Protein AF-0000000073386366 (afdb_homodimer)

Radius of gyration: 31.45 Å; Cα contacts (8 Å, |Δi|>4): 810; chains: 2; bounding box: 53×93×58 Å

Secondary structure (DSSP, 8-state):
--HHHHHHHHHHHTTSEEEHHHHHHHGGG-TT----SS-HHHHHHHHHHH-TTEEEEETTEEEEGGGHHHHHHTTSS-SSGGGTT-HHHHHHHHHHHHHHHHHHHHHTT-EEE--GGGTTSEETTEEHHHH-S-SS----S-HHHHHHHTTSSEEEEEEETTEEEEEEEEEEEEEESSS-HHHHHHHHHHTTTB--EEEEEE-GGGHHHHHHHHTSGGGGGGTTTEEEEEHHHHHHHHHHHHHHHHHHHH-/--HHHHHHHHHHHTTSEEEHHHHHHHGGG-TT----SS-HHHHHHHHHHH-TTEEEEETTEEEEGGGHHHHHHTTSS-SSGGGTT-HHHHHHHHHHHHHHHHHHHHHTT-EEE--GGGTTSEETTEEHHHH-S-SS----S-HHHHHHHTTSSEEEEEEETTEEEEEEEEEEEEEESSS-HHHHHHHHHHTTTB--EEEEEE-GGGHHHHHHHHTSGGGGGGTTTEEEEEHHHHHHHHHHHHHHHHHHHH-

Organism: NCBI:txid537011

Structure (mmCIF, N/CA/C/O backbone):
data_AF-0000000073386366-model_v1
#
loop_
_entity.id
_entity.type
_entity.pdbx_description
1 polymer 'Uncharacterized protein'
#
loop_
_atom_site.group_PDB
_atom_site.id
_atom_site.type_symbol
_atom_site.label_atom_id
_atom_site.label_alt_id
_atom_site.label_comp_id
_atom_site.label_asym_id
_atom_site.label_entity_id
_atom_site.label_seq_id
_atom_site.pdbx_PDB_ins_code
_atom_site.Cartn_x
_atom_site.Cartn_y
_atom_site.Cartn_z
_atom_site.occupancy
_atom_site.B_iso_or_equiv
_atom_site.auth_seq_id
_atom_site.auth_comp_id
_atom_site.auth_asym_id
_atom_site.auth_atom_id
_atom_site.pdbx_PDB_model_num
ATOM 1 N N . MET A 1 1 ? 19.141 -43.312 -28.188 1 88.94 1 MET A N 1
ATOM 2 C CA . MET A 1 1 ? 17.719 -43.031 -28.141 1 88.94 1 MET A CA 1
ATOM 3 C C . MET A 1 1 ? 17.391 -41.719 -28.875 1 88.94 1 MET A C 1
ATOM 5 O O . MET A 1 1 ? 18.156 -40.75 -28.797 1 88.94 1 MET A O 1
ATOM 9 N N . LYS A 1 2 ? 16.328 -41.75 -29.641 1 92.88 2 LYS A N 1
ATOM 10 C CA . LYS A 1 2 ? 15.914 -40.531 -30.328 1 92.88 2 LYS A CA 1
ATOM 11 C C . LYS A 1 2 ? 15.352 -39.5 -29.359 1 92.88 2 LYS A C 1
ATOM 13 O O . LYS A 1 2 ? 14.898 -39.875 -28.266 1 92.88 2 LYS A O 1
ATOM 18 N N . GLN A 1 3 ? 15.445 -38.344 -29.766 1 92.94 3 GLN A N 1
ATOM 19 C CA . GLN A 1 3 ? 15.031 -37.25 -28.891 1 92.94 3 GLN A CA 1
ATOM 20 C C . GLN A 1 3 ? 13.57 -37.406 -28.484 1 92.94 3 GLN A C 1
ATOM 22 O O . GLN A 1 3 ? 13.227 -37.219 -27.312 1 92.94 3 GLN A O 1
ATOM 27 N N . TYR A 1 4 ? 12.68 -37.719 -29.438 1 94.81 4 TYR A N 1
ATOM 28 C CA . TYR A 1 4 ? 11.273 -37.812 -29.094 1 94.81 4 TYR A CA 1
ATOM 29 C C . TYR A 1 4 ? 11.031 -38.969 -28.141 1 94.81 4 TYR A C 1
ATOM 31 O O . TYR A 1 4 ? 10.133 -38.906 -27.297 1 94.81 4 TYR A O 1
ATOM 39 N N . GLU A 1 5 ? 11.789 -40.062 -28.219 1 95.19 5 GLU A N 1
ATOM 40 C CA . GLU A 1 5 ? 11.688 -41.188 -27.297 1 95.19 5 GLU A CA 1
ATOM 41 C C . GLU A 1 5 ? 12.094 -40.781 -25.875 1 95.19 5 GLU A C 1
ATOM 43 O O . GLU A 1 5 ? 11.5 -41.25 -24.906 1 95.19 5 GLU A O 1
ATOM 48 N N . ALA A 1 6 ? 13.086 -39.938 -25.844 1 94.75 6 ALA A N 1
ATOM 49 C CA . ALA A 1 6 ? 13.531 -39.438 -24.547 1 94.75 6 ALA A CA 1
ATOM 50 C C . ALA A 1 6 ? 12.438 -38.625 -23.875 1 94.75 6 ALA A C 1
ATOM 52 O O . ALA A 1 6 ? 12.219 -38.719 -22.672 1 94.75 6 ALA A O 1
ATOM 53 N N . VAL A 1 7 ? 11.805 -37.812 -24.641 1 95.25 7 VAL A N 1
ATOM 54 C CA . VAL A 1 7 ? 10.719 -36.969 -24.125 1 95.25 7 VAL A CA 1
ATOM 55 C C . VAL A 1 7 ? 9.57 -37.844 -23.641 1 95.25 7 VAL A C 1
ATOM 57 O O . VAL A 1 7 ? 9.031 -37.656 -22.562 1 95.25 7 VAL A O 1
ATOM 60 N N . ILE A 1 8 ? 9.219 -38.906 -24.391 1 96 8 ILE A N 1
ATOM 61 C CA . ILE A 1 8 ? 8.156 -39.812 -24.047 1 96 8 ILE A CA 1
ATOM 62 C C . ILE A 1 8 ? 8.516 -40.562 -22.766 1 96 8 ILE A C 1
ATOM 64 O O . ILE A 1 8 ? 7.691 -40.688 -21.859 1 96 8 ILE A O 1
ATOM 68 N N . GLU A 1 9 ? 9.719 -41 -22.703 1 95.38 9 GLU A N 1
ATOM 69 C CA . GLU A 1 9 ? 10.18 -41.688 -21.5 1 95.38 9 GLU A CA 1
ATOM 70 C C . GLU A 1 9 ? 10.125 -40.781 -20.281 1 95.38 9 GLU A C 1
ATOM 72 O O . GLU A 1 9 ? 9.766 -41.25 -19.188 1 95.38 9 GLU A O 1
ATOM 77 N N . THR A 1 10 ? 10.508 -39.594 -20.453 1 94.69 10 THR A N 1
ATOM 78 C CA . THR A 1 10 ? 10.453 -38.625 -19.359 1 94.69 10 THR A CA 1
ATOM 79 C C . THR A 1 10 ? 9.023 -38.438 -18.875 1 94.69 10 THR A C 1
ATOM 81 O O . THR A 1 10 ? 8.766 -38.406 -17.672 1 94.69 10 THR A O 1
ATOM 84 N N . LEU A 1 11 ? 8.094 -38.281 -19.781 1 95.19 11 LEU A N 1
ATOM 85 C CA . LEU A 1 11 ? 6.688 -38.156 -19.422 1 95.19 11 LEU A CA 1
ATOM 86 C C . LEU A 1 11 ? 6.223 -39.375 -18.625 1 95.19 11 LEU A C 1
ATOM 88 O O . LEU A 1 11 ? 5.5 -39.219 -17.625 1 95.19 11 LEU A O 1
ATOM 92 N N . LYS A 1 12 ? 6.645 -40.531 -19.062 1 94.69 12 LYS A N 1
ATOM 93 C CA . LYS A 1 12 ? 6.297 -41.75 -18.328 1 94.69 12 LYS A CA 1
ATOM 94 C C . LYS A 1 12 ? 6.844 -41.719 -16.906 1 94.69 12 LYS A C 1
ATOM 96 O O . LYS A 1 12 ? 6.129 -42.031 -15.953 1 94.69 12 LYS A O 1
ATOM 101 N N . ARG A 1 13 ? 8.039 -41.281 -16.797 1 93.19 13 ARG A N 1
ATOM 102 C CA . ARG A 1 13 ? 8.695 -41.25 -15.5 1 93.19 13 ARG A CA 1
ATOM 103 C C . ARG A 1 13 ? 8.023 -40.25 -14.578 1 93.19 13 ARG A C 1
ATOM 105 O O . ARG A 1 13 ? 8.023 -40.406 -13.359 1 93.19 13 ARG A O 1
ATOM 112 N N . LEU A 1 14 ? 7.457 -39.281 -15.203 1 92 14 LEU A N 1
ATOM 113 C CA . LEU A 1 14 ? 6.824 -38.219 -14.43 1 92 14 LEU A CA 1
ATOM 114 C C . LEU A 1 14 ? 5.348 -38.5 -14.188 1 92 14 LEU A C 1
ATOM 116 O O . LEU A 1 14 ? 4.594 -37.625 -13.758 1 92 14 LEU A O 1
ATOM 120 N N . GLY A 1 15 ? 4.93 -39.719 -14.578 1 89.94 15 GLY A N 1
ATOM 121 C CA . GLY A 1 15 ? 3.57 -40.125 -14.273 1 89.94 15 GLY A CA 1
ATOM 122 C C . GLY A 1 15 ? 2.604 -39.906 -15.414 1 89.94 15 GLY A C 1
ATOM 123 O O . GLY A 1 15 ? 1.392 -39.844 -15.211 1 89.94 15 GLY A O 1
ATOM 124 N N . GLY A 1 16 ? 3.07 -39.656 -16.625 1 93.38 16 GLY A N 1
ATOM 125 C CA . GLY A 1 16 ? 2.238 -39.594 -17.812 1 93.38 16 GLY A CA 1
ATOM 126 C C . GLY A 1 16 ? 1.915 -38.188 -18.234 1 93.38 16 GLY A C 1
ATOM 127 O O . GLY A 1 16 ? 1.354 -37.969 -19.312 1 93.38 16 GLY A O 1
ATOM 128 N N . CYS A 1 17 ? 2.16 -37.281 -17.359 1 93.56 17 CYS A N 1
ATOM 129 C CA . CYS A 1 17 ? 1.9 -35.875 -17.703 1 93.56 17 CYS A CA 1
ATOM 130 C C . CYS A 1 17 ? 2.896 -34.938 -17.016 1 93.56 17 CYS A C 1
ATOM 132 O O . CYS A 1 17 ? 3.391 -35.25 -15.93 1 93.56 17 CYS A O 1
ATOM 134 N N . ALA A 1 18 ? 3.26 -33.875 -17.719 1 92.88 18 ALA A N 1
ATOM 135 C CA . ALA A 1 18 ? 4.238 -32.938 -17.188 1 92.88 18 ALA A CA 1
ATOM 136 C C . ALA A 1 18 ? 4.145 -31.594 -17.891 1 92.88 18 ALA A C 1
ATOM 138 O O . ALA A 1 18 ? 3.627 -31.5 -19 1 92.88 18 ALA A O 1
ATOM 139 N N . THR A 1 19 ? 4.605 -30.625 -17.156 1 90.38 19 THR A N 1
ATOM 140 C CA . THR A 1 19 ? 4.758 -29.312 -17.781 1 90.38 19 THR A CA 1
ATOM 141 C C . THR A 1 19 ? 6.023 -29.25 -18.641 1 90.38 19 THR A C 1
ATOM 143 O O . THR A 1 19 ? 6.906 -30.109 -18.5 1 90.38 19 THR A O 1
ATOM 146 N N . PHE A 1 20 ? 6.105 -28.25 -19.469 1 87.5 20 PHE A N 1
ATOM 147 C CA . PHE A 1 20 ? 7.328 -28.016 -20.219 1 87.5 20 PHE A CA 1
ATOM 148 C C . PHE A 1 20 ? 8.516 -27.812 -19.297 1 87.5 20 PHE A C 1
ATOM 150 O O . PHE A 1 20 ? 9.609 -28.312 -19.547 1 87.5 20 PHE A O 1
ATOM 157 N N . GLY A 1 21 ? 8.258 -27.109 -18.281 1 85.19 21 GLY A N 1
ATOM 158 C CA . GLY A 1 21 ? 9.328 -26.859 -17.312 1 85.19 21 GLY A CA 1
ATOM 159 C C . GLY A 1 21 ? 9.875 -28.141 -16.703 1 85.19 21 GLY A C 1
ATOM 160 O O . GLY A 1 21 ? 11.094 -28.312 -16.609 1 85.19 21 GLY A O 1
ATOM 161 N N . GLN A 1 22 ? 9.031 -28.984 -16.328 1 88.12 22 GLN A N 1
ATOM 162 C CA . GLN A 1 22 ? 9.438 -30.266 -15.75 1 88.12 22 GLN A CA 1
ATOM 163 C C . GLN A 1 22 ? 10.18 -31.109 -16.781 1 88.12 22 GLN A C 1
ATOM 165 O O . GLN A 1 22 ? 11.18 -31.75 -16.453 1 88.12 22 GLN A O 1
ATOM 170 N N . LEU A 1 23 ? 9.641 -31.109 -17.953 1 90.88 23 LEU A N 1
ATOM 171 C CA . LEU A 1 23 ? 10.289 -31.859 -19.031 1 90.88 23 LEU A CA 1
ATOM 172 C C . LEU A 1 23 ? 11.711 -31.344 -19.266 1 90.88 23 LEU A C 1
ATOM 174 O O . LEU A 1 23 ? 12.648 -32.125 -19.359 1 90.88 23 LEU A O 1
ATOM 178 N N . ASN A 1 24 ? 11.844 -30.047 -19.281 1 87.5 24 ASN A N 1
ATOM 179 C CA . ASN A 1 24 ? 13.141 -29.422 -19.516 1 87.5 24 ASN A CA 1
ATOM 180 C C . ASN A 1 24 ? 14.141 -29.75 -18.422 1 87.5 24 ASN A C 1
ATOM 182 O O . ASN A 1 24 ? 15.344 -29.797 -18.656 1 87.5 24 ASN A O 1
ATOM 186 N N . GLN A 1 25 ? 13.648 -30.062 -17.344 1 85.81 25 GLN A N 1
ATOM 187 C CA . GLN A 1 25 ? 14.523 -30.375 -16.219 1 85.81 25 GLN A CA 1
ATOM 188 C C . GLN A 1 25 ? 14.891 -31.844 -16.188 1 85.81 25 GLN A C 1
ATOM 190 O O . GLN A 1 25 ? 16 -32.219 -15.82 1 85.81 25 GLN A O 1
ATOM 195 N N . GLU A 1 26 ? 14.023 -32.688 -16.641 1 89.12 26 GLU A N 1
ATOM 196 C CA . GLU A 1 26 ? 14.164 -34.125 -16.406 1 89.12 26 GLU A CA 1
ATOM 197 C C . GLU A 1 26 ? 14.688 -34.844 -17.641 1 89.12 26 GLU A C 1
ATOM 199 O O . GLU A 1 26 ? 15.352 -35.875 -17.531 1 89.12 26 GLU A O 1
ATOM 204 N N . VAL A 1 27 ? 14.477 -34.344 -18.781 1 90.81 27 VAL A N 1
ATOM 205 C CA . VAL A 1 27 ? 14.75 -35.062 -20.016 1 90.81 27 VAL A CA 1
ATOM 206 C C . VAL A 1 27 ? 16.25 -35.25 -20.188 1 90.81 27 VAL A C 1
ATOM 208 O O . VAL A 1 27 ? 16.703 -36.281 -20.719 1 90.81 27 VAL A O 1
ATOM 211 N N . PHE A 1 28 ? 17.016 -34.375 -19.688 1 87.12 28 PHE A N 1
ATOM 212 C CA . PHE A 1 28 ? 18.469 -34.406 -19.906 1 87.12 28 PHE A CA 1
ATOM 213 C C . PHE A 1 28 ? 19.141 -35.375 -18.969 1 87.12 28 PHE A C 1
ATOM 215 O O . PHE A 1 28 ? 20.328 -35.688 -19.109 1 87.12 28 PHE A O 1
ATOM 222 N N . LYS A 1 29 ? 18.359 -35.812 -18.078 1 88.06 29 LYS A N 1
ATOM 223 C CA . LYS A 1 29 ? 18.891 -36.844 -17.172 1 88.06 29 LYS A CA 1
ATOM 224 C C . LYS A 1 29 ? 18.969 -38.188 -17.875 1 88.06 29 LYS A C 1
ATOM 226 O O . LYS A 1 29 ? 19.625 -39.125 -17.391 1 88.06 29 LYS A O 1
ATOM 231 N N . ILE A 1 30 ? 18.312 -38.312 -18.984 1 90.38 30 ILE A N 1
ATOM 232 C CA . ILE A 1 30 ? 18.422 -39.5 -19.797 1 90.38 30 ILE A CA 1
ATOM 233 C C . ILE A 1 30 ? 19.75 -39.5 -20.562 1 90.38 30 ILE A C 1
ATOM 235 O O . ILE A 1 30 ? 19.922 -38.75 -21.516 1 90.38 30 ILE A O 1
ATOM 239 N N . GLU A 1 31 ? 20.672 -40.344 -20.266 1 86.62 31 GLU A N 1
ATOM 240 C CA . GLU A 1 31 ? 22.047 -40.312 -20.734 1 86.62 31 GLU A CA 1
ATOM 241 C C . GLU A 1 31 ? 22.156 -40.844 -22.156 1 86.62 31 GLU A C 1
ATOM 243 O O . GLU A 1 31 ? 23.016 -40.406 -22.938 1 86.62 31 GLU A O 1
ATOM 248 N N . ASP A 1 32 ? 21.344 -41.719 -22.5 1 88.25 32 ASP A N 1
ATOM 249 C CA . ASP A 1 32 ? 21.453 -42.406 -23.781 1 88.25 32 ASP A CA 1
ATOM 250 C C . ASP A 1 32 ? 20.859 -41.562 -24.906 1 88.25 32 ASP A C 1
ATOM 252 O O . ASP A 1 32 ? 20.578 -42.062 -26 1 88.25 32 ASP A O 1
ATOM 256 N N . CYS A 1 33 ? 20.547 -40.312 -24.656 1 87.62 33 CYS A N 1
ATOM 257 C CA . CYS A 1 33 ? 19.984 -39.438 -25.688 1 87.62 33 CYS A CA 1
ATOM 258 C C . CYS A 1 33 ? 20.891 -38.25 -25.922 1 87.62 33 CYS A C 1
ATOM 260 O O . CYS A 1 33 ? 21.281 -37.562 -24.984 1 87.62 33 CYS A O 1
ATOM 262 N N . THR A 1 34 ? 21.297 -38 -27.141 1 85.44 34 THR A N 1
ATOM 263 C CA . THR A 1 34 ? 22.141 -36.844 -27.5 1 85.44 34 THR A CA 1
ATOM 264 C C . THR A 1 34 ? 21.297 -35.688 -28.016 1 85.44 34 THR A C 1
ATOM 266 O O . THR A 1 34 ? 20.453 -35.875 -28.906 1 85.44 34 THR A O 1
ATOM 269 N N . TRP A 1 35 ? 21.391 -34.562 -27.344 1 86.12 35 TRP A N 1
ATOM 270 C CA . TRP A 1 35 ? 20.688 -33.344 -27.766 1 86.12 35 TRP A CA 1
ATOM 271 C C . TRP A 1 35 ? 21.641 -32.438 -28.531 1 86.12 35 TRP A C 1
ATOM 273 O O . TRP A 1 35 ? 22.297 -31.578 -27.938 1 86.12 35 TRP A O 1
ATOM 283 N N . ASN A 1 36 ? 22 -32.719 -29.688 1 74.81 36 ASN A N 1
ATOM 284 C CA . ASN A 1 36 ? 22.969 -32.031 -30.516 1 74.81 36 ASN A CA 1
ATOM 285 C C . ASN A 1 36 ? 22.391 -30.734 -31.109 1 74.81 36 ASN A C 1
ATOM 287 O O . ASN A 1 36 ? 22.609 -30.438 -32.281 1 74.81 36 ASN A O 1
ATOM 291 N N . THR A 1 37 ? 21.516 -30.125 -30.453 1 72.5 37 THR A N 1
ATOM 292 C CA . THR A 1 37 ? 20.953 -28.891 -30.969 1 72.5 37 THR A CA 1
ATOM 293 C C . THR A 1 37 ? 21.328 -27.703 -30.094 1 72.5 37 THR A C 1
ATOM 295 O O . THR A 1 37 ? 21.656 -27.875 -28.906 1 72.5 37 THR A O 1
ATOM 298 N N . LYS A 1 38 ? 21.453 -26.484 -30.641 1 75.25 38 LYS A N 1
ATOM 299 C CA . LYS A 1 38 ? 21.75 -25.234 -29.953 1 75.25 38 LYS A CA 1
ATOM 300 C C . LYS A 1 38 ? 20.594 -24.797 -29.078 1 75.25 38 LYS A C 1
ATOM 302 O O . LYS A 1 38 ? 20.766 -24 -28.156 1 75.25 38 LYS A O 1
ATOM 307 N N . THR A 1 39 ? 19.406 -25.453 -29.438 1 83.19 39 THR A N 1
ATOM 308 C CA . THR A 1 39 ? 18.188 -25.062 -28.719 1 83.19 39 THR A CA 1
ATOM 309 C C . THR A 1 39 ? 17.391 -26.281 -28.281 1 83.19 39 THR A C 1
ATOM 311 O O . THR A 1 39 ? 16.266 -26.484 -28.719 1 83.19 39 THR A O 1
ATOM 314 N N . PRO A 1 40 ? 17.922 -27.031 -27.438 1 85.44 40 PRO A N 1
ATOM 315 C CA . PRO A 1 40 ? 17.25 -28.266 -27.016 1 85.44 40 PRO A CA 1
ATOM 316 C C . PRO A 1 40 ? 15.844 -28.016 -26.484 1 85.44 40 PRO A C 1
ATOM 318 O O . PRO A 1 40 ? 14.945 -28.844 -26.688 1 85.44 40 PRO A O 1
ATOM 321 N N . PHE A 1 41 ? 15.648 -26.922 -25.891 1 86.88 41 PHE A N 1
ATOM 322 C CA . PHE A 1 41 ? 14.336 -26.594 -25.328 1 86.88 41 PHE A CA 1
ATOM 323 C C . PHE A 1 41 ? 13.312 -26.391 -26.438 1 86.88 41 PHE A C 1
ATOM 325 O O . PHE A 1 41 ? 12.148 -26.766 -26.281 1 86.88 41 PHE A O 1
ATOM 332 N N . ALA A 1 42 ? 13.742 -25.812 -27.469 1 87.44 42 ALA A N 1
ATOM 333 C CA . ALA A 1 42 ? 12.859 -25.656 -28.625 1 87.44 42 ALA A CA 1
ATOM 334 C C . ALA A 1 42 ? 12.508 -27.016 -29.219 1 87.44 42 ALA A C 1
ATOM 336 O O . ALA A 1 42 ? 11.375 -27.234 -29.672 1 87.44 42 ALA A O 1
ATOM 337 N N . SER A 1 43 ? 13.43 -27.859 -29.25 1 90.19 43 SER A N 1
ATOM 338 C CA . SER A 1 43 ? 13.195 -29.203 -29.766 1 90.19 43 SER A CA 1
ATOM 339 C C . SER A 1 43 ? 12.188 -29.969 -28.906 1 90.19 43 SER A C 1
ATOM 341 O O . SER A 1 43 ? 11.305 -30.641 -29.422 1 90.19 43 SER A O 1
ATOM 343 N N . ILE A 1 44 ? 12.359 -29.828 -27.656 1 90.81 44 ILE A N 1
ATOM 344 C CA . ILE A 1 44 ? 11.438 -30.484 -26.734 1 90.81 44 ILE A CA 1
ATOM 345 C C . ILE A 1 44 ? 10.023 -29.953 -26.953 1 90.81 44 ILE A C 1
ATOM 347 O O . ILE A 1 44 ? 9.062 -30.719 -27 1 90.81 44 ILE A O 1
ATOM 351 N N . ARG A 1 45 ? 9.914 -28.672 -27.109 1 89.62 45 ARG A N 1
ATOM 352 C CA . ARG A 1 45 ? 8.617 -28.062 -27.344 1 89.62 45 ARG A CA 1
ATOM 353 C C . ARG A 1 45 ? 7.984 -28.578 -28.625 1 89.62 45 ARG A C 1
ATOM 355 O O . ARG A 1 45 ? 6.781 -28.859 -28.672 1 89.62 45 ARG A O 1
ATOM 362 N N . ARG A 1 46 ? 8.781 -28.656 -29.641 1 92.06 46 ARG A N 1
ATOM 363 C CA . ARG A 1 46 ? 8.297 -29.172 -30.922 1 92.06 46 ARG A CA 1
ATOM 364 C C . ARG A 1 46 ? 7.832 -30.609 -30.781 1 92.06 46 ARG A C 1
ATOM 366 O O . ARG A 1 46 ? 6.797 -31 -31.328 1 92.06 46 ARG A O 1
ATOM 373 N N . ILE A 1 47 ? 8.555 -31.344 -30.062 1 94.12 47 ILE A N 1
ATOM 374 C CA . ILE A 1 47 ? 8.258 -32.75 -29.891 1 94.12 47 ILE A CA 1
ATOM 375 C C . ILE A 1 47 ? 6.906 -32.938 -29.203 1 94.12 47 ILE A C 1
ATOM 377 O O . ILE A 1 47 ? 6.055 -33.688 -29.672 1 94.12 47 ILE A O 1
ATOM 381 N N . VAL A 1 48 ? 6.688 -32.219 -28.141 1 94.06 48 VAL A N 1
ATOM 382 C CA . VAL A 1 48 ? 5.457 -32.406 -27.391 1 94.06 48 VAL A CA 1
ATOM 383 C C . VAL A 1 48 ? 4.266 -31.891 -28.203 1 94.06 48 VAL A C 1
ATOM 385 O O . VAL A 1 48 ? 3.148 -32.406 -28.047 1 94.06 48 VAL A O 1
ATOM 388 N N . GLN A 1 49 ? 4.473 -30.953 -29.078 1 92.19 49 GLN A N 1
ATOM 389 C CA . GLN A 1 49 ? 3.393 -30.375 -29.875 1 92.19 49 GLN A CA 1
ATOM 390 C C . GLN A 1 49 ? 3.072 -31.234 -31.078 1 92.19 49 GLN A C 1
ATOM 392 O O . GLN A 1 49 ? 1.924 -31.281 -31.531 1 92.19 49 GLN A O 1
ATOM 397 N N . ASP A 1 50 ? 4.062 -31.984 -31.609 1 94.12 50 ASP A N 1
ATOM 398 C CA . ASP A 1 50 ? 3.924 -32.625 -32.906 1 94.12 50 ASP A CA 1
ATOM 399 C C . ASP A 1 50 ? 3.678 -34.125 -32.781 1 94.12 50 ASP A C 1
ATOM 401 O O . ASP A 1 50 ? 3.092 -34.75 -33.656 1 94.12 50 ASP A O 1
ATOM 405 N N . ARG A 1 51 ? 4.133 -34.688 -31.75 1 94.75 51 ARG A N 1
ATOM 406 C CA . ARG A 1 51 ? 4.059 -36.125 -31.625 1 94.75 51 ARG A CA 1
ATOM 407 C C . ARG A 1 51 ? 2.625 -36.594 -31.359 1 94.75 51 ARG A C 1
ATOM 409 O O . ARG A 1 51 ? 1.943 -36.031 -30.484 1 94.75 51 ARG A O 1
ATOM 416 N N . LYS A 1 52 ? 2.156 -37.562 -32 1 94.81 52 LYS A N 1
ATOM 417 C CA . LYS A 1 52 ? 0.789 -38.062 -31.875 1 94.81 52 LYS A CA 1
ATOM 418 C C . LYS A 1 52 ? 0.57 -38.781 -30.531 1 94.81 52 LYS A C 1
ATOM 420 O O . LYS A 1 52 ? -0.564 -38.875 -30.062 1 94.81 52 LYS A O 1
ATOM 425 N N . GLU A 1 53 ? 1.643 -39.281 -29.953 1 95.81 53 GLU A N 1
ATOM 426 C CA . GLU A 1 53 ? 1.554 -40 -28.672 1 95.81 53 GLU A CA 1
ATOM 427 C C . GLU A 1 53 ? 1.309 -39.031 -27.531 1 95.81 53 GLU A C 1
ATOM 429 O O . GLU A 1 53 ? 0.982 -39.438 -26.406 1 95.81 53 GLU A O 1
ATOM 434 N N . ILE A 1 54 ? 1.508 -37.75 -27.797 1 95.75 54 ILE A N 1
ATOM 435 C CA . ILE A 1 54 ? 1.429 -36.719 -26.766 1 95.75 54 ILE A CA 1
ATOM 436 C C . ILE A 1 54 ? 0.283 -35.781 -27.062 1 95.75 54 ILE A C 1
ATOM 438 O O . ILE A 1 54 ? 0.045 -35.406 -28.219 1 95.75 54 ILE A O 1
ATOM 442 N N . PHE A 1 55 ? -0.521 -35.375 -26.078 1 93.19 55 PHE A N 1
ATOM 443 C CA . PHE A 1 55 ? -1.584 -34.406 -26.266 1 93.19 55 PHE A CA 1
ATOM 444 C C . PHE A 1 55 ? -1.531 -33.344 -25.188 1 93.19 55 PHE A C 1
ATOM 446 O O . PHE A 1 55 ? -0.986 -33.562 -24.094 1 93.19 55 PHE A O 1
ATOM 453 N N . ARG A 1 56 ? -2.074 -32.219 -25.547 1 90.88 56 ARG A N 1
ATOM 454 C CA . ARG A 1 56 ? -2.094 -31.078 -24.656 1 90.88 56 ARG A CA 1
ATOM 455 C C . ARG A 1 56 ? -3.338 -31.078 -23.781 1 90.88 56 ARG A C 1
ATOM 457 O O . ARG A 1 56 ? -4.461 -31.172 -24.281 1 90.88 56 ARG A O 1
ATOM 464 N N . ILE A 1 57 ? -3.143 -31.031 -22.484 1 88 57 ILE A N 1
ATOM 465 C CA . ILE A 1 57 ? -4.262 -30.984 -21.547 1 88 57 ILE A CA 1
ATOM 466 C C . ILE A 1 57 ? -4.727 -29.531 -21.375 1 88 57 ILE A C 1
ATOM 468 O O . ILE A 1 57 ? -5.91 -29.234 -21.547 1 88 57 ILE A O 1
ATOM 472 N N . ARG A 1 58 ? -3.834 -28.688 -21.141 1 86.94 58 ARG A N 1
ATOM 473 C CA . ARG A 1 58 ? -4 -27.25 -20.953 1 86.94 58 ARG A CA 1
ATOM 474 C C . ARG A 1 58 ? -2.699 -26.516 -21.234 1 86.94 58 ARG A C 1
ATOM 476 O O . ARG A 1 58 ? -1.658 -27.125 -21.453 1 86.94 58 ARG A O 1
ATOM 483 N N . PRO A 1 59 ? -2.826 -25.219 -21.203 1 82.38 59 PRO A N 1
ATOM 484 C CA . PRO A 1 59 ? -1.588 -24.484 -21.5 1 82.38 59 PRO A CA 1
ATOM 485 C C . PRO A 1 59 ? -0.425 -24.922 -20.609 1 82.38 59 PRO A C 1
ATOM 487 O O . PRO A 1 59 ? -0.506 -24.812 -19.375 1 82.38 59 PRO A O 1
ATOM 490 N N . GLY A 1 60 ? 0.605 -25.484 -21.297 1 84.62 60 GLY A N 1
ATOM 491 C CA . GLY A 1 60 ? 1.854 -25.797 -20.625 1 84.62 60 GLY A CA 1
ATOM 492 C C . GLY A 1 60 ? 1.883 -27.188 -20.047 1 84.62 60 GLY A C 1
ATOM 493 O O . GLY A 1 60 ? 2.91 -27.641 -19.516 1 84.62 60 GLY A O 1
ATOM 494 N N . LEU A 1 61 ? 0.739 -27.875 -20.125 1 91 61 LEU A N 1
ATOM 495 C CA . LEU A 1 61 ? 0.657 -29.219 -19.562 1 91 61 LEU A CA 1
ATOM 496 C C . LEU A 1 61 ? 0.409 -30.25 -20.656 1 91 61 LEU A C 1
ATOM 498 O O . LEU A 1 61 ? -0.561 -30.141 -21.406 1 91 61 LEU A O 1
ATOM 502 N N . TRP A 1 62 ? 1.276 -31.266 -20.672 1 93.19 62 TRP A N 1
ATOM 503 C CA . TRP A 1 62 ? 1.239 -32.281 -21.719 1 93.19 62 TRP A CA 1
ATOM 504 C C . TRP A 1 62 ? 1.188 -33.688 -21.141 1 93.19 62 TRP A C 1
ATOM 506 O O . TRP A 1 62 ? 1.688 -33.906 -20.031 1 93.19 62 TRP A O 1
ATOM 516 N N . ALA A 1 63 ? 0.543 -34.562 -21.922 1 95 63 ALA A N 1
ATOM 517 C CA . ALA A 1 63 ? 0.375 -35.906 -21.406 1 95 63 ALA A CA 1
ATOM 518 C C . ALA A 1 63 ? 0.532 -36.938 -22.516 1 95 63 ALA A C 1
ATOM 520 O O . ALA A 1 63 ? 0.424 -36.625 -23.703 1 95 63 ALA A O 1
ATOM 521 N N . LEU A 1 64 ? 0.803 -38.156 -22.125 1 95.62 64 LEU A N 1
ATOM 522 C CA . LEU A 1 64 ? 0.822 -39.281 -23.031 1 95.62 64 LEU A CA 1
ATOM 523 C C . LEU A 1 64 ? -0.589 -39.812 -23.281 1 95.62 64 LEU A C 1
ATOM 525 O O . LEU A 1 64 ? -1.367 -39.969 -22.328 1 95.62 64 LEU A O 1
ATOM 529 N N . GLU A 1 65 ? -0.853 -40.125 -24.547 1 94.88 65 GLU A N 1
ATOM 530 C CA . GLU A 1 65 ? -2.156 -40.688 -24.906 1 94.88 65 GLU A CA 1
ATOM 531 C C . GLU A 1 65 ? -2.434 -41.969 -24.156 1 94.88 65 GLU A C 1
ATOM 533 O O . GLU A 1 65 ? -3.568 -42.219 -23.75 1 94.88 65 GLU A O 1
ATOM 538 N N . GLU A 1 66 ? -1.402 -42.719 -23.938 1 94.69 66 GLU A N 1
ATOM 539 C CA . GLU A 1 66 ? -1.543 -44.031 -23.281 1 94.69 66 GLU A CA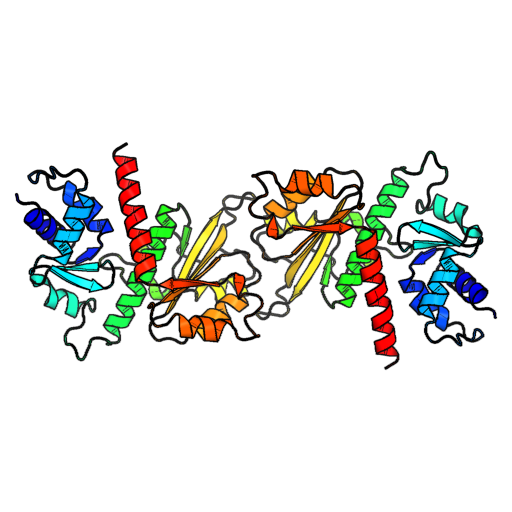 1
ATOM 540 C C . GLU A 1 66 ? -1.987 -43.844 -21.828 1 94.69 66 GLU A C 1
ATOM 542 O O . GLU A 1 66 ? -2.471 -44.812 -21.219 1 94.69 66 GLU A O 1
ATOM 547 N N . TYR A 1 67 ? -1.864 -42.719 -21.297 1 94 67 TYR A N 1
ATOM 548 C CA . TYR A 1 67 ? -2.23 -42.469 -19.906 1 94 67 TYR A CA 1
ATOM 549 C C . TYR A 1 67 ? -3.562 -41.719 -19.828 1 94 67 TYR A C 1
ATOM 551 O O . TYR A 1 67 ? -3.973 -41.281 -18.734 1 94 67 TYR A O 1
ATOM 559 N N . ARG A 1 68 ? -4.277 -41.469 -20.844 1 91.94 68 ARG A N 1
ATOM 560 C CA . ARG A 1 68 ? -5.48 -40.656 -20.906 1 91.94 68 ARG A CA 1
ATOM 561 C C . ARG A 1 68 ? -6.539 -41.156 -19.938 1 91.94 68 ARG A C 1
ATOM 563 O O . ARG A 1 68 ? -7.137 -40.375 -19.188 1 91.94 68 ARG A O 1
ATOM 570 N N . SER A 1 69 ? -6.75 -42.438 -19.953 1 89.88 69 SER A N 1
ATOM 571 C CA . SER A 1 69 ? -7.77 -43 -19.078 1 89.88 69 SER A CA 1
ATOM 572 C C . SER A 1 69 ? -7.406 -42.812 -17.609 1 89.88 69 SER A C 1
ATOM 574 O O . SER A 1 69 ? -8.266 -42.469 -16.797 1 89.88 69 SER A O 1
ATOM 576 N N . LEU A 1 70 ? -6.176 -43.031 -17.312 1 89.44 70 LEU A N 1
ATOM 577 C CA . LEU A 1 70 ? -5.703 -42.875 -15.945 1 89.44 70 LEU A CA 1
ATOM 578 C C . LEU A 1 70 ? -5.844 -41.438 -15.492 1 89.44 70 LEU A C 1
ATOM 580 O O . LEU A 1 70 ? -6.301 -41.156 -14.383 1 89.44 70 LEU A O 1
ATOM 584 N N . LEU A 1 71 ? -5.477 -40.531 -16.344 1 90.25 71 LEU A N 1
ATOM 585 C CA . LEU A 1 71 ? -5.527 -39.125 -16.031 1 90.25 71 LEU A CA 1
ATOM 586 C C . LEU A 1 71 ? -6.973 -38.625 -15.945 1 90.25 71 LEU A C 1
ATOM 588 O O . LEU A 1 71 ? -7.277 -37.719 -15.172 1 90.25 71 LEU A O 1
ATOM 592 N N . ALA A 1 72 ? -7.828 -39.219 -16.688 1 87.88 72 ALA A N 1
ATOM 593 C CA . ALA A 1 72 ? -9.25 -38.906 -16.609 1 87.88 72 ALA A CA 1
ATOM 594 C C . ALA A 1 72 ? -9.844 -39.312 -15.273 1 87.88 72 ALA A C 1
ATOM 596 O O . ALA A 1 72 ? -10.648 -38.594 -14.688 1 87.88 72 ALA A O 1
ATOM 597 N N . ASP A 1 73 ? -9.406 -40.438 -14.867 1 85.88 73 ASP A N 1
ATOM 598 C CA . ASP A 1 73 ? -9.867 -40.938 -13.578 1 85.88 73 ASP A CA 1
ATOM 599 C C . ASP A 1 73 ? -9.445 -40.031 -12.438 1 85.88 73 ASP A C 1
ATOM 601 O O . ASP A 1 73 ? -10.148 -39.906 -11.438 1 85.88 73 ASP A O 1
ATOM 605 N N . ARG A 1 74 ? -8.344 -39.406 -12.711 1 85.25 74 ARG A N 1
ATOM 606 C CA . ARG A 1 74 ? -7.809 -38.5 -11.703 1 85.25 74 ARG A CA 1
ATOM 607 C C . ARG A 1 74 ? -8.422 -37.094 -11.836 1 85.25 74 ARG A C 1
ATOM 609 O O . ARG A 1 74 ? -8.117 -36.219 -11.047 1 85.25 74 ARG A O 1
ATOM 616 N N . GLY A 1 75 ? -9.203 -36.938 -12.844 1 83.94 75 GLY A N 1
ATOM 617 C CA . GLY A 1 75 ? -9.859 -35.656 -13.055 1 83.94 75 GLY A CA 1
ATOM 618 C C . GLY A 1 75 ? -8.961 -34.625 -13.719 1 83.94 75 GLY A C 1
ATOM 619 O O . GLY A 1 75 ? -9.258 -33.438 -13.711 1 83.94 75 GLY A O 1
ATOM 620 N N . ILE A 1 76 ? -7.855 -35.062 -14.227 1 86 76 ILE A N 1
ATOM 621 C CA . ILE A 1 76 ? -6.898 -34.156 -14.867 1 86 76 ILE A CA 1
ATOM 622 C C . ILE A 1 76 ? -7.359 -33.844 -16.297 1 86 76 ILE A C 1
ATOM 624 O O . ILE A 1 76 ? -7.223 -32.719 -16.766 1 86 76 ILE A O 1
ATOM 628 N N . VAL A 1 77 ? -7.902 -34.875 -16.922 1 83.38 77 VAL A N 1
ATOM 629 C CA . VAL A 1 77 ? -8.43 -34.75 -18.266 1 83.38 77 VAL A CA 1
ATOM 630 C C . VAL A 1 77 ? -9.914 -35.094 -18.281 1 83.38 77 VAL A C 1
ATOM 632 O O . VAL A 1 77 ? -10.375 -35.906 -17.469 1 83.38 77 VAL A O 1
ATOM 635 N N . ALA A 1 78 ? -10.555 -34.312 -19.156 1 75.19 78 ALA A N 1
ATOM 636 C CA . ALA A 1 78 ? -11.961 -34.656 -19.297 1 75.19 78 ALA A CA 1
ATOM 637 C C . ALA A 1 78 ? -12.117 -36.031 -19.953 1 75.19 78 ALA A C 1
ATOM 639 O O . ALA A 1 78 ? -11.352 -36.375 -20.859 1 75.19 78 ALA A O 1
ATOM 640 N N . GLN A 1 79 ? -13 -36.875 -19.438 1 62.41 79 GLN A N 1
ATOM 641 C CA . GLN A 1 79 ? -13.266 -38.188 -20.016 1 62.41 79 GLN A CA 1
ATOM 642 C C . GLN A 1 79 ? -13.859 -38.094 -21.406 1 62.41 79 GLN A C 1
ATOM 644 O O . GLN A 1 79 ? -13.492 -38.844 -22.312 1 62.41 79 GLN A O 1
ATOM 649 N N . ASP A 1 80 ? -14.875 -37.344 -21.5 1 60.91 80 ASP A N 1
ATOM 650 C CA . ASP A 1 80 ? -15.547 -37.125 -22.766 1 60.91 80 ASP A CA 1
ATOM 651 C C . ASP A 1 80 ? -15.805 -35.625 -23.016 1 60.91 80 ASP A C 1
ATOM 653 O O . ASP A 1 80 ? -15.672 -34.812 -22.109 1 60.91 80 ASP A O 1
ATOM 657 N N . VAL A 1 81 ? -15.859 -35.219 -24.406 1 57.97 81 VAL A N 1
ATOM 658 C CA . VAL A 1 81 ? -16.141 -33.875 -24.828 1 57.97 81 VAL A CA 1
ATOM 659 C C . VAL A 1 81 ? -17.25 -33.281 -23.953 1 57.97 81 VAL A C 1
ATOM 661 O O . VAL A 1 81 ? -17.25 -32.062 -23.688 1 57.97 81 VAL A O 1
ATOM 664 N N . THR A 1 82 ? -18.141 -34.125 -23.484 1 54.28 82 THR A N 1
ATOM 665 C CA . THR A 1 82 ? -19.297 -33.656 -22.75 1 54.28 82 THR A CA 1
ATOM 666 C C . THR A 1 82 ? -18.922 -33.312 -21.312 1 54.28 82 THR A C 1
ATOM 668 O O . THR A 1 82 ? -19.656 -32.625 -20.609 1 54.28 82 THR A O 1
ATOM 671 N N . ASN A 1 83 ? -17.766 -33.781 -20.906 1 59.19 83 ASN A N 1
ATOM 672 C CA . ASN A 1 83 ? -17.375 -33.625 -19.516 1 59.19 83 ASN A CA 1
ATOM 673 C C . ASN A 1 83 ? -16.219 -32.625 -19.375 1 59.19 83 ASN A C 1
ATOM 675 O O . ASN A 1 83 ? -15.492 -32.656 -18.375 1 59.19 83 ASN A O 1
ATOM 679 N N . SER A 1 84 ? -16.031 -31.891 -20.453 1 61.84 84 SER A N 1
ATOM 680 C CA . SER A 1 84 ? -14.891 -30.984 -20.484 1 61.84 84 SER A CA 1
ATOM 681 C C . SER A 1 84 ? -14.961 -29.969 -19.359 1 61.84 84 SER A C 1
ATOM 683 O O . SER A 1 84 ? -13.93 -29.453 -18.906 1 61.84 84 SER A O 1
ATOM 685 N N . ASP A 1 85 ? -16.203 -29.859 -18.844 1 66.56 85 ASP A N 1
ATOM 686 C CA . ASP A 1 85 ? -16.359 -28.828 -17.812 1 66.56 85 ASP A CA 1
ATOM 687 C C . ASP A 1 85 ? -16.891 -29.438 -16.516 1 66.56 85 ASP A C 1
ATOM 689 O O . ASP A 1 85 ? -17.641 -28.766 -15.789 1 66.56 85 ASP A O 1
ATOM 693 N N . SER A 1 86 ? -16.469 -30.656 -16.344 1 77.44 86 SER A N 1
ATOM 694 C CA . SER A 1 86 ? -16.906 -31.281 -15.102 1 77.44 86 SER A CA 1
ATOM 695 C C . SER A 1 86 ? -16.297 -30.594 -13.891 1 77.44 86 SER A C 1
ATOM 697 O O . SER A 1 86 ? -15.328 -29.844 -14.023 1 77.44 86 SER A O 1
ATOM 699 N N . GLU A 1 87 ? -16.906 -30.797 -12.766 1 81.25 87 GLU A N 1
ATOM 700 C CA . GLU A 1 87 ? -16.469 -30.203 -11.508 1 81.25 87 GLU A CA 1
ATOM 701 C C . GLU A 1 87 ? -15.047 -30.656 -11.164 1 81.25 87 GLU A C 1
ATOM 703 O O . GLU A 1 87 ? -14.25 -29.859 -10.648 1 81.25 87 GLU A O 1
ATOM 708 N N . GLN A 1 88 ? -14.766 -31.828 -11.516 1 82.31 88 GLN A N 1
ATOM 709 C CA . GLN A 1 88 ? -13.445 -32.375 -11.203 1 82.31 88 GLN A CA 1
ATOM 710 C C . GLN A 1 88 ? -12.359 -31.703 -12.031 1 82.31 88 GLN A C 1
ATOM 712 O O . GLN A 1 88 ? -11.289 -31.375 -11.516 1 82.31 88 GLN A O 1
ATOM 717 N N . VAL A 1 89 ? -12.695 -31.516 -13.273 1 82.56 89 VAL A N 1
ATOM 718 C CA . VAL A 1 89 ? -11.734 -30.906 -14.172 1 82.56 89 VAL A CA 1
ATOM 719 C C . VAL A 1 89 ? -11.5 -29.453 -13.766 1 82.56 89 VAL A C 1
ATOM 721 O O . VAL A 1 89 ? -10.367 -28.953 -13.797 1 82.56 89 VAL A O 1
ATOM 724 N N . GLN A 1 90 ? -12.586 -28.844 -13.32 1 85.06 90 GLN A N 1
ATOM 725 C CA . GLN A 1 90 ? -12.477 -27.453 -12.875 1 85.06 90 GLN A CA 1
ATOM 726 C C . GLN A 1 90 ? -11.648 -27.359 -11.602 1 85.06 90 GLN A C 1
ATOM 728 O O . GLN A 1 90 ? -10.852 -26.422 -11.445 1 85.06 90 GLN A O 1
ATOM 733 N N . GLU A 1 91 ? -11.875 -28.25 -10.773 1 87.75 91 GLU A N 1
ATOM 734 C CA . GLU A 1 91 ? -11.109 -28.281 -9.531 1 87.75 91 GLU A CA 1
ATOM 735 C C . GLU A 1 91 ? -9.625 -28.5 -9.805 1 87.75 91 GLU A C 1
ATOM 737 O O . GLU A 1 91 ? -8.773 -27.859 -9.164 1 87.75 91 GLU A O 1
ATOM 742 N N . PHE A 1 92 ? -9.406 -29.375 -10.727 1 89.31 92 PHE A N 1
ATOM 743 C CA . PHE A 1 92 ? -8.008 -29.609 -11.062 1 89.31 92 PHE A CA 1
ATOM 744 C C . PHE A 1 92 ? -7.383 -28.359 -11.688 1 89.31 92 PHE A C 1
ATOM 746 O O . PHE A 1 92 ? -6.234 -28.031 -11.398 1 89.31 92 PHE A O 1
ATOM 753 N N . ASN A 1 93 ? -8.133 -27.781 -12.516 1 89.62 93 ASN A N 1
ATOM 754 C CA . ASN A 1 93 ? -7.633 -26.547 -13.133 1 89.62 93 ASN A CA 1
ATOM 755 C C . ASN A 1 93 ? -7.234 -25.531 -12.078 1 89.62 93 ASN A C 1
ATOM 757 O O . ASN A 1 93 ? -6.152 -24.938 -12.156 1 89.62 93 ASN A O 1
ATOM 761 N N . HIS A 1 94 ? -8.031 -25.375 -11.156 1 93.44 94 HIS A N 1
ATOM 762 C CA . HIS A 1 94 ? -7.781 -24.406 -10.086 1 93.44 94 HIS A CA 1
ATOM 763 C C . HIS A 1 94 ? -6.523 -24.766 -9.305 1 93.44 94 HIS A C 1
ATOM 765 O O . HIS A 1 94 ? -5.637 -23.938 -9.133 1 93.44 94 HIS A O 1
ATOM 771 N N . SER A 1 95 ? -6.469 -26 -8.914 1 95.12 95 SER A N 1
ATOM 772 C CA . SER A 1 95 ? -5.34 -26.422 -8.094 1 95.12 95 SER A CA 1
ATOM 773 C C . SER A 1 95 ? -4.043 -26.422 -8.891 1 95.12 95 SER A C 1
ATOM 775 O O . SER A 1 95 ? -2.973 -26.156 -8.352 1 95.12 95 SER A O 1
ATOM 777 N N . TYR A 1 96 ? -4.188 -26.734 -10.141 1 94.19 96 TYR A N 1
ATOM 778 C CA . TYR A 1 96 ? -3.016 -26.719 -11.008 1 94.19 96 TYR A CA 1
ATOM 779 C C . TYR A 1 96 ? -2.369 -25.344 -11.031 1 94.19 96 TYR A C 1
ATOM 781 O O . TYR A 1 96 ? -1.168 -25.203 -10.781 1 94.19 96 TYR A O 1
ATOM 789 N N . TYR A 1 97 ? -3.141 -24.344 -11.203 1 96.25 97 TYR A N 1
ATOM 790 C CA . TYR A 1 97 ? -2.588 -23 -11.305 1 96.25 97 TYR A CA 1
ATOM 791 C C . TYR A 1 97 ? -2.195 -22.469 -9.938 1 96.25 97 TYR A C 1
ATOM 793 O O . TYR A 1 97 ? -1.236 -21.703 -9.812 1 96.25 97 TYR A O 1
ATOM 801 N N . GLN A 1 98 ? -2.891 -22.828 -8.883 1 97.62 98 GLN A N 1
ATOM 802 C CA . GLN A 1 98 ? -2.398 -22.531 -7.539 1 97.62 98 GLN A CA 1
ATOM 803 C C . GLN A 1 98 ? -0.98 -23.062 -7.348 1 97.62 98 GLN A C 1
ATOM 805 O O . GLN A 1 98 ? -0.112 -22.344 -6.836 1 97.62 98 GLN A O 1
ATOM 810 N N . GLY A 1 99 ? -0.839 -24.297 -7.855 1 97.38 99 GLY A N 1
ATOM 811 C CA . GLY A 1 99 ? 0.472 -24.906 -7.734 1 97.38 99 GLY A CA 1
ATOM 812 C C . GLY A 1 99 ? 1.556 -24.156 -8.492 1 97.38 99 GLY A C 1
ATOM 813 O O . GLY A 1 99 ? 2.652 -23.953 -7.969 1 97.38 99 GLY A O 1
ATOM 814 N N . LEU A 1 100 ? 1.238 -23.781 -9.688 1 96.62 100 LEU A N 1
ATOM 815 C CA . LEU A 1 100 ? 2.201 -23.016 -10.477 1 96.62 100 LEU A CA 1
ATOM 816 C C . LEU A 1 100 ? 2.611 -21.75 -9.742 1 96.62 100 LEU A C 1
ATOM 818 O O . LEU A 1 100 ? 3.795 -21.391 -9.703 1 96.62 100 LEU A O 1
ATOM 822 N N . LEU A 1 101 ? 1.675 -21.078 -9.18 1 98.5 101 LEU A N 1
ATOM 823 C CA . LEU A 1 101 ? 1.937 -19.844 -8.453 1 98.5 101 LEU A CA 1
ATOM 824 C C . LEU A 1 101 ? 2.832 -20.094 -7.242 1 98.5 101 LEU A C 1
ATOM 826 O O . LEU A 1 101 ? 3.717 -19.297 -6.941 1 98.5 101 LEU A O 1
ATOM 830 N N . LEU A 1 102 ? 2.574 -21.188 -6.562 1 98.62 102 LEU A N 1
ATOM 831 C CA . LEU A 1 102 ? 3.418 -21.547 -5.43 1 98.62 102 LEU A CA 1
ATOM 832 C C . LEU A 1 102 ? 4.855 -21.781 -5.879 1 98.62 102 LEU A C 1
ATOM 834 O O . LEU A 1 102 ? 5.797 -21.266 -5.277 1 98.62 102 LEU A O 1
ATOM 838 N N . TYR A 1 103 ? 4.996 -22.562 -6.945 1 96.81 103 TYR A N 1
ATOM 839 C CA . TYR A 1 103 ? 6.328 -22.844 -7.465 1 96.81 103 TYR A CA 1
ATOM 840 C C . TYR A 1 103 ? 7.047 -21.562 -7.844 1 96.81 103 TYR A C 1
ATOM 842 O O . TYR A 1 103 ? 8.227 -21.375 -7.523 1 96.81 103 TYR A O 1
ATOM 850 N N . ILE A 1 104 ? 6.359 -20.703 -8.484 1 97.5 104 ILE A N 1
ATOM 851 C CA . ILE A 1 104 ? 6.941 -19.438 -8.93 1 97.5 104 ILE A CA 1
ATOM 852 C C . ILE A 1 104 ? 7.375 -18.625 -7.715 1 97.5 104 ILE A C 1
ATOM 854 O O . ILE A 1 104 ? 8.492 -18.094 -7.676 1 97.5 104 ILE A O 1
ATOM 858 N N . GLY A 1 105 ? 6.488 -18.484 -6.719 1 98.44 105 GLY A N 1
ATOM 859 C CA . GLY A 1 105 ? 6.852 -17.766 -5.508 1 98.44 105 GLY A CA 1
ATOM 860 C C . GLY A 1 105 ? 8.086 -18.328 -4.832 1 98.44 105 GLY A C 1
ATOM 861 O O . GLY A 1 105 ? 8.969 -17.562 -4.41 1 98.44 105 GLY A O 1
ATOM 862 N N . ASN A 1 106 ? 8.172 -19.656 -4.785 1 97.5 106 ASN A N 1
ATOM 863 C CA . ASN A 1 106 ? 9.328 -20.312 -4.195 1 97.5 106 ASN A CA 1
ATOM 864 C C . ASN A 1 106 ? 10.609 -19.984 -4.965 1 97.5 106 ASN A C 1
ATOM 866 O O . ASN A 1 106 ? 11.648 -19.719 -4.359 1 97.5 106 ASN A O 1
ATOM 870 N N . MET A 1 107 ? 10.539 -20.047 -6.227 1 95.5 107 MET A N 1
ATOM 871 C CA . MET A 1 107 ? 11.703 -19.766 -7.062 1 95.5 107 MET A CA 1
ATOM 872 C C . MET A 1 107 ? 12.156 -18.312 -6.898 1 95.5 107 MET A C 1
ATOM 874 O O . MET A 1 107 ? 13.344 -18.016 -7.043 1 95.5 107 MET A O 1
ATOM 878 N N . LYS A 1 108 ? 11.234 -17.469 -6.535 1 96.44 108 LYS A N 1
ATOM 879 C CA . LYS A 1 108 ? 11.555 -16.062 -6.281 1 96.44 108 LYS A CA 1
ATOM 880 C C . LYS A 1 108 ? 12.031 -15.867 -4.848 1 96.44 108 LYS A C 1
ATOM 882 O O . LYS A 1 108 ? 12.266 -14.734 -4.418 1 96.44 108 LYS A O 1
ATOM 887 N N . LYS A 1 109 ? 12.102 -16.953 -4.094 1 96.12 109 LYS A N 1
ATOM 888 C CA . LYS A 1 109 ? 12.57 -16.969 -2.713 1 96.12 109 LYS A CA 1
ATOM 889 C C . LYS A 1 109 ? 11.625 -16.219 -1.792 1 96.12 109 LYS A C 1
ATOM 891 O O . LYS A 1 109 ? 12.055 -15.539 -0.858 1 96.12 109 LYS A O 1
ATOM 896 N N . LEU A 1 110 ? 10.391 -16.219 -2.143 1 97.5 110 LEU A N 1
ATOM 897 C CA . LEU A 1 110 ? 9.32 -15.711 -1.286 1 97.5 110 LEU A CA 1
ATOM 898 C C . LEU A 1 110 ? 8.656 -16.844 -0.518 1 97.5 110 LEU A C 1
ATOM 900 O O . LEU A 1 110 ? 8.758 -18.016 -0.916 1 97.5 110 LEU A O 1
ATOM 904 N N . GLU A 1 111 ? 8.117 -16.516 0.571 1 98 111 GLU A N 1
ATOM 905 C CA . GLU A 1 111 ? 7.285 -17.5 1.264 1 98 111 GLU A CA 1
ATOM 906 C C . GLU A 1 111 ? 5.895 -17.578 0.645 1 98 111 GLU A C 1
ATOM 908 O O . GLU A 1 111 ? 5.324 -16.547 0.255 1 98 111 GLU A O 1
ATOM 913 N N . THR A 1 112 ? 5.359 -18.781 0.514 1 98.75 112 THR A N 1
ATOM 914 C CA . THR A 1 112 ? 4.105 -18.969 -0.213 1 98.75 112 THR A CA 1
ATOM 915 C C . THR A 1 112 ? 3.062 -19.641 0.666 1 98.75 112 THR A C 1
ATOM 917 O O . THR A 1 112 ? 3.4 -20.484 1.498 1 98.75 112 THR A O 1
ATOM 920 N N . TYR A 1 113 ? 1.811 -19.297 0.47 1 98.75 113 TYR A N 1
ATOM 921 C CA . TYR A 1 113 ? 0.704 -19.828 1.256 1 98.75 113 TYR A CA 1
ATOM 922 C C . TYR A 1 113 ? -0.485 -20.172 0.365 1 98.75 113 TYR A C 1
ATOM 924 O O . TYR A 1 113 ? -0.782 -19.438 -0.587 1 98.75 113 TYR A O 1
ATOM 932 N N . VAL A 1 114 ? -1.118 -21.266 0.658 1 98.44 114 VAL A N 1
ATOM 933 C CA . VAL A 1 114 ? -2.406 -21.656 0.096 1 98.44 114 VAL A CA 1
ATOM 934 C C . VAL A 1 114 ? -3.396 -21.938 1.223 1 98.44 114 VAL A C 1
ATOM 936 O O . VAL A 1 114 ? -3.006 -22.391 2.303 1 98.44 114 VAL A O 1
ATOM 939 N N . PRO A 1 115 ? -4.652 -21.672 1.006 1 97.75 115 PRO A N 1
ATOM 940 C CA . PRO A 1 115 ? -5.656 -21.906 2.047 1 97.75 115 PRO A CA 1
ATOM 941 C C . PRO A 1 115 ? -5.66 -23.344 2.551 1 97.75 115 PRO A C 1
ATOM 943 O O . PRO A 1 115 ? -5.414 -24.266 1.777 1 97.75 115 PRO A O 1
ATOM 946 N N . ALA A 1 116 ? -6.039 -23.484 3.773 1 96.06 116 ALA A N 1
ATOM 947 C CA . ALA A 1 116 ? -6.039 -24.781 4.434 1 96.06 116 ALA A CA 1
ATOM 948 C C . ALA A 1 116 ? -6.922 -25.781 3.682 1 96.06 116 ALA A C 1
ATOM 950 O O . ALA A 1 116 ? -6.578 -26.953 3.555 1 96.06 116 ALA A O 1
ATOM 951 N N . GLN A 1 117 ? -8.016 -25.359 3.174 1 95.75 117 GLN A N 1
ATOM 952 C CA . GLN A 1 117 ? -8.969 -26.234 2.518 1 95.75 117 GLN A CA 1
ATOM 953 C C . GLN A 1 117 ? -8.422 -26.766 1.194 1 95.75 117 GLN A C 1
ATOM 955 O O . GLN A 1 117 ? -8.922 -27.75 0.651 1 95.75 117 GLN A O 1
ATOM 960 N N . ASP A 1 118 ? -7.418 -26.094 0.696 1 96.81 118 ASP A N 1
ATOM 961 C CA . ASP A 1 118 ? -6.871 -26.484 -0.602 1 96.81 118 ASP A CA 1
ATOM 962 C C . ASP A 1 118 ? -5.582 -27.281 -0.44 1 96.81 118 ASP A C 1
ATOM 964 O O . ASP A 1 118 ? -5.043 -27.812 -1.418 1 96.81 118 ASP A O 1
ATOM 968 N N . LYS A 1 119 ? -5.047 -27.469 0.704 1 96.94 119 LYS A N 1
ATOM 969 C CA . LYS A 1 119 ? -3.719 -28.031 0.943 1 96.94 119 LYS A CA 1
ATOM 970 C C . LYS A 1 119 ? -3.621 -29.453 0.431 1 96.94 119 LYS A C 1
ATOM 972 O O . LYS A 1 119 ? -2.547 -29.906 0.03 1 96.94 119 LYS A O 1
ATOM 977 N N . ASN A 1 120 ? -4.719 -30.141 0.377 1 96 120 ASN A N 1
ATOM 978 C CA . ASN A 1 120 ? -4.691 -31.531 -0.029 1 96 120 ASN A CA 1
ATOM 979 C C . ASN A 1 120 ? -4.957 -31.688 -1.523 1 96 120 ASN A C 1
ATOM 981 O O . ASN A 1 120 ? -4.855 -32.781 -2.064 1 96 120 ASN A O 1
ATOM 985 N N . ARG A 1 121 ? -5.355 -30.625 -2.105 1 95.12 121 ARG A N 1
ATOM 986 C CA . ARG A 1 121 ? -5.484 -30.672 -3.559 1 95.12 121 ARG A CA 1
ATOM 987 C C . ARG A 1 121 ? -4.125 -30.828 -4.227 1 95.12 121 ARG A C 1
ATOM 989 O O . ARG A 1 121 ? -3.09 -30.578 -3.602 1 95.12 121 ARG A O 1
ATOM 996 N N . ARG A 1 122 ? -4.148 -31.25 -5.461 1 92.25 122 ARG A N 1
ATOM 997 C CA . ARG A 1 122 ? -2.877 -31.625 -6.074 1 92.25 122 ARG A CA 1
ATOM 998 C C . ARG A 1 122 ? -2.576 -30.75 -7.285 1 92.25 122 ARG A C 1
ATOM 1000 O O . ARG A 1 122 ? -3.482 -30.391 -8.039 1 92.25 122 ARG A O 1
ATOM 1007 N N . CYS A 1 123 ? -1.367 -30.391 -7.395 1 93.5 123 CYS A N 1
ATOM 1008 C CA . CYS A 1 123 ? -0.784 -29.922 -8.648 1 93.5 123 CYS A CA 1
ATOM 1009 C C . CYS A 1 123 ? -0.073 -31.062 -9.375 1 93.5 123 CYS A C 1
ATOM 1011 O O . CYS A 1 123 ? 1.085 -31.359 -9.078 1 93.5 123 CYS A O 1
ATOM 1013 N N . ILE A 1 124 ? -0.804 -31.641 -10.289 1 89 124 ILE A N 1
ATOM 1014 C CA . ILE A 1 124 ? -0.385 -32.844 -11 1 89 124 ILE A CA 1
ATOM 1015 C C . ILE A 1 124 ? -0.15 -33.969 -10 1 89 124 ILE A C 1
ATOM 1017 O O . ILE A 1 124 ? -1.093 -34.656 -9.594 1 89 124 ILE A O 1
ATOM 1021 N N . ASN A 1 125 ? 1.176 -34.125 -9.484 1 87.38 125 ASN A N 1
ATOM 1022 C CA . ASN A 1 125 ? 1.45 -35.25 -8.625 1 87.38 125 ASN A CA 1
ATOM 1023 C C . ASN A 1 125 ? 1.874 -34.844 -7.227 1 87.38 125 ASN A C 1
ATOM 1025 O O . ASN A 1 125 ? 2.258 -35.656 -6.406 1 87.38 125 ASN A O 1
ATOM 1029 N N . VAL A 1 126 ? 1.774 -33.625 -6.914 1 92.81 126 VAL A N 1
ATOM 1030 C CA . VAL A 1 126 ? 2.236 -33.094 -5.629 1 92.81 126 VAL A CA 1
ATOM 1031 C C . VAL A 1 126 ? 1.122 -32.312 -4.957 1 92.81 126 VAL A C 1
ATOM 1033 O O . VAL A 1 126 ? 0.447 -31.5 -5.609 1 92.81 126 VAL A O 1
ATOM 1036 N N . LYS A 1 127 ? 0.929 -32.531 -3.682 1 96.38 127 LYS A N 1
ATOM 1037 C CA . LYS A 1 127 ? -0.072 -31.781 -2.941 1 96.38 127 LYS A CA 1
ATOM 1038 C C . LYS A 1 127 ? 0.347 -30.312 -2.793 1 96.38 127 LYS A C 1
ATOM 1040 O O . LYS A 1 127 ? 1.524 -30.031 -2.582 1 96.38 127 LYS A O 1
ATOM 1045 N N . LEU A 1 128 ? -0.626 -29.422 -2.777 1 98.19 128 LEU A N 1
ATOM 1046 C CA . LEU A 1 128 ? -0.34 -27.984 -2.672 1 98.19 128 LEU A CA 1
ATOM 1047 C C . LEU A 1 128 ? 0.328 -27.672 -1.339 1 98.19 128 LEU A C 1
ATOM 1049 O O . LEU A 1 128 ? 1.222 -26.812 -1.277 1 98.19 128 LEU A O 1
ATOM 1053 N N . GLY A 1 129 ? -0.096 -28.344 -0.303 1 98.06 129 GLY A N 1
ATOM 1054 C CA . GLY A 1 129 ? 0.484 -28.125 1.014 1 98.06 129 GLY A CA 1
ATOM 1055 C C . GLY A 1 129 ? 1.96 -28.484 1.078 1 98.06 129 GLY A C 1
ATOM 1056 O O . GLY A 1 129 ? 2.689 -27.953 1.922 1 98.06 129 GLY A O 1
ATOM 1057 N N . GLU A 1 130 ? 2.396 -29.359 0.203 1 97.81 130 GLU A N 1
ATOM 1058 C CA . GLU A 1 130 ? 3.801 -29.75 0.148 1 97.81 130 GLU A CA 1
ATOM 1059 C C . GLU A 1 130 ? 4.637 -28.719 -0.604 1 97.81 130 GLU A C 1
ATOM 1061 O O . GLU A 1 130 ? 5.859 -28.672 -0.452 1 97.81 130 GLU A O 1
ATOM 1066 N N . ILE A 1 131 ? 3.953 -27.984 -1.431 1 97.81 131 ILE A N 1
ATOM 1067 C CA . ILE A 1 131 ? 4.648 -26.969 -2.211 1 97.81 131 ILE A CA 1
ATOM 1068 C C . ILE A 1 131 ? 4.727 -25.672 -1.411 1 97.81 131 ILE A C 1
ATOM 1070 O O . ILE A 1 131 ? 5.75 -24.984 -1.424 1 97.81 131 ILE A O 1
ATOM 1074 N N . SER A 1 132 ? 3.646 -25.344 -0.733 1 98.56 132 SER A N 1
ATOM 1075 C CA . SER A 1 132 ? 3.578 -24.125 0.052 1 98.56 132 SER A CA 1
ATOM 1076 C C . SER A 1 132 ? 4.629 -24.109 1.155 1 98.56 132 SER A C 1
ATOM 1078 O O . SER A 1 132 ? 4.91 -25.141 1.764 1 98.56 132 SER A O 1
ATOM 1080 N N . THR A 1 133 ? 5.242 -23.016 1.434 1 98.25 133 THR A N 1
ATOM 1081 C CA . THR A 1 133 ? 6.277 -22.938 2.459 1 98.25 133 THR A CA 1
ATOM 1082 C C . THR A 1 133 ? 5.668 -22.562 3.809 1 98.25 133 THR A C 1
ATOM 1084 O O . THR A 1 133 ? 6.281 -22.781 4.855 1 98.25 133 THR A O 1
ATOM 1087 N N . LEU A 1 134 ? 4.516 -21.938 3.816 1 97.69 134 LEU A N 1
ATOM 1088 C CA . LEU A 1 134 ? 3.838 -21.562 5.051 1 97.69 134 LEU A CA 1
ATOM 1089 C C . LEU A 1 134 ? 2.639 -22.469 5.312 1 97.69 134 LEU A C 1
ATOM 1091 O O . LEU A 1 134 ? 1.923 -22.844 4.383 1 97.69 134 LEU A O 1
ATOM 1095 N N . THR A 1 135 ? 2.363 -22.719 6.543 1 96.56 135 THR A N 1
ATOM 1096 C CA . THR A 1 135 ? 1.227 -23.547 6.914 1 96.56 135 THR A CA 1
ATOM 1097 C C . THR A 1 135 ? 0.07 -22.688 7.422 1 96.56 135 THR A C 1
ATOM 1099 O O . THR A 1 135 ? -1.066 -23.172 7.508 1 96.56 135 THR A O 1
ATOM 1102 N N . LYS A 1 136 ? 0.426 -21.469 7.809 1 96.81 136 LYS A N 1
ATOM 1103 C CA . LYS A 1 136 ? -0.582 -20.516 8.25 1 96.81 136 LYS A CA 1
ATOM 1104 C C . LYS A 1 136 ? -0.265 -19.109 7.738 1 96.81 136 LYS A C 1
ATOM 1106 O O . LYS A 1 136 ? 0.88 -18.812 7.391 1 96.81 136 LYS A O 1
ATOM 1111 N N . VAL A 1 137 ? -1.268 -18.312 7.691 1 97.75 137 VAL A N 1
ATOM 1112 C CA . VAL A 1 137 ? -1.055 -16.906 7.332 1 97.75 137 VAL A CA 1
ATOM 1113 C C . VAL A 1 137 ? -0.318 -16.188 8.461 1 97.75 137 VAL A C 1
ATOM 1115 O O . VAL A 1 137 ? -0.734 -16.25 9.617 1 97.75 137 VAL A O 1
ATOM 1118 N N . PRO A 1 138 ? 0.792 -15.562 8.156 1 97.31 138 PRO A N 1
ATOM 1119 C CA . PRO A 1 138 ? 1.451 -14.766 9.188 1 97.31 138 PRO A CA 1
ATOM 1120 C C . PRO A 1 138 ? 0.526 -13.719 9.805 1 97.31 138 PRO A C 1
ATOM 1122 O O . PRO A 1 138 ? -0.414 -13.258 9.156 1 97.31 138 PRO A O 1
ATOM 1125 N N . PRO A 1 139 ? 0.736 -13.414 11.07 1 97 139 PRO A N 1
ATOM 1126 C CA . PRO A 1 139 ? -0.074 -12.383 11.727 1 97 139 PRO A CA 1
ATOM 1127 C C . PRO A 1 139 ? 0.359 -10.969 11.359 1 97 139 PRO A C 1
ATOM 1129 O O . PRO A 1 139 ? 0.75 -10.188 12.234 1 97 139 PRO A O 1
ATOM 1132 N N . PHE A 1 140 ? 0.208 -10.617 10.133 1 97.62 140 PHE A N 1
ATOM 1133 C CA . PHE A 1 140 ? 0.812 -9.406 9.586 1 97.62 140 PHE A CA 1
ATOM 1134 C C . PHE A 1 140 ? -0.013 -8.18 9.953 1 97.62 140 PHE A C 1
ATOM 1136 O O . PHE A 1 140 ? 0.438 -7.047 9.766 1 97.62 140 PHE A O 1
ATOM 1143 N N . SER A 1 141 ? -1.137 -8.367 10.445 1 97.19 141 SER A N 1
ATOM 1144 C CA . SER A 1 141 ? -2.014 -7.27 10.836 1 97.19 141 SER A CA 1
ATOM 1145 C C . SER A 1 141 ? -3.111 -7.75 11.781 1 97.19 141 SER A C 1
ATOM 1147 O O . SER A 1 141 ? -2.91 -8.695 12.547 1 97.19 141 SER A O 1
ATOM 1149 N N . TYR A 1 142 ? -4.254 -6.973 11.883 1 97 142 TYR A N 1
ATOM 1150 C CA . TYR A 1 142 ? -5.414 -7.371 12.672 1 97 142 TYR A CA 1
ATOM 1151 C C . TYR A 1 142 ? -5.902 -8.758 12.258 1 97 142 TYR A C 1
ATOM 1153 O O . TYR A 1 142 ? -5.738 -9.156 11.109 1 97 142 TYR A O 1
ATOM 1161 N N . GLN A 1 143 ? -6.496 -9.43 13.203 1 96.38 143 GLN A N 1
ATOM 1162 C CA . GLN A 1 143 ? -7.012 -10.773 12.938 1 96.38 143 GLN A CA 1
ATOM 1163 C C . GLN A 1 143 ? -8.047 -10.742 11.812 1 96.38 143 GLN A C 1
ATOM 1165 O O . GLN A 1 143 ? -8.141 -11.695 11.023 1 96.38 143 GLN A O 1
ATOM 1170 N N . GLU A 1 144 ? -8.805 -9.695 11.742 1 96.19 144 GLU A N 1
ATOM 1171 C CA . GLU A 1 144 ? -9.789 -9.547 10.672 1 96.19 144 GLU A CA 1
ATOM 1172 C C . GLU A 1 144 ? -9.133 -9.656 9.297 1 96.19 144 GLU A C 1
ATOM 1174 O O . GLU A 1 144 ? -9.656 -10.336 8.406 1 96.19 144 GLU A O 1
ATOM 1179 N N . PHE A 1 145 ? -7.949 -9 9.141 1 96.81 145 PHE A N 1
ATOM 1180 C CA . PHE A 1 145 ? -7.234 -9.047 7.871 1 96.81 145 PHE A CA 1
ATOM 1181 C C . PHE A 1 145 ? -6.645 -10.43 7.629 1 96.81 145 PHE A C 1
ATOM 1183 O O . PHE A 1 145 ? -6.664 -10.93 6.504 1 96.81 145 PHE A O 1
ATOM 1190 N N . VAL A 1 146 ? -6.117 -11.023 8.68 1 97.19 146 VAL A N 1
ATOM 1191 C CA . VAL A 1 146 ? -5.543 -12.359 8.57 1 97.19 146 VAL A CA 1
ATOM 1192 C C . VAL A 1 146 ? -6.617 -13.352 8.125 1 97.19 146 VAL A C 1
ATOM 1194 O O . VAL A 1 146 ? -6.398 -14.133 7.199 1 97.19 146 VAL A O 1
ATOM 1197 N N . ASN A 1 147 ? -7.77 -13.25 8.703 1 96.19 147 ASN A N 1
ATOM 1198 C CA . ASN A 1 147 ? -8.891 -14.109 8.328 1 96.19 147 ASN A CA 1
ATOM 1199 C C . ASN A 1 147 ? -9.328 -13.875 6.887 1 96.19 147 ASN A C 1
ATOM 1201 O O . ASN A 1 147 ? -9.523 -14.82 6.125 1 96.19 147 ASN A O 1
ATOM 1205 N N . ARG A 1 148 ? -9.484 -12.641 6.551 1 95.69 148 ARG A N 1
ATOM 1206 C CA . ARG A 1 148 ? -9.922 -12.289 5.203 1 95.69 148 ARG A CA 1
ATOM 1207 C C . ARG A 1 148 ? -8.93 -12.789 4.156 1 95.69 148 ARG A C 1
ATOM 1209 O O . ARG A 1 148 ? -9.32 -13.32 3.117 1 95.69 148 ARG A O 1
ATOM 1216 N N . SER A 1 149 ? -7.66 -12.625 4.449 1 96.69 149 SER A N 1
ATOM 1217 C CA . SER A 1 149 ? -6.609 -13 3.51 1 96.69 149 SER A CA 1
ATOM 1218 C C . SER A 1 149 ? -6.523 -14.516 3.357 1 96.69 149 SER A C 1
ATOM 1220 O O . SER A 1 149 ? -6.066 -15.016 2.328 1 96.69 149 SER A O 1
ATOM 1222 N N . SER A 1 150 ? -6.98 -15.266 4.316 1 95.94 150 SER A N 1
ATOM 1223 C CA . SER A 1 150 ? -6.914 -16.719 4.281 1 95.94 150 SER A CA 1
ATOM 1224 C C . SER A 1 150 ? -7.82 -17.297 3.197 1 95.94 150 SER A C 1
ATOM 1226 O O . SER A 1 150 ? -7.715 -18.469 2.85 1 95.94 150 SER A O 1
ATOM 1228 N N . THR A 1 151 ? -8.664 -16.453 2.625 1 94.5 151 THR A N 1
ATOM 1229 C CA . THR A 1 151 ? -9.57 -16.891 1.576 1 94.5 151 THR A CA 1
ATOM 1230 C C . THR A 1 151 ? -8.977 -16.625 0.196 1 94.5 151 THR A C 1
ATOM 1232 O O . THR A 1 151 ? -9.57 -16.984 -0.822 1 94.5 151 THR A O 1
ATOM 1235 N N . ILE A 1 152 ? -7.863 -15.953 0.143 1 97.94 152 ILE A N 1
ATOM 1236 C CA . ILE A 1 152 ? -7.148 -15.719 -1.106 1 97.94 152 ILE A CA 1
ATOM 1237 C C . ILE A 1 152 ? -6.547 -17.031 -1.612 1 97.94 152 ILE A C 1
ATOM 1239 O O . ILE A 1 152 ? -6.008 -17.812 -0.829 1 97.94 152 ILE A O 1
ATOM 1243 N N . ASP A 1 153 ? -6.574 -17.297 -2.838 1 97.94 153 ASP A N 1
ATOM 1244 C CA . ASP A 1 153 ? -6.203 -18.594 -3.404 1 97.94 153 ASP A CA 1
ATOM 1245 C C . ASP A 1 153 ? -4.715 -18.875 -3.195 1 97.94 153 ASP A C 1
ATOM 1247 O O . ASP A 1 153 ? -4.332 -20 -2.9 1 97.94 153 ASP A O 1
ATOM 1251 N N . VAL A 1 154 ? -3.877 -17.875 -3.48 1 98.81 154 VAL A N 1
ATOM 1252 C CA . VAL A 1 154 ? -2.443 -18 -3.24 1 98.81 154 VAL A CA 1
ATOM 1253 C C . VAL A 1 154 ? -1.882 -16.656 -2.779 1 98.81 154 VAL A C 1
ATOM 1255 O O . VAL A 1 154 ? -2.256 -15.602 -3.309 1 98.81 154 VAL A O 1
ATOM 1258 N N . MET A 1 155 ? -1.011 -16.688 -1.814 1 98.81 155 MET A N 1
ATOM 1259 C CA . MET A 1 155 ? -0.343 -15.477 -1.338 1 98.81 155 MET A CA 1
ATOM 1260 C C . MET A 1 155 ? 1.169 -15.672 -1.296 1 98.81 155 MET A C 1
ATOM 1262 O O . MET A 1 155 ? 1.651 -16.75 -0.957 1 98.81 155 MET A O 1
ATOM 1266 N N . TRP A 1 156 ? 1.885 -14.695 -1.671 1 98.75 156 TRP A N 1
ATOM 1267 C CA . TRP A 1 156 ? 3.322 -14.609 -1.435 1 98.75 156 TRP A CA 1
ATOM 1268 C C . TRP A 1 156 ? 3.631 -13.633 -0.303 1 98.75 156 TRP A C 1
ATOM 1270 O O . TRP A 1 156 ? 2.975 -12.594 -0.172 1 98.75 156 TRP A O 1
ATOM 1280 N N . PHE A 1 157 ? 4.617 -13.945 0.512 1 98.12 157 PHE A N 1
ATOM 1281 C CA . PHE A 1 157 ? 5.074 -13.102 1.604 1 98.12 157 PHE A CA 1
ATOM 1282 C C . PHE A 1 157 ? 6.574 -12.836 1.493 1 98.12 157 PHE A C 1
ATOM 1284 O O . PHE A 1 157 ? 7.316 -13.672 0.981 1 98.12 157 PHE A O 1
ATOM 1291 N N . GLN A 1 158 ? 6.957 -11.758 1.946 1 95.62 158 GLN A N 1
ATOM 1292 C CA . GLN A 1 158 ? 8.375 -11.398 1.993 1 95.62 158 GLN A CA 1
ATOM 1293 C C . GLN A 1 158 ? 8.758 -10.836 3.357 1 95.62 158 GLN A C 1
ATOM 1295 O O . GLN A 1 158 ? 7.938 -10.195 4.02 1 95.62 158 GLN A O 1
ATOM 1300 N N . PRO A 1 159 ? 9.953 -11.117 3.711 1 91.56 159 PRO A N 1
ATOM 1301 C CA . PRO A 1 159 ? 10.438 -10.508 4.953 1 91.56 159 PRO A CA 1
ATOM 1302 C C . PRO A 1 159 ? 10.648 -9 4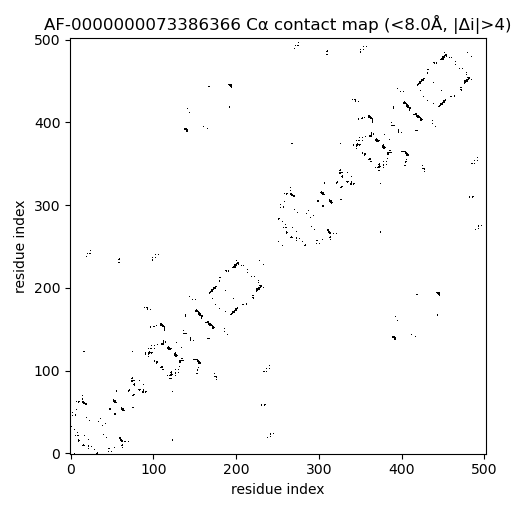.832 1 91.56 159 PRO A C 1
ATOM 1304 O O . PRO A 1 159 ? 10.781 -8.484 3.721 1 91.56 159 PRO A O 1
ATOM 1307 N N . ASN A 1 160 ? 10.523 -8.32 5.949 1 88.06 160 ASN A N 1
ATOM 1308 C CA . ASN A 1 160 ? 10.75 -6.883 6.008 1 88.06 160 ASN A CA 1
ATOM 1309 C C . ASN A 1 160 ? 12.062 -6.547 6.703 1 88.06 160 ASN A C 1
ATOM 1311 O O . ASN A 1 160 ? 12.57 -7.34 7.5 1 88.06 160 ASN A O 1
ATOM 1315 N N . SER A 1 161 ? 12.539 -5.418 6.363 1 82.81 161 SER A N 1
ATOM 1316 C CA . SER A 1 161 ? 13.836 -4.973 6.875 1 82.81 161 SER A CA 1
ATOM 1317 C C . SER A 1 161 ? 13.789 -4.77 8.383 1 82.81 161 SER A C 1
ATOM 1319 O O . SER A 1 161 ? 14.828 -4.754 9.047 1 82.81 161 SER A O 1
ATOM 1321 N N . LEU A 1 162 ? 12.633 -4.656 8.953 1 89 162 LEU A N 1
ATOM 1322 C CA . LEU A 1 162 ? 12.523 -4.359 10.375 1 89 162 LEU A CA 1
ATOM 1323 C C . LEU A 1 162 ? 12.688 -5.625 11.211 1 89 162 LEU A C 1
ATOM 1325 O O . LEU A 1 162 ? 12.859 -5.551 12.43 1 89 162 LEU A O 1
ATOM 1329 N N . GLY A 1 163 ? 12.664 -6.859 10.523 1 85.81 163 GLY A N 1
ATOM 1330 C CA . GLY A 1 163 ? 12.875 -8.117 11.211 1 85.81 163 GLY A CA 1
ATOM 1331 C C . GLY A 1 163 ? 12.57 -9.328 10.359 1 85.81 163 GLY A C 1
ATOM 1332 O O . GLY A 1 163 ? 11.68 -9.281 9.5 1 85.81 163 GLY A O 1
ATOM 1333 N N . SER A 1 164 ? 13.227 -10.43 10.648 1 81.62 164 SER A N 1
ATOM 1334 C CA . SER A 1 164 ? 13.055 -11.641 9.859 1 81.62 164 SER A CA 1
ATOM 1335 C C . SER A 1 164 ? 11.695 -12.289 10.117 1 81.62 164 SER A C 1
ATOM 1337 O O . SER A 1 164 ? 11.172 -13 9.266 1 81.62 164 SER A O 1
ATOM 1339 N N . GLU A 1 165 ? 11.172 -12 11.281 1 87.56 165 GLU A N 1
ATOM 1340 C CA . GLU A 1 165 ? 9.883 -12.609 11.625 1 87.56 165 GLU A CA 1
ATOM 1341 C C . GLU A 1 165 ? 8.727 -11.758 11.109 1 87.56 165 GLU A C 1
ATOM 1343 O O . GLU A 1 165 ? 7.566 -12.188 11.172 1 87.56 165 GLU A O 1
ATOM 1348 N N . VAL A 1 166 ? 9.125 -10.641 10.633 1 93.38 166 VAL A N 1
ATOM 1349 C CA . VAL A 1 166 ? 8.133 -9.727 10.086 1 93.38 166 VAL A CA 1
ATOM 1350 C C . VAL A 1 166 ? 7.855 -10.078 8.625 1 93.38 166 VAL A C 1
ATOM 1352 O O . VAL A 1 166 ? 8.648 -9.75 7.738 1 93.38 166 VAL A O 1
ATOM 1355 N N . MET A 1 167 ? 6.785 -10.75 8.391 1 95.81 167 MET A N 1
ATOM 1356 C CA . MET A 1 167 ? 6.395 -11.188 7.051 1 95.81 167 MET A CA 1
ATOM 1357 C C . MET A 1 167 ? 5.172 -10.414 6.562 1 95.81 167 MET A C 1
ATOM 1359 O O . MET A 1 167 ? 4.117 -10.445 7.203 1 95.81 167 MET A O 1
ATOM 1363 N N . MET A 1 168 ? 5.371 -9.773 5.488 1 97.69 168 MET A N 1
ATOM 1364 C CA . MET A 1 168 ? 4.273 -8.984 4.938 1 97.69 168 MET A CA 1
ATOM 1365 C C . MET A 1 168 ? 3.861 -9.508 3.568 1 97.69 168 MET A C 1
ATOM 1367 O O . MET A 1 168 ? 4.68 -10.086 2.848 1 97.69 168 MET A O 1
ATOM 1371 N N . PRO A 1 169 ? 2.582 -9.32 3.215 1 98.12 169 PRO A N 1
ATOM 1372 C CA . PRO A 1 169 ? 2.16 -9.75 1.88 1 98.12 169 PRO A CA 1
ATOM 1373 C C . PRO A 1 169 ? 2.92 -9.039 0.763 1 98.12 169 PRO A C 1
ATOM 1375 O O . PRO A 1 169 ? 3.104 -7.82 0.816 1 98.12 169 PRO A O 1
ATOM 1378 N N . ASP A 1 170 ? 3.406 -9.828 -0.099 1 97.81 170 ASP A N 1
ATOM 1379 C CA . ASP A 1 170 ? 4.012 -9.32 -1.325 1 97.81 170 ASP A CA 1
ATOM 1380 C C . ASP A 1 170 ? 3.004 -9.297 -2.471 1 97.81 170 ASP A C 1
ATOM 1382 O O . ASP A 1 170 ? 2.914 -8.32 -3.209 1 97.81 170 ASP A O 1
ATOM 1386 N N . SER A 1 171 ? 2.178 -10.375 -2.529 1 98.62 171 SER A N 1
ATOM 1387 C CA . SER A 1 171 ? 1.262 -10.539 -3.652 1 98.62 171 SER A CA 1
ATOM 1388 C C . SER A 1 171 ? 0.056 -11.391 -3.264 1 98.62 171 SER A C 1
ATOM 1390 O O . SER A 1 171 ? 0.186 -12.344 -2.496 1 98.62 171 SER A O 1
ATOM 1392 N N . PHE A 1 172 ? -1.085 -11.047 -3.82 1 98.81 172 PHE A N 1
ATOM 1393 C CA . PHE A 1 172 ? -2.326 -11.805 -3.732 1 98.81 172 PHE A CA 1
ATOM 1394 C C . PHE A 1 172 ? -2.734 -12.336 -5.102 1 98.81 172 PHE A C 1
ATOM 1396 O O . PHE A 1 172 ? -2.756 -11.594 -6.082 1 98.81 172 PHE A O 1
ATOM 1403 N N . PHE A 1 173 ? -3.119 -13.648 -5.191 1 98.81 173 PHE A N 1
ATOM 1404 C CA . PHE A 1 173 ? -3.547 -14.234 -6.453 1 98.81 173 PHE A CA 1
ATOM 1405 C C . PHE A 1 173 ? -4.918 -14.891 -6.309 1 98.81 173 PHE A C 1
ATOM 1407 O O . PHE A 1 173 ? -5.113 -15.758 -5.453 1 98.81 173 PHE A O 1
ATOM 1414 N N . GLU A 1 174 ? -5.848 -14.547 -7.105 1 98.5 174 GLU A N 1
ATOM 1415 C CA . GLU A 1 174 ? -7.133 -15.227 -7.246 1 98.5 174 GLU A CA 1
ATOM 1416 C C . GLU A 1 174 ? -7.23 -15.953 -8.586 1 98.5 174 GLU A C 1
ATOM 1418 O O . GLU A 1 174 ? -7.055 -15.344 -9.641 1 98.5 174 GLU A O 1
ATOM 1423 N N . VAL A 1 175 ? -7.438 -17.234 -8.539 1 97.5 175 VAL A N 1
ATOM 1424 C CA . VAL A 1 175 ? -7.59 -18.047 -9.734 1 97.5 175 VAL A CA 1
ATOM 1425 C C . VAL A 1 175 ? -9.07 -18.234 -10.047 1 97.5 175 VAL A C 1
ATOM 1427 O O . VAL A 1 175 ? -9.797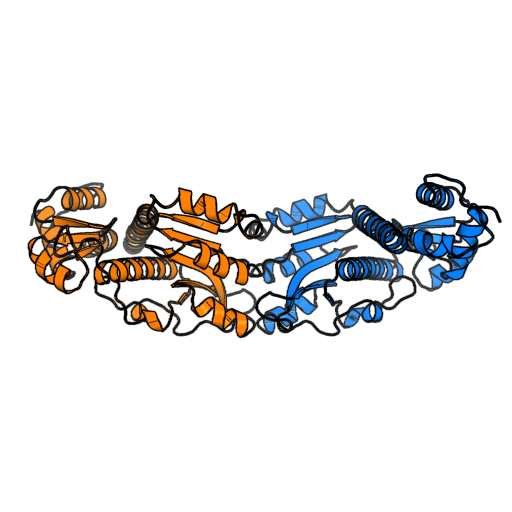 -18.891 -9.297 1 97.5 175 VAL A O 1
ATOM 1430 N N . GLU A 1 176 ? -9.484 -17.719 -11.172 1 93.19 176 GLU A N 1
ATOM 1431 C CA . GLU A 1 176 ? -10.914 -17.703 -11.484 1 93.19 176 GLU A CA 1
ATOM 1432 C C . GLU A 1 176 ? -11.211 -18.516 -12.742 1 93.19 176 GLU A C 1
ATOM 1434 O O . GLU A 1 176 ? -10.727 -18.188 -13.828 1 93.19 176 GLU A O 1
ATOM 1439 N N . HIS A 1 177 ? -11.938 -19.516 -12.609 1 85.12 177 HIS A N 1
ATOM 1440 C CA . HIS A 1 177 ? -12.375 -20.281 -13.766 1 85.12 177 HIS A CA 1
ATOM 1441 C C . HIS A 1 177 ? -13.82 -19.953 -14.125 1 85.12 177 HIS A C 1
ATOM 1443 O O . HIS A 1 177 ? -14.094 -19.422 -15.203 1 85.12 177 HIS A O 1
ATOM 1449 N N . SER A 1 178 ? -14.781 -20.188 -13.164 1 80.81 178 SER A N 1
ATOM 1450 C CA . SER A 1 178 ? -16.188 -19.969 -13.477 1 80.81 178 SER A CA 1
ATOM 1451 C C . SER A 1 178 ? -16.828 -19.016 -12.461 1 80.81 178 SER A C 1
ATOM 1453 O O . SER A 1 178 ? -17.938 -18.516 -12.68 1 80.81 178 SER A O 1
ATOM 1455 N N . THR A 1 179 ? -16.078 -18.781 -11.445 1 80.31 179 THR A N 1
ATOM 1456 C CA . THR A 1 179 ? -16.625 -17.938 -10.391 1 80.31 179 THR A CA 1
ATOM 1457 C C . THR A 1 179 ? -16.625 -16.469 -10.805 1 80.31 179 THR A C 1
ATOM 1459 O O . THR A 1 179 ? -15.875 -16.078 -11.695 1 80.31 179 THR A O 1
ATOM 1462 N N . ASP A 1 180 ? -17.453 -15.766 -10.188 1 89.81 180 ASP A N 1
ATOM 1463 C CA . ASP A 1 180 ? -17.578 -14.336 -10.469 1 89.81 180 ASP A CA 1
ATOM 1464 C C . ASP A 1 180 ? -16.328 -13.578 -10.039 1 89.81 180 ASP A C 1
ATOM 1466 O O . ASP A 1 180 ? -15.945 -13.602 -8.867 1 89.81 180 ASP A O 1
ATOM 1470 N N . ILE A 1 181 ? -15.75 -12.898 -10.953 1 95.81 181 ILE A N 1
ATOM 1471 C CA . ILE A 1 181 ? -14.523 -12.141 -10.727 1 95.81 181 ILE A CA 1
ATOM 1472 C C . ILE A 1 181 ? -14.781 -11.039 -9.711 1 95.81 181 ILE A C 1
ATOM 1474 O O . ILE A 1 181 ? -13.883 -10.648 -8.961 1 95.81 181 ILE A O 1
ATOM 1478 N N . GLN A 1 182 ? -15.984 -10.57 -9.641 1 95.62 182 GLN A N 1
ATOM 1479 C CA . GLN A 1 182 ? -16.344 -9.5 -8.719 1 95.62 182 GLN A CA 1
ATOM 1480 C C . GLN A 1 182 ? -16.047 -9.891 -7.273 1 95.62 182 GLN A C 1
ATOM 1482 O O . GLN A 1 182 ? -15.617 -9.062 -6.473 1 95.62 182 GLN A O 1
ATOM 1487 N N . ASN A 1 183 ? -16.281 -11.109 -6.949 1 95.75 183 ASN A N 1
ATOM 1488 C CA . ASN A 1 183 ? -16.016 -11.578 -5.598 1 95.75 183 ASN A CA 1
ATOM 1489 C C . ASN A 1 183 ? -14.531 -11.453 -5.246 1 95.75 183 ASN A C 1
ATOM 1491 O O . ASN A 1 183 ? -14.188 -11.047 -4.137 1 95.75 183 ASN A O 1
ATOM 1495 N N . SER A 1 184 ? -13.727 -11.781 -6.195 1 97.31 184 SER A N 1
ATOM 1496 C CA . SER A 1 184 ? -12.281 -11.672 -6 1 97.31 184 SER A CA 1
ATOM 1497 C C . SER A 1 184 ? -11.859 -10.219 -5.836 1 97.31 184 SER A C 1
ATOM 1499 O O . SER A 1 184 ? -11.031 -9.906 -4.98 1 97.31 184 SER A O 1
ATOM 1501 N N . LEU A 1 185 ? -12.445 -9.344 -6.633 1 97.75 185 LEU A N 1
ATOM 1502 C CA . LEU A 1 185 ? -12.133 -7.918 -6.551 1 97.75 185 LEU A CA 1
ATOM 1503 C C . LEU A 1 185 ? -12.547 -7.348 -5.199 1 97.75 185 LEU A C 1
ATOM 1505 O O . LEU A 1 185 ? -11.875 -6.473 -4.652 1 97.75 185 LEU A O 1
ATOM 1509 N N . CYS A 1 186 ? -13.609 -7.824 -4.652 1 96.88 186 CYS A N 1
ATOM 1510 C CA . CYS A 1 186 ? -14.055 -7.398 -3.33 1 96.88 186 CYS A CA 1
ATOM 1511 C C . CYS A 1 186 ? -13.031 -7.785 -2.266 1 96.88 186 CYS A C 1
ATOM 1513 O O . CYS A 1 186 ? -12.758 -7.008 -1.353 1 96.88 186 CYS A O 1
ATOM 1515 N N . LYS A 1 187 ? -12.492 -8.984 -2.396 1 96.62 187 LYS A N 1
ATOM 1516 C CA . LYS A 1 187 ? -11.445 -9.398 -1.467 1 96.62 187 LYS A CA 1
ATOM 1517 C C . LYS A 1 187 ? -10.25 -8.453 -1.528 1 96.62 187 LYS A C 1
ATOM 1519 O O . LYS A 1 187 ? -9.719 -8.047 -0.493 1 96.62 187 LYS A O 1
ATOM 1524 N N . PHE A 1 188 ? -9.891 -8.141 -2.777 1 97.94 188 PHE A N 1
ATOM 1525 C CA . PHE A 1 188 ? -8.766 -7.227 -2.969 1 97.94 188 PHE A CA 1
ATOM 1526 C C . PHE A 1 188 ? -9.078 -5.859 -2.363 1 97.94 188 PHE A C 1
ATOM 1528 O O . PHE A 1 188 ? -8.211 -5.242 -1.744 1 97.94 188 PHE A O 1
ATOM 1535 N N . SER A 1 189 ? -10.297 -5.441 -2.568 1 96.69 189 SER A N 1
ATOM 1536 C CA . SER A 1 189 ? -10.703 -4.156 -2.004 1 96.69 189 SER A CA 1
ATOM 1537 C C . SER A 1 189 ? -10.594 -4.16 -0.483 1 96.69 189 SER A C 1
ATOM 1539 O O . SER A 1 189 ? -10.164 -3.174 0.117 1 96.69 189 SER A O 1
ATOM 1541 N N . ASP A 1 190 ? -10.945 -5.238 0.129 1 96.19 190 ASP A N 1
ATOM 1542 C CA . ASP A 1 190 ? -10.852 -5.367 1.58 1 96.19 190 ASP A CA 1
ATOM 1543 C C . ASP A 1 190 ? -9.406 -5.266 2.047 1 96.19 190 ASP A C 1
ATOM 1545 O O . ASP A 1 190 ? -9.133 -4.809 3.16 1 96.19 190 ASP A O 1
ATOM 1549 N N . LEU A 1 191 ? -8.5 -5.629 1.213 1 97.25 191 LEU A N 1
ATOM 1550 C CA . LEU A 1 191 ? -7.094 -5.719 1.592 1 97.25 191 LEU A CA 1
ATOM 1551 C C . LEU A 1 191 ? -6.297 -4.562 1.003 1 97.25 191 LEU A C 1
ATOM 1553 O O . LEU A 1 191 ? -5.062 -4.602 0.97 1 97.25 191 LEU A O 1
ATOM 1557 N N . GLN A 1 192 ? -6.988 -3.527 0.541 1 96.62 192 GLN A N 1
ATOM 1558 C CA . GLN A 1 192 ? -6.383 -2.469 -0.258 1 96.62 192 GLN A CA 1
ATOM 1559 C C . GLN A 1 192 ? -5.41 -1.639 0.576 1 96.62 192 GLN A C 1
ATOM 1561 O O . GLN A 1 192 ? -4.59 -0.898 0.03 1 96.62 192 GLN A O 1
ATOM 1566 N N . CYS A 1 193 ? -5.438 -1.725 1.867 1 97 193 CYS A N 1
ATOM 1567 C CA . CYS A 1 193 ? -4.566 -0.923 2.721 1 97 193 CYS A CA 1
ATOM 1568 C C . CYS A 1 193 ? -3.152 -1.492 2.748 1 97 193 CY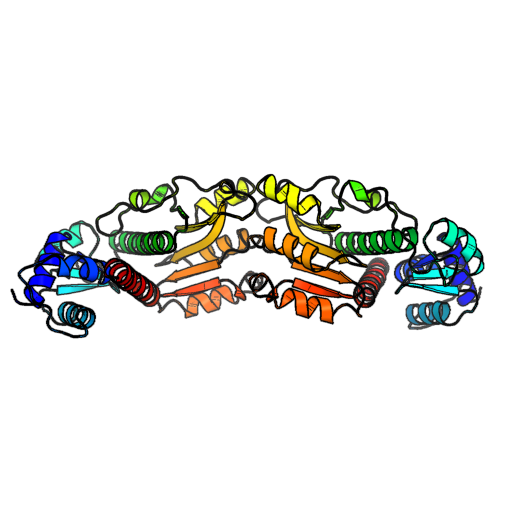S A C 1
ATOM 1570 O O . CYS A 1 193 ? -2.236 -0.862 3.275 1 97 193 CYS A O 1
ATOM 1572 N N . PHE A 1 194 ? -2.908 -2.607 2.191 1 97.56 194 PHE A N 1
ATOM 1573 C CA . PHE A 1 194 ? -1.58 -3.195 2.064 1 97.56 194 PHE A CA 1
ATOM 1574 C C . PHE A 1 194 ? -1.017 -2.965 0.668 1 97.56 194 PHE A C 1
ATOM 1576 O O . PHE A 1 194 ? -1.746 -3.045 -0.322 1 97.56 194 PHE A O 1
ATOM 1583 N N . ASN A 1 195 ? 0.249 -2.654 0.682 1 96.56 195 ASN A N 1
ATOM 1584 C CA . ASN A 1 195 ? 0.907 -2.412 -0.598 1 96.56 195 ASN A CA 1
ATOM 1585 C C . ASN A 1 195 ? 1.394 -3.711 -1.232 1 96.56 195 ASN A C 1
ATOM 1587 O O . ASN A 1 195 ? 2.59 -3.879 -1.476 1 96.56 195 ASN A O 1
ATOM 1591 N N . ALA A 1 196 ? 0.508 -4.609 -1.534 1 97.12 196 ALA A N 1
ATOM 1592 C CA . ALA A 1 196 ? 0.758 -5.887 -2.201 1 97.12 196 ALA A CA 1
ATOM 1593 C C . ALA A 1 196 ? 0.246 -5.863 -3.639 1 97.12 196 ALA A C 1
ATOM 1595 O O . ALA A 1 196 ? -0.728 -5.172 -3.947 1 97.12 196 ALA A O 1
ATOM 1596 N N . GLN A 1 197 ? 0.896 -6.586 -4.465 1 97.31 197 GLN A N 1
ATOM 1597 C CA . GLN A 1 197 ? 0.386 -6.758 -5.824 1 97.31 197 GLN A CA 1
ATOM 1598 C C . GLN A 1 197 ? -0.843 -7.664 -5.836 1 97.31 197 GLN A C 1
ATOM 1600 O O . GLN A 1 197 ? -0.956 -8.578 -5.02 1 97.31 197 GLN A O 1
ATOM 1605 N N . MET A 1 198 ? -1.756 -7.355 -6.73 1 98.62 198 MET A N 1
ATOM 1606 C CA . MET A 1 198 ? -3.006 -8.102 -6.816 1 98.62 198 MET A CA 1
ATOM 1607 C C . MET A 1 198 ? -3.223 -8.648 -8.227 1 98.62 198 MET A C 1
ATOM 1609 O O . MET A 1 198 ? -3.225 -7.887 -9.195 1 98.62 198 MET A O 1
ATOM 1613 N N . PHE A 1 199 ? -3.479 -9.992 -8.312 1 98.81 199 PHE A N 1
ATOM 1614 C CA . PHE A 1 199 ? -3.557 -10.617 -9.633 1 98.81 199 PHE A CA 1
ATOM 1615 C C . PHE A 1 199 ? -4.809 -11.477 -9.75 1 98.81 199 PHE A C 1
ATOM 1617 O O . PHE A 1 199 ? -5.105 -12.273 -8.867 1 98.81 199 PHE A O 1
ATOM 1624 N N . ILE A 1 200 ? -5.477 -11.305 -10.82 1 98.69 200 ILE A N 1
ATOM 1625 C CA . ILE A 1 200 ? -6.52 -12.234 -11.25 1 98.69 200 ILE A CA 1
ATOM 1626 C C . ILE A 1 200 ? -5.973 -13.156 -12.336 1 98.69 200 ILE A C 1
ATOM 1628 O O . ILE A 1 200 ? -5.527 -12.688 -13.383 1 98.69 200 ILE A O 1
ATOM 1632 N N . VAL A 1 201 ? -5.938 -14.391 -12.031 1 98.19 201 VAL A N 1
ATOM 1633 C CA . VAL A 1 201 ? -5.48 -15.406 -12.977 1 98.19 201 VAL A CA 1
ATOM 1634 C C . VAL A 1 201 ? -6.684 -16.125 -13.57 1 98.19 201 VAL A C 1
ATOM 1636 O O . VAL A 1 201 ? -7.449 -16.781 -12.852 1 98.19 201 VAL A O 1
ATOM 1639 N N . ALA A 1 202 ? -6.836 -16.062 -14.852 1 97.06 202 ALA A N 1
ATOM 1640 C CA . ALA A 1 202 ? -8.008 -16.641 -15.5 1 97.06 202 ALA A CA 1
ATOM 1641 C C . ALA A 1 202 ? -7.758 -16.875 -16.984 1 97.06 202 ALA A C 1
ATOM 1643 O O . ALA A 1 202 ? -6.664 -16.594 -17.484 1 97.06 202 ALA A O 1
ATOM 1644 N N . ASP A 1 203 ? -8.742 -17.516 -17.578 1 94.44 203 ASP A N 1
ATOM 1645 C CA . ASP A 1 203 ? -8.672 -17.688 -19.031 1 94.44 203 ASP A CA 1
ATOM 1646 C C . ASP A 1 203 ? -8.617 -16.344 -19.734 1 94.44 203 ASP A C 1
ATOM 1648 O O . ASP A 1 203 ? -9.297 -15.391 -19.344 1 94.44 203 ASP A O 1
ATOM 1652 N N . ALA A 1 204 ? -7.914 -16.25 -20.828 1 95.12 204 ALA A N 1
ATOM 1653 C CA . ALA A 1 204 ? -7.754 -15.016 -21.578 1 95.12 204 ALA A CA 1
ATOM 1654 C C . ALA A 1 204 ? -9.109 -14.469 -22.031 1 95.12 204 ALA A C 1
ATOM 1656 O O . ALA A 1 204 ? -9.289 -13.25 -22.125 1 95.12 204 ALA A O 1
ATOM 1657 N N . ARG A 1 205 ? -10.055 -15.297 -22.297 1 94.5 205 ARG A N 1
ATOM 1658 C CA . ARG A 1 205 ? -11.367 -14.906 -22.781 1 94.5 205 ARG A CA 1
ATOM 1659 C C . ARG A 1 205 ? -12.117 -14.078 -21.75 1 94.5 205 ARG A C 1
ATOM 1661 O O . ARG A 1 205 ? -13.078 -13.375 -22.078 1 94.5 205 ARG A O 1
ATOM 1668 N N . ARG A 1 206 ? -11.641 -14.156 -20.531 1 96.25 206 ARG A N 1
ATOM 1669 C CA . ARG A 1 206 ? -12.359 -13.469 -19.469 1 96.25 206 ARG A CA 1
ATOM 1670 C C . ARG A 1 206 ? -11.758 -12.094 -19.188 1 96.25 206 ARG A C 1
ATOM 1672 O O . ARG A 1 206 ? -12.148 -11.414 -18.25 1 96.25 206 ARG A O 1
ATOM 1679 N N . HIS A 1 207 ? -10.836 -11.664 -19.969 1 97.44 207 HIS A N 1
ATOM 1680 C CA . HIS A 1 207 ? -10.156 -10.383 -19.797 1 97.44 207 HIS A CA 1
ATOM 1681 C C . HIS A 1 207 ? -11.141 -9.227 -19.859 1 97.44 207 HIS A C 1
ATOM 1683 O O . HIS A 1 207 ? -11.094 -8.312 -19.031 1 97.44 207 HIS A O 1
ATOM 1689 N N . ASP A 1 208 ? -11.992 -9.281 -20.812 1 97.06 208 ASP A N 1
ATOM 1690 C CA . ASP A 1 208 ? -12.945 -8.188 -20.953 1 97.06 208 ASP A CA 1
ATOM 1691 C C . ASP A 1 208 ? -13.891 -8.109 -19.75 1 97.06 208 ASP A C 1
ATOM 1693 O O . ASP A 1 208 ? -14.234 -7.02 -19.297 1 97.06 208 ASP A O 1
ATOM 1697 N N . GLU A 1 209 ? -14.336 -9.281 -19.359 1 96.94 209 GLU A N 1
ATOM 1698 C CA . GLU A 1 209 ? -15.141 -9.312 -18.141 1 96.94 209 GLU A CA 1
ATOM 1699 C C . GLU A 1 209 ? -14.391 -8.688 -16.969 1 96.94 209 GLU A C 1
ATOM 1701 O O . GLU A 1 209 ? -14.969 -7.918 -16.188 1 96.94 209 GLU A O 1
ATOM 1706 N N . PHE A 1 210 ? -13.188 -8.961 -16.844 1 98.06 210 PHE A N 1
ATOM 1707 C CA . PHE A 1 210 ? -12.312 -8.414 -15.82 1 98.06 210 PHE A CA 1
ATOM 1708 C C . PHE A 1 210 ? -12.273 -6.891 -15.891 1 98.06 210 PHE A C 1
ATOM 1710 O O . PHE A 1 210 ? -12.492 -6.207 -14.891 1 98.06 210 PHE A O 1
ATOM 1717 N N . ILE A 1 211 ? -12.031 -6.359 -17.047 1 97.75 211 ILE A N 1
ATOM 1718 C CA . ILE A 1 211 ? -11.945 -4.918 -17.234 1 97.75 211 ILE A CA 1
ATOM 1719 C C . ILE A 1 211 ? -13.273 -4.262 -16.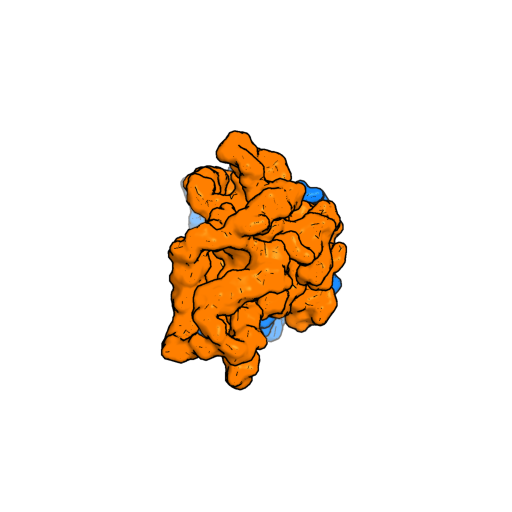875 1 97.75 211 ILE A C 1
ATOM 1721 O O . ILE A 1 211 ? -13.305 -3.238 -16.188 1 97.75 211 ILE A O 1
ATOM 1725 N N . ALA A 1 212 ? -14.336 -4.883 -17.328 1 96.94 212 ALA A N 1
ATOM 1726 C CA . ALA A 1 212 ? -15.664 -4.336 -17.078 1 96.94 212 ALA A CA 1
ATOM 1727 C C . ALA A 1 212 ? -15.945 -4.266 -15.578 1 96.94 212 ALA A C 1
ATOM 1729 O O . ALA A 1 212 ? -16.422 -3.246 -15.07 1 96.94 212 ALA A O 1
ATOM 1730 N N . LYS A 1 213 ? -15.625 -5.336 -14.891 1 97.06 213 LYS A N 1
ATOM 1731 C CA . LYS A 1 213 ? -15.867 -5.383 -13.453 1 97.06 213 LYS A CA 1
ATOM 1732 C C . LYS A 1 213 ? -14.969 -4.406 -12.703 1 97.06 213 LYS A C 1
ATOM 1734 O O . LYS A 1 213 ? -15.414 -3.707 -11.797 1 97.06 213 LYS A O 1
ATOM 1739 N N . LEU A 1 214 ? -13.711 -4.332 -13.133 1 97.44 214 LEU A N 1
ATOM 1740 C CA . LEU A 1 214 ? -12.719 -3.484 -12.477 1 97.44 214 LEU A CA 1
ATOM 1741 C C . LEU A 1 214 ? -13.055 -2.01 -12.672 1 97.44 214 LEU A C 1
ATOM 1743 O O . LEU A 1 214 ? -12.695 -1.171 -11.844 1 97.44 214 LEU A O 1
ATOM 1747 N N . SER A 1 215 ? -13.719 -1.66 -13.711 1 96.25 215 SER A N 1
ATOM 1748 C CA . SER A 1 215 ? -13.992 -0.277 -14.094 1 96.25 215 SER A CA 1
ATOM 1749 C C . SER A 1 215 ? -15.094 0.329 -13.227 1 96.25 215 SER A C 1
ATOM 1751 O O . SER A 1 215 ? -15.305 1.543 -13.25 1 96.25 215 SER A O 1
ATOM 1753 N N . HIS A 1 216 ? -15.805 -0.548 -12.508 1 95.25 216 HIS A N 1
ATOM 1754 C CA . HIS A 1 216 ? -16.828 -0.02 -11.617 1 95.25 216 HIS A CA 1
ATOM 1755 C C . HIS A 1 216 ? -16.234 0.956 -10.609 1 95.25 216 HIS A C 1
ATOM 1757 O O . HIS A 1 216 ? -15.125 0.741 -10.109 1 95.25 216 HIS A O 1
ATOM 1763 N N . ASP A 1 217 ? -16.953 1.979 -10.211 1 94.69 217 ASP A N 1
ATOM 1764 C CA . ASP A 1 217 ? -16.5 3.043 -9.32 1 94.69 217 ASP A CA 1
ATOM 1765 C C . ASP A 1 217 ? -16.031 2.479 -7.98 1 94.69 217 ASP A C 1
ATOM 1767 O O . ASP A 1 217 ? -15.086 2.99 -7.375 1 94.69 217 ASP A O 1
ATOM 1771 N N . TYR A 1 218 ? -16.719 1.445 -7.613 1 93.06 218 TYR A N 1
ATOM 1772 C CA . TYR A 1 218 ? -16.422 0.818 -6.328 1 93.06 218 TYR A CA 1
ATOM 1773 C C . TYR A 1 218 ? -14.977 0.349 -6.273 1 93.06 218 TYR A C 1
ATOM 1775 O O . TYR A 1 218 ? -14.367 0.321 -5.203 1 93.06 218 TYR A O 1
ATOM 1783 N N . PHE A 1 219 ? -14.383 0.011 -7.418 1 96.88 219 PHE A N 1
ATOM 1784 C CA . PHE A 1 219 ? -13.055 -0.588 -7.43 1 96.88 219 PHE A CA 1
ATOM 1785 C C . PHE A 1 219 ? -12.016 0.419 -7.895 1 96.88 219 PHE A C 1
ATOM 1787 O O . PHE A 1 219 ? -10.852 0.064 -8.117 1 96.88 219 PHE A O 1
ATOM 1794 N N . LYS A 1 220 ? -12.344 1.67 -8.016 1 95.62 220 LYS A N 1
ATOM 1795 C CA . LYS A 1 220 ? -11.445 2.723 -8.477 1 95.62 220 LYS A CA 1
ATOM 1796 C C . LYS A 1 220 ? -10.188 2.785 -7.613 1 95.62 220 LYS A C 1
ATOM 1798 O O . LYS A 1 220 ? -9.078 2.889 -8.141 1 95.62 220 LYS A O 1
ATOM 1803 N N . PRO A 1 221 ? -10.297 2.639 -6.359 1 93.62 221 PRO A N 1
ATOM 1804 C CA . PRO A 1 221 ? -9.109 2.771 -5.516 1 93.62 221 PRO A CA 1
ATOM 1805 C C . PRO A 1 221 ? -8.055 1.705 -5.805 1 93.62 221 PRO A C 1
ATOM 1807 O O . PRO A 1 221 ? -6.875 1.903 -5.512 1 93.62 221 PRO A O 1
ATOM 1810 N N . ILE A 1 222 ? -8.477 0.576 -6.367 1 96.5 222 ILE A N 1
ATOM 1811 C CA . ILE A 1 222 ? -7.508 -0.491 -6.598 1 96.5 222 ILE A CA 1
ATOM 1812 C C . ILE A 1 222 ? -7.328 -0.708 -8.094 1 96.5 222 ILE A C 1
ATOM 1814 O O . ILE A 1 222 ? -6.609 -1.618 -8.516 1 96.5 222 ILE A O 1
ATOM 1818 N N . SER A 1 223 ? -7.906 0.047 -8.945 1 96.38 223 SER A N 1
ATOM 1819 C CA . SER A 1 223 ? -8 -0.208 -10.375 1 96.38 223 SER A CA 1
ATOM 1820 C C . SER A 1 223 ? -6.621 -0.241 -11.023 1 96.38 223 SER A C 1
ATOM 1822 O O . SER A 1 223 ? -6.387 -1.008 -11.961 1 96.38 223 SER A O 1
ATOM 1824 N N . ASP A 1 224 ? -5.727 0.514 -10.477 1 94 224 ASP A N 1
ATOM 1825 C CA . ASP A 1 224 ? -4.398 0.6 -11.078 1 94 224 ASP A CA 1
ATOM 1826 C C . ASP A 1 224 ? -3.461 -0.454 -10.5 1 94 224 ASP A C 1
ATOM 1828 O O . ASP A 1 224 ? -2.334 -0.62 -10.969 1 94 224 ASP A O 1
ATOM 1832 N N . ARG A 1 225 ? -3.916 -1.18 -9.586 1 95.12 225 ARG A N 1
ATOM 1833 C CA . ARG A 1 225 ? -3.029 -2.088 -8.859 1 95.12 225 ARG A CA 1
ATOM 1834 C C . ARG A 1 225 ? -3.357 -3.543 -9.18 1 95.12 225 ARG A C 1
ATOM 1836 O O . ARG A 1 225 ? -2.547 -4.438 -8.93 1 95.12 225 ARG A O 1
ATOM 1843 N N . VAL A 1 226 ? -4.559 -3.787 -9.633 1 98.44 226 VAL A N 1
ATOM 1844 C CA . VAL A 1 226 ? -4.969 -5.152 -9.945 1 98.44 226 VAL A CA 1
ATOM 1845 C C . VAL A 1 226 ? -4.598 -5.488 -11.391 1 98.44 226 VAL A C 1
ATOM 1847 O O . VAL A 1 226 ? -4.895 -4.719 -12.305 1 98.44 226 VAL A O 1
ATOM 1850 N N . LYS A 1 227 ? -4 -6.617 -11.594 1 98.44 227 LYS A N 1
ATOM 1851 C CA . LYS A 1 227 ? -3.557 -7.043 -12.922 1 98.44 227 LYS A CA 1
ATOM 1852 C C . LYS A 1 227 ? -4.199 -8.375 -13.312 1 98.44 227 LYS A C 1
ATOM 1854 O O . LYS A 1 227 ? -4.547 -9.18 -12.445 1 98.44 227 LYS A O 1
ATOM 1859 N N . PHE A 1 228 ? -4.32 -8.547 -14.586 1 98.5 228 PHE A N 1
ATOM 1860 C CA . PHE A 1 228 ? -4.844 -9.781 -15.164 1 98.5 228 PHE A CA 1
ATOM 1861 C C . PHE A 1 228 ? -3.719 -10.625 -15.75 1 98.5 228 PHE A C 1
ATOM 1863 O O . PHE A 1 228 ? -2.881 -10.117 -16.5 1 98.5 228 PHE A O 1
ATOM 1870 N N . VAL A 1 229 ? -3.703 -11.828 -15.359 1 98.25 229 VAL A N 1
ATOM 1871 C CA . VAL A 1 229 ? -2.742 -12.781 -15.914 1 98.25 229 VAL A CA 1
ATOM 1872 C C . VAL A 1 229 ? -3.479 -13.984 -16.5 1 98.25 229 VAL A C 1
ATOM 1874 O O . VAL A 1 229 ? -4.152 -14.719 -15.773 1 98.25 229 VAL A O 1
ATOM 1877 N N . SER A 1 230 ? -3.32 -14.195 -17.766 1 97.38 230 SER A N 1
ATOM 1878 C CA . SER A 1 230 ? -3.949 -15.359 -18.375 1 97.38 230 SER A CA 1
ATOM 1879 C C . SER A 1 230 ? -3.207 -16.641 -18.016 1 97.38 230 SER A C 1
ATOM 1881 O O . SER A 1 230 ? -2.018 -16.609 -17.688 1 97.38 230 SER A O 1
ATOM 1883 N N . TYR A 1 231 ? -3.889 -17.734 -18.141 1 94.31 231 TYR A N 1
ATOM 1884 C CA . TYR A 1 231 ? -3.277 -19.047 -17.891 1 94.31 231 TYR A CA 1
ATOM 1885 C C . TYR A 1 231 ? -2.037 -19.234 -18.766 1 94.31 231 TYR A C 1
ATOM 1887 O O . TYR A 1 231 ? -0.997 -19.688 -18.266 1 94.31 231 TYR A O 1
ATOM 1895 N N . ASP A 1 232 ? -2.127 -18.828 -19.984 1 92.81 232 ASP A N 1
ATOM 1896 C CA . ASP A 1 232 ? -1.017 -18.984 -20.922 1 92.81 232 ASP A CA 1
ATOM 1897 C C . ASP A 1 232 ? 0.19 -18.156 -20.484 1 92.81 232 ASP A C 1
ATOM 1899 O O . ASP A 1 232 ? 1.32 -18.656 -20.484 1 92.81 232 ASP A O 1
ATOM 1903 N N . LYS A 1 233 ? -0.097 -16.938 -20.141 1 95.62 233 LYS A N 1
ATOM 1904 C CA . LYS A 1 233 ? 0.981 -16.062 -19.703 1 95.62 233 LYS A CA 1
ATOM 1905 C C . LYS A 1 233 ? 1.653 -16.594 -18.438 1 95.62 233 LYS A C 1
ATOM 1907 O O . LYS A 1 233 ? 2.881 -16.562 -18.328 1 95.62 233 LYS A O 1
ATOM 1912 N N . LEU A 1 234 ? 0.866 -17.047 -17.516 1 96.56 234 LEU A N 1
ATOM 1913 C CA . LEU A 1 234 ? 1.408 -17.609 -16.281 1 96.56 234 LEU A CA 1
ATOM 1914 C C . LEU A 1 234 ? 2.305 -18.812 -16.578 1 96.56 234 LEU A C 1
ATOM 1916 O O . LEU A 1 234 ? 3.404 -18.922 -16.031 1 96.56 234 LEU A O 1
ATOM 1920 N N . ASP A 1 235 ? 1.83 -19.656 -17.438 1 91.19 235 ASP A N 1
ATOM 1921 C CA . ASP A 1 235 ? 2.58 -20.844 -17.812 1 91.19 235 ASP A CA 1
ATOM 1922 C C . ASP A 1 235 ? 3.914 -20.484 -18.453 1 91.19 235 ASP A C 1
ATOM 1924 O O . ASP A 1 235 ? 4.949 -21.078 -18.141 1 91.19 235 ASP A O 1
ATOM 1928 N N . ARG A 1 236 ? 3.867 -19.578 -19.359 1 90.94 236 ARG A N 1
ATOM 1929 C CA . ARG A 1 236 ? 5.09 -19.141 -20.031 1 90.94 236 ARG A CA 1
ATOM 1930 C C . ARG A 1 236 ? 6.09 -18.578 -19.031 1 90.94 236 ARG A C 1
ATOM 1932 O O . ARG A 1 236 ? 7.293 -18.828 -19.141 1 90.94 236 ARG A O 1
ATOM 1939 N N . TYR A 1 237 ? 5.586 -17.812 -18.156 1 94.12 237 TYR A N 1
ATOM 1940 C CA . TYR A 1 237 ? 6.453 -17.25 -17.125 1 94.12 237 TYR A CA 1
ATOM 1941 C C . TYR A 1 237 ? 7.098 -18.359 -16.297 1 94.12 237 TYR A C 1
ATOM 1943 O O . TYR A 1 237 ? 8.312 -18.344 -16.078 1 94.12 237 TYR A O 1
ATOM 1951 N N . TYR A 1 238 ? 6.301 -19.297 -15.844 1 93.19 238 TYR A N 1
ATOM 1952 C CA . TYR A 1 238 ? 6.781 -20.438 -15.086 1 93.19 238 TYR A CA 1
ATOM 1953 C C . TYR A 1 238 ? 7.855 -21.203 -15.867 1 93.19 238 TYR A C 1
ATOM 1955 O O . TYR A 1 238 ? 8.914 -21.531 -15.32 1 93.19 238 TYR A O 1
ATOM 1963 N N . GLU A 1 239 ? 7.594 -21.453 -17.109 1 87.94 239 GLU A N 1
ATOM 1964 C CA . GLU A 1 239 ? 8.531 -22.172 -17.969 1 87.94 239 GLU A CA 1
ATOM 1965 C C . GLU A 1 239 ? 9.867 -21.422 -18.062 1 87.94 239 GLU A C 1
ATOM 1967 O O . GLU A 1 239 ? 10.93 -22.047 -18.016 1 87.94 239 GLU A O 1
ATOM 1972 N N . GLY A 1 240 ? 9.727 -20.156 -18.219 1 88.19 240 GLY A N 1
ATOM 1973 C CA . GLY A 1 240 ? 10.93 -19.328 -18.281 1 88.19 240 GLY A CA 1
ATOM 1974 C C . GLY A 1 240 ? 11.789 -19.453 -17.031 1 88.19 240 GLY A C 1
ATOM 1975 O O . GLY A 1 240 ? 13.016 -19.562 -17.125 1 88.19 240 GLY A O 1
ATOM 1976 N N . LEU A 1 241 ? 11.188 -19.438 -15.922 1 90.31 241 LEU A N 1
ATOM 1977 C CA . LEU A 1 241 ? 11.898 -19.531 -14.656 1 90.31 241 LEU A CA 1
ATOM 1978 C C . LEU A 1 241 ? 12.555 -20.906 -14.508 1 90.31 241 LEU A C 1
ATOM 1980 O O . LEU A 1 241 ? 13.688 -21.016 -14.031 1 90.31 241 LEU A O 1
ATOM 1984 N N . MET A 1 242 ? 11.867 -21.953 -14.969 1 84.31 242 MET A N 1
ATOM 1985 C CA . MET A 1 242 ? 12.359 -23.312 -14.859 1 84.31 242 MET A CA 1
ATOM 1986 C C . MET A 1 242 ? 13.594 -23.516 -15.734 1 84.31 242 MET A C 1
ATOM 1988 O O . MET A 1 242 ? 14.516 -24.25 -15.359 1 84.31 242 MET A O 1
ATOM 1992 N N . THR A 1 243 ? 13.602 -22.875 -16.797 1 79.44 243 THR A N 1
ATOM 1993 C CA . THR A 1 243 ? 14.719 -23 -17.734 1 79.44 243 THR A CA 1
ATOM 1994 C C . THR A 1 243 ? 15.945 -22.25 -17.219 1 79.44 243 THR A C 1
ATOM 1996 O O . THR A 1 243 ? 17.078 -22.688 -17.438 1 79.44 243 THR A O 1
ATOM 1999 N N . GLN A 1 244 ? 15.766 -21.125 -16.547 1 78.88 244 GLN A N 1
ATOM 2000 C CA . GLN A 1 244 ? 16.859 -20.328 -16.016 1 78.88 244 GLN A CA 1
ATOM 2001 C C . GLN A 1 244 ? 17.516 -21.047 -14.828 1 78.88 244 GLN A C 1
ATOM 2003 O O . GLN A 1 244 ? 18.734 -20.953 -14.641 1 78.88 244 GLN A O 1
ATOM 2008 N N . ARG A 1 245 ? 16.812 -21.594 -13.992 1 70.12 245 ARG A N 1
ATOM 2009 C CA . ARG A 1 245 ? 17.328 -22.297 -12.828 1 70.12 245 ARG A CA 1
ATOM 2010 C C . ARG A 1 245 ? 18.312 -23.391 -13.242 1 70.12 245 ARG A C 1
ATOM 2012 O O . ARG A 1 245 ? 19.312 -23.609 -12.562 1 70.12 245 ARG A O 1
ATOM 2019 N N . LYS A 1 246 ? 18.094 -24.109 -14.234 1 60.28 246 LYS A N 1
ATOM 2020 C CA . LYS A 1 246 ? 19.031 -25.141 -14.695 1 60.28 246 LYS A CA 1
ATOM 2021 C C . LYS A 1 246 ? 20.312 -24.5 -15.266 1 60.28 246 LYS A C 1
ATOM 2023 O O . LYS A 1 246 ? 21.406 -25 -15.023 1 60.28 246 LYS A O 1
ATOM 2028 N N . SER A 1 247 ? 19.922 -23.422 -15.93 1 53.88 247 SER A N 1
ATOM 2029 C CA . SER A 1 247 ? 21.125 -22.797 -16.469 1 53.88 247 SER A CA 1
ATOM 2030 C C . SER A 1 247 ? 22.047 -22.344 -15.344 1 53.88 247 SER A C 1
ATOM 2032 O O . SER A 1 247 ? 23.281 -22.391 -15.484 1 53.88 247 SER A O 1
ATOM 2034 N N . SER A 1 248 ? 21.422 -21.875 -14.32 1 46.94 248 SER A N 1
ATOM 2035 C CA . SER A 1 248 ? 22.266 -21.469 -13.203 1 46.94 248 SER A CA 1
ATOM 2036 C C . SER A 1 248 ? 22.938 -22.672 -12.547 1 46.94 248 SER A C 1
ATOM 2038 O O . SER A 1 248 ? 24.016 -22.547 -11.945 1 46.94 248 SER A O 1
ATOM 2040 N N . LEU A 1 249 ? 22.328 -23.812 -12.531 1 41.34 249 LEU A N 1
ATOM 2041 C CA . LEU A 1 249 ? 22.953 -25.031 -12.023 1 41.34 249 LEU A CA 1
ATOM 2042 C C . LEU A 1 249 ? 24.047 -25.516 -12.984 1 41.34 249 LEU A C 1
ATOM 2044 O O . LEU A 1 249 ? 24.922 -26.281 -12.594 1 41.34 249 LEU A O 1
ATOM 2048 N N . ILE A 1 250 ? 23.891 -25.25 -14.227 1 36.66 250 ILE A N 1
ATOM 2049 C CA . ILE A 1 250 ? 24.922 -25.609 -15.188 1 36.66 250 ILE A CA 1
ATOM 2050 C C . ILE A 1 250 ? 26.062 -24.578 -15.133 1 36.66 250 ILE A C 1
ATOM 2052 O O . ILE A 1 250 ? 27.219 -24.906 -15.414 1 36.66 250 ILE A O 1
ATOM 2056 N N . LEU A 1 251 ? 25.75 -23.359 -14.703 1 29.89 251 LEU A N 1
ATOM 2057 C CA . LEU A 1 251 ? 26.938 -22.5 -14.578 1 29.89 251 LEU A CA 1
ATOM 2058 C C . LEU A 1 251 ? 27.641 -22.734 -13.242 1 29.89 251 LEU A C 1
ATOM 2060 O O . LEU A 1 251 ? 26.984 -22.844 -12.211 1 29.89 251 LEU A O 1
ATOM 2064 N N . MET B 1 1 ? -17.953 49.594 13.609 1 88.81 1 MET B N 1
ATOM 2065 C CA . MET B 1 1 ? -16.531 49.312 13.57 1 88.81 1 MET B CA 1
ATOM 2066 C C . MET B 1 1 ? -16.062 49.062 12.141 1 88.81 1 MET B C 1
ATOM 2068 O O . MET B 1 1 ? -16.766 48.438 11.352 1 88.81 1 MET B O 1
ATOM 2072 N N . LYS B 1 2 ? -14.914 49.594 11.805 1 92.81 2 LYS B N 1
ATOM 2073 C CA . LYS B 1 2 ? -14.359 49.375 10.477 1 92.81 2 LYS B CA 1
ATOM 2074 C C . LYS B 1 2 ? -13.844 47.938 10.352 1 92.81 2 LYS B C 1
ATOM 2076 O O . LYS B 1 2 ? -13.539 47.281 11.352 1 92.81 2 LYS B O 1
ATOM 2081 N N . GLN B 1 3 ? -13.828 47.531 9.18 1 92.81 3 GLN B N 1
ATOM 2082 C CA . GLN B 1 3 ? -13.453 46.125 8.914 1 92.81 3 GLN B CA 1
ATOM 2083 C C . GLN B 1 3 ? -12.062 45.844 9.453 1 92.81 3 GLN B C 1
ATOM 2085 O O . GLN B 1 3 ? -11.844 44.781 10.07 1 92.81 3 GLN B O 1
ATOM 2090 N N . TYR B 1 4 ? -11.078 46.719 9.203 1 94.69 4 TYR B N 1
ATOM 2091 C CA . TYR B 1 4 ? -9.727 46.438 9.664 1 94.69 4 TYR B CA 1
ATOM 2092 C C . TYR B 1 4 ? -9.664 46.406 11.188 1 94.69 4 TYR B C 1
ATOM 2094 O O . TYR B 1 4 ? -8.867 45.688 11.773 1 94.69 4 TYR B O 1
ATOM 2102 N N . GLU B 1 5 ? -10.469 47.188 11.883 1 95.12 5 GLU B N 1
ATOM 2103 C CA . GLU B 1 5 ? -10.539 47.188 13.344 1 95.12 5 GLU B CA 1
ATOM 2104 C C . GLU B 1 5 ? -11.078 45.844 13.859 1 95.12 5 GLU B C 1
ATOM 2106 O O . GLU B 1 5 ? -10.625 45.344 14.891 1 95.12 5 GLU B O 1
ATOM 2111 N N . ALA B 1 6 ? -12.023 45.344 13.125 1 94.62 6 ALA B N 1
ATOM 2112 C CA . ALA B 1 6 ? -12.586 44.031 13.484 1 94.62 6 ALA B CA 1
ATOM 2113 C C . ALA B 1 6 ? -11.531 42.938 13.375 1 94.62 6 ALA B C 1
ATOM 2115 O O . ALA B 1 6 ? -11.461 42.062 14.234 1 94.62 6 ALA B O 1
ATOM 2116 N N . VAL B 1 7 ? -10.766 43 12.336 1 95.19 7 VAL B N 1
ATOM 2117 C CA . VAL B 1 7 ? -9.703 42.031 12.133 1 95.19 7 VAL B CA 1
ATOM 2118 C C . VAL B 1 7 ? -8.672 42.125 13.258 1 95.19 7 VAL B C 1
ATOM 2120 O O . VAL B 1 7 ? -8.25 41.125 13.828 1 95.19 7 VAL B O 1
ATOM 2123 N N . ILE B 1 8 ? -8.289 43.344 13.641 1 95.94 8 ILE B N 1
ATOM 2124 C CA . ILE B 1 8 ? -7.324 43.594 14.703 1 95.94 8 ILE B CA 1
ATOM 2125 C C . ILE B 1 8 ? -7.875 43.094 16.031 1 95.94 8 ILE B C 1
ATOM 2127 O O . ILE B 1 8 ? -7.164 42.438 16.797 1 95.94 8 ILE B O 1
ATOM 2131 N N . GLU B 1 9 ? -9.109 43.375 16.281 1 95.25 9 GLU B N 1
ATOM 2132 C CA . GLU B 1 9 ? -9.742 42.906 17.5 1 95.25 9 GLU B CA 1
ATOM 2133 C C . GLU B 1 9 ? -9.773 41.375 17.562 1 95.25 9 GLU B C 1
ATOM 2135 O O . GLU B 1 9 ? -9.57 40.781 18.625 1 95.25 9 GLU B O 1
ATOM 2140 N N . THR B 1 10 ? -10.062 40.781 16.469 1 94.62 10 THR B N 1
ATOM 2141 C CA . THR B 1 10 ? -10.078 39.344 16.406 1 94.62 10 THR B CA 1
ATOM 2142 C C . THR B 1 10 ? -8.703 38.75 16.703 1 94.62 10 THR B C 1
ATOM 2144 O O . THR B 1 10 ? -8.586 37.781 17.453 1 94.62 10 THR B O 1
ATOM 2147 N N . LEU B 1 11 ? -7.68 39.312 16.141 1 95 11 LEU B N 1
ATOM 2148 C CA . LEU B 1 11 ? -6.316 38.875 16.422 1 95 11 LEU B CA 1
ATOM 2149 C C . LEU B 1 11 ? -6.016 39 17.922 1 95 11 LEU B C 1
ATOM 2151 O O . LEU B 1 11 ? -5.406 38.094 18.5 1 95 11 LEU B O 1
ATOM 2155 N N . LYS B 1 12 ? -6.449 40.062 18.5 1 94.62 12 LYS B N 1
ATOM 2156 C CA . LYS B 1 12 ? -6.254 40.25 19.938 1 94.62 12 LYS B CA 1
ATOM 2157 C C . LYS B 1 12 ? -6.961 39.156 20.719 1 94.62 12 LYS B C 1
ATOM 2159 O O . LYS B 1 12 ? -6.379 38.562 21.641 1 94.62 12 LYS B O 1
ATOM 2164 N N . ARG B 1 13 ? -8.125 38.875 20.312 1 93.19 13 ARG B N 1
ATOM 2165 C CA . ARG B 1 13 ? -8.93 37.875 21.016 1 93.19 13 ARG B CA 1
ATOM 2166 C C . ARG B 1 13 ? -8.305 36.469 20.875 1 93.19 13 ARG B C 1
ATOM 2168 O O . ARG B 1 13 ? -8.453 35.625 21.766 1 93.19 13 ARG B O 1
ATOM 2175 N N . LEU B 1 14 ? -7.625 36.344 19.797 1 91.88 14 LEU B N 1
ATOM 2176 C CA . LEU B 1 14 ? -7.023 35.031 19.531 1 91.88 14 LEU B CA 1
ATOM 2177 C C . LEU B 1 14 ? -5.605 34.969 20.078 1 91.88 14 LEU B C 1
ATOM 2179 O O . LEU B 1 14 ? -4.855 34.062 19.75 1 91.88 14 LEU B O 1
ATOM 2183 N N . GLY B 1 15 ? -5.211 36 20.844 1 89.56 15 GLY B N 1
ATOM 2184 C CA . GLY B 1 15 ? -3.924 35.938 21.516 1 89.56 15 GLY B CA 1
ATOM 2185 C C . GLY B 1 15 ? -2.818 36.656 20.75 1 89.56 15 GLY B C 1
ATOM 2186 O O . GLY B 1 15 ? -1.637 36.375 20.953 1 89.56 15 GLY B O 1
ATOM 2187 N N . GLY B 1 16 ? -3.133 37.438 19.75 1 93.19 16 GLY B N 1
ATOM 2188 C CA . GLY B 1 16 ? -2.168 38.281 19.062 1 93.19 16 GLY B CA 1
ATOM 2189 C C . GLY B 1 16 ? -1.714 37.719 17.734 1 93.19 16 GLY B C 1
ATOM 2190 O O . GLY B 1 16 ? -1.021 38.375 16.969 1 93.19 16 GLY B O 1
ATOM 2191 N N . CYS B 1 17 ? -2.008 36.469 17.547 1 93.31 17 CYS B N 1
ATOM 2192 C CA . CYS B 1 17 ? -1.634 35.844 16.281 1 93.31 17 CYS B CA 1
ATOM 2193 C C . CYS B 1 17 ? -2.648 34.781 15.867 1 93.31 17 CYS B C 1
ATOM 2195 O O . CYS B 1 17 ? -3.281 34.156 16.719 1 93.31 17 CYS B O 1
ATOM 2197 N N . A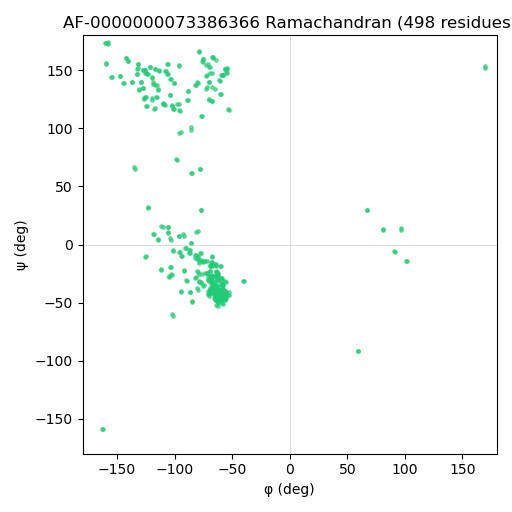LA B 1 18 ? -2.863 34.688 14.555 1 92.75 18 ALA B N 1
ATOM 2198 C CA . ALA B 1 18 ? -3.844 33.75 14.047 1 92.75 18 ALA B CA 1
ATOM 2199 C C . ALA B 1 18 ? -3.596 33.438 12.57 1 92.75 18 ALA B C 1
ATOM 2201 O O . ALA B 1 18 ? -2.955 34.219 11.867 1 92.75 18 ALA B O 1
ATOM 2202 N N . THR B 1 19 ? -4.086 32.281 12.203 1 90.19 19 THR B N 1
ATOM 2203 C CA . THR B 1 19 ? -4.094 31.953 10.781 1 90.19 19 THR B CA 1
ATOM 2204 C C . THR B 1 19 ? -5.25 32.656 10.07 1 90.19 19 THR B C 1
ATOM 2206 O O . THR B 1 19 ? -6.188 33.125 10.711 1 90.19 19 THR B O 1
ATOM 2209 N N . PHE B 1 20 ? -5.191 32.656 8.758 1 87.19 20 PHE B N 1
ATOM 2210 C CA . PHE B 1 20 ? -6.309 33.188 7.969 1 87.19 20 PHE B CA 1
ATOM 2211 C C . PHE B 1 20 ? -7.578 32.375 8.25 1 87.19 20 PHE B C 1
ATOM 2213 O O . PHE B 1 20 ? -8.664 32.969 8.352 1 87.19 20 PHE B O 1
ATOM 2220 N N . GLY B 1 21 ? -7.398 31.141 8.367 1 85 21 GLY B N 1
ATOM 2221 C CA . GLY B 1 21 ? -8.547 30.297 8.656 1 85 21 GLY B CA 1
ATOM 2222 C C . GLY B 1 21 ? -9.234 30.656 9.961 1 85 21 GLY B C 1
ATOM 2223 O O . GLY B 1 21 ? -10.461 30.75 10.016 1 85 21 GLY B O 1
ATOM 2224 N N . GLN B 1 22 ? -8.477 30.844 10.953 1 88.12 22 GLN B N 1
ATOM 2225 C CA . GLN B 1 22 ? -9.016 31.219 12.258 1 88.12 22 GLN B CA 1
ATOM 2226 C C . GLN B 1 22 ? -9.688 32.594 12.195 1 88.12 22 GLN B C 1
ATOM 2228 O O . GLN B 1 22 ? -10.75 32.812 12.781 1 88.12 22 GLN B O 1
ATOM 2233 N N . LEU B 1 23 ? -9.023 33.469 11.531 1 90.81 23 LEU B N 1
ATOM 2234 C CA . LEU B 1 23 ? -9.586 34.812 11.367 1 90.81 23 LEU B CA 1
ATOM 2235 C C . LEU B 1 23 ? -10.938 34.75 10.656 1 90.81 23 LEU B C 1
ATOM 2237 O O . LEU B 1 23 ? -11.906 35.375 11.109 1 90.81 23 LEU B O 1
ATOM 2241 N N . ASN B 1 24 ? -10.984 33.969 9.625 1 87.44 24 ASN B N 1
ATOM 2242 C CA . ASN B 1 24 ? -12.211 33.812 8.844 1 87.44 24 ASN B CA 1
ATOM 2243 C C . ASN B 1 24 ? -13.344 33.219 9.672 1 87.44 24 ASN B C 1
ATOM 2245 O O . ASN B 1 24 ? -14.516 33.5 9.414 1 87.44 24 ASN B O 1
ATOM 2249 N N . GLN B 1 25 ? -13.008 32.562 10.633 1 85.75 25 GLN B N 1
ATOM 2250 C CA . GLN B 1 25 ? -14.023 31.922 11.469 1 85.75 25 GLN B CA 1
ATOM 2251 C C . GLN B 1 25 ? -14.469 32.844 12.594 1 85.75 25 GLN B C 1
ATOM 2253 O O . GLN B 1 25 ? -15.633 32.844 12.984 1 85.75 25 GLN B O 1
ATOM 2258 N N . GLU B 1 26 ? -13.602 33.688 13.055 1 89.06 26 GLU B N 1
ATOM 2259 C CA . GLU B 1 26 ? -13.852 34.406 14.305 1 89.06 26 GLU B CA 1
ATOM 2260 C C . GLU B 1 26 ? -14.266 35.844 14.039 1 89.06 26 GLU B C 1
ATOM 2262 O O . GLU B 1 26 ? -15 36.438 14.828 1 89.06 26 GLU B O 1
ATOM 2267 N N . VAL B 1 27 ? -13.906 36.406 12.969 1 90.88 27 VAL B N 1
ATOM 2268 C CA . VAL B 1 27 ? -14.07 37.844 12.734 1 90.88 27 VAL B CA 1
ATOM 2269 C C . VAL B 1 27 ? -15.555 38.188 12.602 1 90.88 27 VAL B C 1
ATOM 2271 O O . VAL B 1 27 ? -16 39.25 13.016 1 90.88 27 VAL B O 1
ATOM 2274 N N . PHE B 1 28 ? -16.328 37.25 12.133 1 87.12 28 PHE B N 1
ATOM 2275 C CA . PHE B 1 28 ? -17.734 37.531 11.852 1 87.12 28 PHE B CA 1
ATOM 2276 C C . PHE B 1 28 ? -18.578 37.438 13.125 1 87.12 28 PHE B C 1
ATOM 2278 O O . PHE B 1 28 ? -19.75 37.812 13.133 1 87.12 28 PHE B O 1
ATOM 2285 N N . LYS B 1 29 ? -17.938 36.969 14.109 1 88.06 29 LYS B N 1
ATOM 2286 C CA . LYS B 1 29 ? -18.609 36.969 15.398 1 88.06 29 LYS B CA 1
ATOM 2287 C C . LYS B 1 29 ? -18.688 38.344 16.016 1 88.06 29 LYS B C 1
ATOM 2289 O O . LYS B 1 29 ? -19.453 38.594 16.953 1 88.06 29 LYS B O 1
ATOM 2294 N N . ILE B 1 30 ? -17.922 39.25 15.492 1 90.38 30 ILE B N 1
ATOM 2295 C CA . ILE B 1 30 ? -18 40.656 15.906 1 90.38 30 ILE B CA 1
ATOM 2296 C C . ILE B 1 30 ? -19.219 41.312 15.281 1 90.38 30 ILE B C 1
ATOM 2298 O O . ILE B 1 30 ? -19.25 41.594 14.078 1 90.38 30 ILE B O 1
ATOM 2302 N N . GLU B 1 31 ? -20.219 41.656 16 1 86.44 31 GLU B N 1
ATOM 2303 C CA . GLU B 1 31 ? -21.531 42.062 15.531 1 86.44 31 GLU B CA 1
ATOM 2304 C C . GLU B 1 31 ? -21.5 43.531 15.047 1 86.44 31 GLU B C 1
ATOM 2306 O O . GLU B 1 31 ? -22.234 43.906 14.133 1 86.44 31 GLU B O 1
ATOM 2311 N N . ASP B 1 32 ? -20.703 44.312 15.641 1 88.06 32 ASP B N 1
ATOM 2312 C CA . ASP B 1 32 ? -20.703 45.719 15.359 1 88.06 32 ASP B CA 1
ATOM 2313 C C . ASP B 1 32 ? -19.938 46.031 14.078 1 88.06 32 ASP B C 1
ATOM 2315 O O . ASP B 1 32 ? -19.578 47.188 13.82 1 88.06 32 ASP B O 1
ATOM 2319 N N . CYS B 1 33 ? -19.594 45.062 13.281 1 87.25 33 CYS B N 1
ATOM 2320 C CA . CYS B 1 33 ? -18.875 45.25 12.031 1 87.25 33 CYS B CA 1
ATOM 2321 C C . CYS B 1 33 ? -19.672 44.75 10.844 1 87.25 33 CYS B C 1
ATOM 2323 O O . CYS B 1 33 ? -20.125 43.594 10.852 1 87.25 33 CYS B O 1
ATOM 2325 N N . THR B 1 34 ? -19.922 45.562 9.844 1 85.06 34 THR B N 1
ATOM 2326 C CA . THR B 1 34 ? -20.656 45.156 8.648 1 85.06 34 THR B CA 1
ATOM 2327 C C . THR B 1 34 ? -19.688 44.812 7.52 1 85.06 34 THR B C 1
ATOM 2329 O O . THR B 1 34 ? -18.766 45.562 7.219 1 85.06 34 THR B O 1
ATOM 2332 N N . TRP B 1 35 ? -19.797 43.562 7.059 1 85.75 35 TRP B N 1
ATOM 2333 C CA . TRP B 1 35 ? -19 43.094 5.934 1 85.75 35 TRP B CA 1
ATOM 2334 C C . TRP B 1 35 ? -19.781 43.156 4.633 1 85.75 35 TRP B C 1
ATOM 2336 O O . TRP B 1 35 ? -20.484 42.219 4.27 1 85.75 35 TRP B O 1
ATOM 2346 N N . ASN B 1 36 ? -20.016 44.25 4.098 1 74.25 36 ASN B N 1
ATOM 2347 C CA . ASN B 1 36 ? -20.859 44.531 2.932 1 74.25 36 ASN B CA 1
ATOM 2348 C C . ASN B 1 36 ? -20.141 44.156 1.636 1 74.25 36 ASN B C 1
ATOM 2350 O O . ASN B 1 36 ? -20.281 44.844 0.621 1 74.25 36 ASN B O 1
ATOM 2354 N N . THR B 1 37 ? -19.312 43.219 1.668 1 71.62 37 THR B N 1
ATOM 2355 C CA . THR B 1 37 ? -18.625 42.812 0.452 1 71.62 37 THR B CA 1
ATOM 2356 C C . THR B 1 37 ? -19.031 41.406 0.031 1 71.62 37 THR B C 1
ATOM 2358 O O . THR B 1 37 ? -19.516 40.625 0.855 1 71.62 37 THR B O 1
ATOM 2361 N N . LYS B 1 38 ? -19.031 41.094 -1.274 1 73.88 38 LYS B N 1
ATOM 2362 C CA . LYS B 1 38 ? -19.344 39.781 -1.868 1 73.88 38 LYS B CA 1
ATOM 2363 C C . LYS B 1 38 ? -18.281 38.75 -1.524 1 73.88 38 LYS B C 1
ATOM 2365 O O . LYS B 1 38 ? -18.531 37.562 -1.588 1 73.88 38 LYS B O 1
ATOM 2370 N N . THR B 1 39 ? -17.094 39.375 -1.096 1 83 39 THR B N 1
ATOM 2371 C CA . THR B 1 39 ? -15.961 38.5 -0.814 1 83 39 THR B CA 1
ATOM 2372 C C . THR B 1 39 ? -15.289 38.906 0.499 1 83 39 THR B C 1
ATOM 2374 O O . THR B 1 39 ? -14.125 39.312 0.509 1 83 39 THR B O 1
ATOM 2377 N N . PRO B 1 40 ? -15.938 38.75 1.547 1 85.31 40 PRO B N 1
ATOM 2378 C CA . PRO B 1 40 ? -15.391 39.156 2.84 1 85.31 40 PRO B CA 1
ATOM 2379 C C . PRO B 1 40 ? -14.039 38.5 3.139 1 85.31 40 PRO B C 1
ATOM 2381 O O . PRO B 1 40 ? -13.172 39.125 3.754 1 85.31 40 PRO B O 1
ATOM 2384 N N . PHE B 1 41 ? -13.836 37.344 2.66 1 86.75 41 PHE B N 1
ATOM 2385 C CA . PHE B 1 41 ? -12.586 36.625 2.91 1 86.75 41 PHE B CA 1
ATOM 2386 C C . PHE B 1 41 ? -11.43 37.312 2.186 1 86.75 41 PHE B C 1
ATOM 2388 O O . PHE B 1 41 ? -10.312 37.375 2.705 1 86.75 41 PHE B O 1
ATOM 2395 N N . ALA B 1 42 ? -11.711 37.781 1.054 1 87.31 42 ALA B N 1
ATOM 2396 C CA . ALA B 1 42 ? -10.703 38.531 0.325 1 87.31 42 ALA B CA 1
ATOM 2397 C C . ALA B 1 42 ? -10.359 39.844 1.051 1 87.31 42 ALA B C 1
ATOM 2399 O O . ALA B 1 42 ? -9.195 40.25 1.065 1 87.31 42 ALA B O 1
ATOM 2400 N N . SER B 1 43 ? -11.312 40.438 1.581 1 90 43 SER B N 1
ATOM 2401 C CA . SER B 1 43 ? -11.102 41.656 2.334 1 90 43 SER B CA 1
ATOM 2402 C C . SER B 1 43 ? -10.242 41.406 3.57 1 90 43 SER B C 1
ATOM 2404 O O . SER B 1 43 ? -9.336 42.188 3.875 1 90 43 SER B O 1
ATOM 2406 N N . ILE B 1 44 ? -10.531 40.375 4.223 1 90.75 44 ILE B N 1
ATOM 2407 C CA . ILE B 1 44 ? -9.758 40 5.402 1 90.75 44 ILE B CA 1
ATOM 2408 C C . ILE B 1 44 ? -8.297 39.75 5.016 1 90.75 44 ILE B C 1
ATOM 2410 O O . ILE B 1 44 ? -7.383 40.25 5.688 1 90.75 44 ILE B O 1
ATOM 2414 N N . ARG B 1 45 ? -8.102 39.094 3.945 1 89.44 45 ARG B N 1
ATOM 2415 C CA . ARG B 1 45 ? -6.754 38.812 3.459 1 89.44 45 ARG B CA 1
ATOM 2416 C C . ARG B 1 45 ? -6.012 40.094 3.143 1 89.44 45 ARG B C 1
ATOM 2418 O O . ARG B 1 45 ? -4.828 40.25 3.461 1 89.44 45 ARG B O 1
ATOM 2425 N N . ARG B 1 46 ? -6.703 41 2.477 1 91.94 46 ARG B N 1
ATOM 2426 C CA . ARG B 1 46 ? -6.102 42.281 2.146 1 91.94 46 ARG B CA 1
ATOM 2427 C C . ARG B 1 46 ? -5.738 43.062 3.41 1 91.94 46 ARG B C 1
ATOM 2429 O O . ARG B 1 46 ? -4.672 43.656 3.484 1 91.94 46 ARG B O 1
ATOM 2436 N N . ILE B 1 47 ? -6.578 42.969 4.332 1 93.94 47 ILE B N 1
ATOM 2437 C CA . ILE B 1 47 ? -6.383 43.719 5.574 1 93.94 47 ILE B CA 1
ATOM 2438 C C . ILE B 1 47 ? -5.129 43.219 6.285 1 93.94 47 ILE B C 1
ATOM 2440 O O . ILE B 1 47 ? -4.273 44 6.688 1 93.94 47 ILE B O 1
ATOM 2444 N N . VAL B 1 48 ? -4.984 41.938 6.414 1 93.88 48 VAL B N 1
ATOM 2445 C CA . VAL B 1 48 ? -3.861 41.406 7.18 1 93.88 48 VAL B CA 1
ATOM 2446 C C . VAL B 1 48 ? -2.559 41.656 6.422 1 93.88 48 VAL B C 1
ATOM 2448 O O . VAL B 1 48 ? -1.496 41.781 7.035 1 93.88 48 VAL B O 1
ATOM 2451 N N . GLN B 1 49 ? -2.611 41.75 5.121 1 91.94 49 GLN B N 1
ATOM 2452 C CA . GLN B 1 49 ? -1.416 41.969 4.309 1 91.94 49 GLN B CA 1
ATOM 2453 C C . GLN B 1 49 ? -1.01 43.438 4.266 1 91.94 49 GLN B C 1
ATOM 2455 O O . GLN B 1 49 ? 0.177 43.75 4.164 1 91.94 49 GLN B O 1
ATOM 2460 N N . ASP B 1 50 ? -1.975 44.344 4.418 1 94 50 ASP B N 1
ATOM 2461 C CA . ASP B 1 50 ? -1.728 45.75 4.117 1 94 50 ASP B CA 1
ATOM 2462 C C . ASP B 1 50 ? -1.583 46.562 5.398 1 94 50 ASP B C 1
ATOM 2464 O O . ASP B 1 50 ? -0.939 47.625 5.402 1 94 50 ASP B O 1
ATOM 2468 N N . ARG B 1 51 ? -2.174 46.156 6.395 1 94.56 51 ARG B N 1
ATOM 2469 C CA . ARG B 1 51 ? -2.193 46.969 7.617 1 94.56 51 ARG B CA 1
ATOM 2470 C C . ARG B 1 51 ? -0.826 46.969 8.297 1 94.56 51 ARG B C 1
ATOM 2472 O O . ARG B 1 51 ? -0.221 45.906 8.484 1 94.56 51 ARG B O 1
ATOM 2479 N N . LYS B 1 52 ? -0.345 48.031 8.719 1 94.69 52 LYS B N 1
ATOM 2480 C CA . LYS B 1 52 ? 0.969 48.188 9.336 1 94.69 52 LYS B CA 1
ATOM 2481 C C . LYS B 1 52 ? 0.992 47.562 10.734 1 94.69 52 LYS B C 1
ATOM 2483 O O . LYS B 1 52 ? 2.057 47.219 11.242 1 94.69 52 LYS B O 1
ATOM 2488 N N . GLU B 1 53 ? -0.174 47.5 11.383 1 95.69 53 GLU B N 1
ATOM 2489 C CA . GLU B 1 53 ? -0.273 46.938 12.727 1 95.69 53 GLU B CA 1
ATOM 2490 C C . GLU B 1 53 ? -0.11 45.438 12.719 1 95.69 53 GLU B C 1
ATOM 2492 O O . GLU B 1 53 ? 0.063 44.812 13.766 1 95.69 53 GLU B O 1
ATOM 2497 N N . ILE B 1 54 ? -0.195 44.844 11.516 1 95.69 54 ILE B N 1
ATOM 2498 C CA . ILE B 1 54 ? -0.18 43.406 11.383 1 95.69 54 ILE B CA 1
ATOM 2499 C C . ILE B 1 54 ? 1.044 42.969 10.578 1 95.69 54 ILE B C 1
ATOM 2501 O O . ILE B 1 54 ? 1.429 43.656 9.617 1 95.69 54 ILE B O 1
ATOM 2505 N N . PHE B 1 55 ? 1.753 41.906 10.984 1 93.06 55 PHE B N 1
ATOM 2506 C CA . PHE B 1 55 ? 2.885 41.406 10.234 1 93.06 55 PHE B CA 1
ATOM 2507 C C . PHE B 1 55 ? 2.771 39.875 10.062 1 93.06 55 PHE B C 1
ATOM 2509 O O . PHE B 1 55 ? 2.092 39.219 10.844 1 93.06 55 PHE B O 1
ATOM 2516 N N . ARG B 1 56 ? 3.408 39.438 9.031 1 90.62 56 ARG B N 1
ATOM 2517 C CA . ARG B 1 56 ? 3.393 38.031 8.695 1 90.62 56 ARG B CA 1
ATOM 2518 C C . ARG B 1 56 ? 4.523 37.281 9.398 1 90.62 56 ARG B C 1
ATOM 2520 O O . ARG B 1 56 ? 5.691 37.688 9.289 1 90.62 56 ARG B O 1
ATOM 2527 N N . ILE B 1 57 ? 4.176 36.25 10.148 1 87.69 57 ILE B N 1
ATOM 2528 C CA . ILE B 1 57 ? 5.184 35.438 10.812 1 87.69 57 ILE B CA 1
ATOM 2529 C C . ILE B 1 57 ? 5.707 34.375 9.852 1 87.69 57 ILE B C 1
ATOM 2531 O O . ILE B 1 57 ? 6.918 34.25 9.656 1 87.69 57 ILE B O 1
ATOM 2535 N N . ARG B 1 58 ? 4.852 33.719 9.242 1 86.75 58 ARG B N 1
ATOM 2536 C CA . ARG B 1 58 ? 5.082 32.656 8.258 1 86.75 58 ARG B CA 1
ATOM 2537 C C . ARG B 1 58 ? 3.871 32.469 7.355 1 86.75 58 ARG B C 1
ATOM 2539 O O . ARG B 1 58 ? 2.828 33.094 7.574 1 86.75 58 ARG B O 1
ATOM 2546 N N . PRO B 1 59 ? 4.07 31.641 6.371 1 82.06 59 PRO B N 1
ATOM 2547 C CA . PRO B 1 59 ? 2.92 31.469 5.48 1 82.06 59 PRO B CA 1
ATOM 2548 C C . PRO B 1 59 ? 1.639 31.109 6.23 1 82.06 59 PRO B C 1
ATOM 2550 O O . PRO B 1 59 ? 1.586 30.078 6.91 1 82.06 59 PRO B O 1
ATOM 2553 N N . GLY B 1 60 ? 0.661 32.062 6.133 1 84.31 60 GLY B N 1
ATOM 2554 C CA . GLY B 1 60 ? -0.672 31.781 6.648 1 84.31 60 GLY B CA 1
ATOM 2555 C C . GLY B 1 60 ? -0.847 32.219 8.094 1 84.31 60 GLY B C 1
ATOM 2556 O O . GLY B 1 60 ? -1.95 32.156 8.641 1 84.31 60 GLY B O 1
ATOM 2557 N N . LEU B 1 61 ? 0.257 32.656 8.703 1 90.69 61 LEU B N 1
ATOM 2558 C CA . LEU B 1 61 ? 0.197 33.031 10.102 1 90.69 61 LEU B CA 1
ATOM 2559 C C . LEU B 1 61 ? 0.508 34.531 10.258 1 90.69 61 LEU B C 1
ATOM 2561 O O . LEU B 1 61 ? 1.561 35 9.812 1 90.69 61 LEU B O 1
ATOM 2565 N N . TRP B 1 62 ? -0.406 35.219 10.93 1 92.94 62 TRP B N 1
ATOM 2566 C CA . TRP B 1 62 ? -0.307 36.688 11.062 1 92.94 62 TRP B CA 1
ATOM 2567 C C . TRP B 1 62 ? -0.405 37.094 12.523 1 92.94 62 TRP B C 1
ATOM 2569 O O . TRP B 1 62 ? -1.042 36.406 13.328 1 92.94 62 TRP B O 1
ATOM 2579 N N . ALA B 1 63 ? 0.28 38.219 12.781 1 94.88 63 ALA B N 1
ATOM 2580 C CA . ALA B 1 63 ? 0.308 38.656 14.18 1 94.88 63 ALA B CA 1
ATOM 2581 C C . ALA B 1 63 ? 0.22 40.188 14.273 1 94.88 63 ALA B C 1
ATOM 2583 O O . ALA B 1 63 ? 0.481 40.906 13.297 1 94.88 63 ALA B O 1
ATOM 2584 N N . LEU B 1 64 ? -0.166 40.656 15.43 1 95.5 64 LEU B N 1
ATOM 2585 C CA . LEU B 1 64 ? -0.146 42.094 15.742 1 95.5 64 LEU B CA 1
ATOM 2586 C C . LEU B 1 64 ? 1.251 42.531 16.172 1 95.5 64 LEU B C 1
ATOM 2588 O O . LEU B 1 64 ? 1.909 41.844 16.953 1 95.5 64 LEU B O 1
ATOM 2592 N N . GLU B 1 65 ? 1.639 43.688 15.648 1 94.75 65 GLU B N 1
ATOM 2593 C CA . GLU B 1 65 ? 2.941 44.25 16 1 94.75 65 GLU B CA 1
ATOM 2594 C C . GLU B 1 65 ? 3.057 44.469 17.5 1 94.75 65 GLU B C 1
ATOM 2596 O O . GLU B 1 65 ? 4.121 44.25 18.094 1 94.75 65 GLU B O 1
ATOM 2601 N N . GLU B 1 66 ? 1.973 44.812 18.094 1 94.56 66 GLU B N 1
ATOM 2602 C CA . GLU B 1 66 ? 1.965 45.125 19.531 1 94.56 66 GLU B CA 1
ATOM 2603 C C . GLU B 1 66 ? 2.248 43.875 20.344 1 94.56 66 GLU B C 1
ATOM 2605 O O . GLU B 1 66 ? 2.604 43.938 21.531 1 94.56 66 GLU B O 1
ATOM 2610 N N . TYR B 1 67 ? 2.131 42.75 19.797 1 93.75 67 TYR B N 1
ATOM 2611 C CA . TYR B 1 67 ? 2.35 41.469 20.5 1 93.75 67 TYR B CA 1
ATOM 2612 C C . TYR B 1 67 ? 3.701 40.875 20.125 1 93.75 67 TYR B C 1
ATOM 2614 O O . TYR B 1 67 ? 4.012 39.75 20.531 1 93.75 67 TYR B O 1
ATOM 2622 N N . ARG B 1 68 ? 4.535 41.469 19.375 1 91.81 68 ARG B N 1
ATOM 2623 C CA . ARG B 1 68 ? 5.781 40.938 18.844 1 91.81 68 ARG B CA 1
ATOM 2624 C C . ARG B 1 68 ? 6.691 40.438 19.969 1 91.81 68 ARG B C 1
ATOM 2626 O O . ARG B 1 68 ? 7.246 39.344 19.891 1 91.81 68 ARG B O 1
ATOM 2633 N N . SER B 1 69 ? 6.828 41.281 20.969 1 89.5 69 SER B N 1
ATOM 2634 C CA . SER B 1 69 ? 7.707 40.906 22.078 1 89.5 69 SER B CA 1
ATOM 2635 C C . SER B 1 69 ? 7.191 39.656 22.812 1 89.5 69 SER B C 1
ATOM 2637 O O . SER B 1 69 ? 7.969 38.75 23.141 1 89.5 69 SER B O 1
ATOM 2639 N N . LEU B 1 70 ? 5.934 39.625 23.016 1 89.12 70 LEU B N 1
ATOM 2640 C CA . LEU B 1 70 ? 5.316 38.469 23.688 1 89.12 70 LEU B CA 1
ATOM 2641 C C . LEU B 1 70 ? 5.484 37.219 22.844 1 89.12 70 LEU B C 1
ATOM 2643 O O . LEU B 1 70 ? 5.832 36.156 23.391 1 89.12 70 LEU B O 1
ATOM 2647 N N . LEU B 1 71 ? 5.262 37.344 21.594 1 89.88 71 LEU B N 1
ATOM 2648 C CA . LEU B 1 71 ? 5.359 36.188 20.688 1 89.88 71 LEU B CA 1
ATOM 2649 C C . LEU B 1 71 ? 6.809 35.75 20.531 1 89.88 71 LEU B C 1
ATOM 2651 O O . LEU B 1 71 ? 7.078 34.562 20.328 1 89.88 71 LEU B O 1
ATOM 2655 N N . ALA B 1 72 ? 7.707 36.656 20.609 1 87.62 72 ALA B N 1
ATOM 2656 C CA . ALA B 1 72 ? 9.133 36.312 20.578 1 87.62 72 ALA B CA 1
ATOM 2657 C C . ALA B 1 72 ? 9.539 35.5 21.797 1 87.62 72 ALA B C 1
ATOM 2659 O O . ALA B 1 72 ? 10.312 34.562 21.703 1 87.62 72 ALA B O 1
ATOM 2660 N N . ASP B 1 73 ? 9 35.906 22.875 1 85.5 73 ASP B N 1
ATOM 2661 C CA . ASP B 1 73 ? 9.281 35.219 24.125 1 85.5 73 ASP B CA 1
ATOM 2662 C C . ASP B 1 73 ? 8.781 33.781 24.062 1 85.5 73 ASP B C 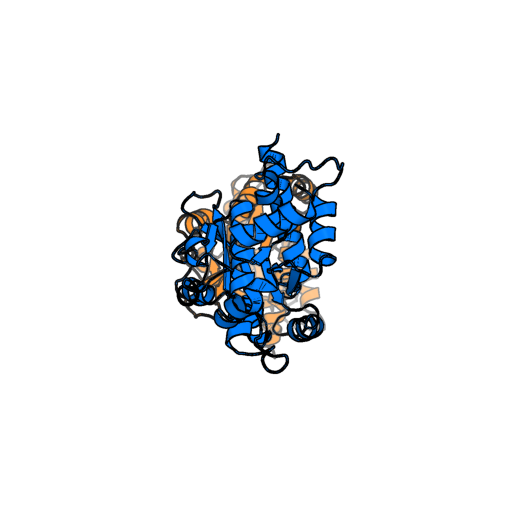1
ATOM 2664 O O . ASP B 1 73 ? 9.375 32.875 24.672 1 85.5 73 ASP B O 1
ATOM 2668 N N . ARG B 1 74 ? 7.758 33.656 23.281 1 84.75 74 ARG B N 1
ATOM 2669 C CA . ARG B 1 74 ? 7.164 32.312 23.156 1 84.75 74 ARG B CA 1
ATOM 2670 C C . ARG B 1 74 ? 7.859 31.516 22.062 1 84.75 74 ARG B C 1
ATOM 2672 O O . ARG B 1 74 ? 7.52 30.359 21.812 1 84.75 74 ARG B O 1
ATOM 2679 N N . GLY B 1 75 ? 8.758 32.156 21.391 1 83.5 75 GLY B N 1
ATOM 2680 C CA . GLY B 1 75 ? 9.508 31.484 20.344 1 83.5 75 GLY B CA 1
ATOM 2681 C C . GLY B 1 75 ? 8.75 31.391 19.031 1 83.5 75 GLY B C 1
ATOM 2682 O O . GLY B 1 75 ? 9.102 30.609 18.141 1 83.5 75 GLY B O 1
ATOM 2683 N N . ILE B 1 76 ? 7.695 32.125 18.922 1 85.69 76 ILE B N 1
ATOM 2684 C CA . ILE B 1 76 ? 6.871 32.125 17.719 1 85.69 76 ILE B CA 1
ATOM 2685 C C . ILE B 1 76 ? 7.512 33 16.641 1 85.69 76 ILE B C 1
ATOM 2687 O O . ILE B 1 76 ? 7.5 32.656 15.461 1 85.69 76 ILE B O 1
ATOM 2691 N N . VAL B 1 77 ? 8.062 34.125 17.109 1 82.62 77 VAL B N 1
ATOM 2692 C CA . VAL B 1 77 ? 8.75 35.062 16.219 1 82.62 77 VAL B CA 1
ATOM 2693 C C . VAL B 1 77 ? 10.211 35.188 16.672 1 82.62 77 VAL B C 1
ATOM 2695 O O . VAL B 1 77 ? 10.523 35.031 17.844 1 82.62 77 VAL B O 1
ATOM 2698 N N . ALA B 1 78 ? 11.016 35.312 15.586 1 74.81 78 ALA B N 1
ATOM 2699 C CA . ALA B 1 78 ? 12.406 35.594 15.938 1 74.81 78 ALA B CA 1
ATOM 2700 C C . ALA B 1 78 ? 12.562 36.938 16.609 1 74.81 78 ALA B C 1
ATOM 2702 O O . ALA B 1 78 ? 11.891 37.906 16.234 1 74.81 78 ALA B O 1
ATOM 2703 N N . GLN B 1 79 ? 13.297 37.031 17.703 1 61.5 79 GLN B N 1
ATOM 2704 C CA . GLN B 1 79 ? 13.555 38.312 18.406 1 61.5 79 GLN B CA 1
ATOM 2705 C C . GLN B 1 79 ? 14.32 39.281 17.5 1 61.5 79 GLN B C 1
ATOM 2707 O O . GLN B 1 79 ? 14.023 40.469 17.484 1 61.5 79 GLN B O 1
ATOM 2712 N N . ASP B 1 80 ? 15.375 38.781 17 1 60.34 80 ASP B N 1
ATOM 2713 C CA . ASP B 1 80 ? 16.219 39.594 16.125 1 60.34 80 ASP B CA 1
ATOM 2714 C C . ASP B 1 80 ? 16.594 38.844 14.852 1 60.34 80 ASP B C 1
ATOM 2716 O O . ASP B 1 80 ? 16.406 37.625 14.781 1 60.34 80 ASP B O 1
ATOM 2720 N N . VAL B 1 81 ? 16.828 39.656 13.664 1 57.62 81 VAL B N 1
ATOM 2721 C CA . VAL B 1 81 ? 17.25 39.094 12.375 1 57.62 81 VAL B CA 1
ATOM 2722 C C . VAL B 1 81 ? 18.266 38 12.594 1 57.62 81 VAL B C 1
ATOM 2724 O O . VAL B 1 81 ? 18.328 37.031 11.828 1 57.62 81 VAL B O 1
ATOM 2727 N N . THR B 1 82 ? 19.047 38.156 13.664 1 53.62 82 THR B N 1
ATOM 2728 C CA . THR B 1 82 ? 20.141 37.188 13.898 1 53.62 82 THR B CA 1
ATOM 2729 C C . THR B 1 82 ? 19.609 35.906 14.492 1 53.62 82 THR B C 1
ATOM 2731 O O . THR B 1 82 ? 20.297 34.875 14.477 1 53.62 82 THR B O 1
ATOM 2734 N N . ASN B 1 83 ? 18.391 35.938 14.961 1 58.66 83 ASN B N 1
ATOM 2735 C CA . ASN B 1 83 ? 17.844 34.781 15.664 1 58.66 83 ASN B CA 1
ATOM 2736 C C . ASN B 1 83 ? 16.734 34.125 14.852 1 58.66 83 ASN B C 1
ATOM 2738 O O . ASN B 1 83 ? 15.898 33.406 15.406 1 58.66 83 ASN B O 1
ATOM 2742 N N . SER B 1 84 ? 16.719 34.5 13.578 1 61.5 84 SER B N 1
ATOM 2743 C CA . SER B 1 84 ? 15.641 34.031 12.727 1 61.5 84 SER B CA 1
ATOM 2744 C C . SER B 1 84 ? 15.633 32.5 12.641 1 61.5 84 SER B C 1
ATOM 2746 O O . SER B 1 84 ? 14.586 31.891 12.406 1 61.5 84 SER B O 1
ATOM 2748 N N . ASP B 1 85 ? 16.812 31.953 13.016 1 66.19 85 ASP B N 1
ATOM 2749 C CA . ASP B 1 85 ? 16.891 30.5 12.883 1 66.19 85 ASP B CA 1
ATOM 2750 C C . ASP B 1 85 ? 17.234 29.844 14.219 1 66.19 85 ASP B C 1
ATOM 2752 O O . ASP B 1 85 ? 17.922 28.828 14.25 1 66.19 85 ASP B O 1
ATOM 2756 N N . SER B 1 86 ? 16.75 30.516 15.227 1 76.94 86 SER B N 1
ATOM 2757 C CA . SER B 1 86 ? 16.984 29.922 16.547 1 76.94 86 SER B CA 1
ATOM 2758 C C . SER B 1 86 ? 16.281 28.578 16.688 1 76.94 86 SER B C 1
ATOM 2760 O O . SER B 1 86 ? 15.375 28.266 15.906 1 76.94 86 SER B O 1
ATOM 2762 N N . GLU B 1 87 ? 16.75 27.797 17.594 1 80.88 87 GLU B N 1
ATOM 2763 C CA . GLU B 1 87 ? 16.203 26.484 17.875 1 80.88 87 GLU B CA 1
ATOM 2764 C C . GLU B 1 87 ? 14.727 26.578 18.266 1 80.88 87 GLU B C 1
ATOM 2766 O O . GLU B 1 87 ? 13.922 25.719 17.875 1 80.88 87 GLU B O 1
ATOM 2771 N N . GLN B 1 88 ? 14.422 27.609 18.922 1 82.06 88 GLN B N 1
ATOM 2772 C CA . GLN B 1 88 ? 13.047 27.781 19.391 1 82.06 88 GLN B CA 1
ATOM 2773 C C . GLN B 1 88 ? 12.109 28.062 18.219 1 82.06 88 GLN B C 1
ATOM 2775 O O . GLN B 1 88 ? 11 27.516 18.172 1 82.06 88 GLN B O 1
ATOM 2780 N N . VAL B 1 89 ? 12.594 28.891 17.359 1 82.25 89 VAL B N 1
ATOM 2781 C CA . VAL B 1 89 ? 11.773 29.25 16.203 1 82.25 89 VAL B CA 1
ATOM 2782 C C . VAL B 1 89 ? 11.578 28.031 15.305 1 82.25 89 VAL B C 1
ATOM 2784 O O . VAL B 1 89 ? 10.484 27.812 14.773 1 82.25 89 VAL B O 1
ATOM 2787 N N . GLN B 1 90 ? 12.633 27.25 15.242 1 84.69 90 GLN B N 1
ATOM 2788 C CA . GLN B 1 90 ? 12.547 26.031 14.43 1 84.69 90 GLN B CA 1
ATOM 2789 C C . GLN B 1 90 ? 11.586 25.031 15.047 1 84.69 90 GLN B C 1
ATOM 2791 O O . GLN B 1 90 ? 10.828 24.359 14.336 1 84.69 90 GLN B O 1
ATOM 2796 N N . GLU B 1 91 ? 11.672 24.938 16.281 1 87.5 91 GLU B N 1
ATOM 2797 C CA . GLU B 1 91 ? 10.766 24.031 16.984 1 87.5 91 GLU B CA 1
ATOM 2798 C C . GLU B 1 91 ? 9.312 24.469 16.812 1 87.5 91 GLU B C 1
ATOM 2800 O O . GLU B 1 91 ? 8.43 23.625 16.625 1 87.5 91 GLU B O 1
ATOM 2805 N N . PHE B 1 92 ? 9.156 25.75 16.891 1 89.06 92 PHE B N 1
ATOM 2806 C CA . PHE B 1 92 ? 7.793 26.234 16.703 1 89.06 92 PHE B CA 1
ATOM 2807 C C . PHE B 1 92 ? 7.316 25.969 15.281 1 89.06 92 PHE B C 1
ATOM 2809 O O . PHE B 1 92 ? 6.16 25.594 15.07 1 89.06 92 PHE B O 1
ATOM 2816 N N . ASN B 1 93 ? 8.18 26.203 14.398 1 89.5 93 ASN B N 1
ATOM 2817 C CA . ASN B 1 93 ? 7.824 25.938 13.016 1 89.5 93 ASN B CA 1
ATOM 2818 C C . ASN B 1 93 ? 7.363 24.484 12.828 1 89.5 93 ASN B C 1
ATOM 2820 O O . ASN B 1 93 ? 6.332 24.234 12.203 1 89.5 93 ASN B O 1
ATOM 2824 N N . HIS B 1 94 ? 8.055 23.641 13.367 1 93.38 94 HIS B N 1
ATOM 2825 C CA . HIS B 1 94 ? 7.738 22.219 13.258 1 93.38 94 HIS B CA 1
ATOM 2826 C C . HIS B 1 94 ? 6.379 21.906 13.883 1 93.38 94 HIS B C 1
ATOM 2828 O O . HIS B 1 94 ? 5.527 21.297 13.234 1 93.38 94 HIS B O 1
ATOM 2834 N N . SER B 1 95 ? 6.223 22.375 15.07 1 95.12 95 SER B N 1
ATOM 2835 C CA . SER B 1 95 ? 4.98 22.078 15.781 1 95.12 95 SER B CA 1
ATOM 2836 C C . SER B 1 95 ? 3.789 22.766 15.133 1 95.12 95 SER B C 1
ATOM 2838 O O . SER B 1 95 ? 2.678 22.234 15.133 1 95.12 95 SER B O 1
ATOM 2840 N N . TYR B 1 96 ? 4.055 23.922 14.609 1 94.06 96 TYR B N 1
ATOM 2841 C CA . TYR B 1 96 ? 2.99 24.641 13.922 1 94.06 96 TYR B CA 1
ATOM 2842 C C . TYR B 1 96 ? 2.432 23.828 12.766 1 94.06 96 TYR B C 1
ATOM 2844 O O . TYR B 1 96 ? 1.22 23.609 12.68 1 94.06 96 TYR B O 1
ATOM 2852 N N . TYR B 1 97 ? 3.271 23.297 11.977 1 96.19 97 TYR B N 1
ATOM 2853 C CA . TYR B 1 97 ? 2.814 22.562 10.805 1 96.19 97 TYR B CA 1
ATOM 2854 C C . TYR B 1 97 ? 2.297 21.172 11.195 1 96.19 97 TYR B C 1
ATOM 2856 O O . TYR B 1 97 ? 1.376 20.656 10.562 1 96.19 97 TYR B O 1
ATOM 2864 N N . GLN B 1 98 ? 2.844 20.547 12.203 1 97.62 98 GLN B N 1
ATOM 2865 C CA . GLN B 1 98 ? 2.213 19.359 12.758 1 97.62 98 GLN B CA 1
ATOM 2866 C C . GLN B 1 98 ? 0.754 19.625 13.117 1 97.62 98 GLN B C 1
ATOM 2868 O O . GLN B 1 98 ? -0.127 18.828 12.781 1 97.62 98 GLN B O 1
ATOM 2873 N N . GLY B 1 99 ? 0.604 20.797 13.734 1 97.38 99 GLY B N 1
ATOM 2874 C CA . GLY B 1 99 ? -0.745 21.172 14.133 1 97.38 99 GLY B CA 1
ATOM 2875 C C . GLY B 1 99 ? -1.688 21.344 12.961 1 97.38 99 GLY B C 1
ATOM 2876 O O . GLY B 1 99 ? -2.824 20.859 12.992 1 97.38 99 GLY B O 1
ATOM 2877 N N . LEU B 1 100 ? -1.21 22.016 11.961 1 96.56 100 LEU B N 1
ATOM 2878 C CA . LEU B 1 100 ? -2.029 22.188 10.766 1 96.56 100 LEU B CA 1
ATOM 2879 C C . LEU B 1 100 ? -2.449 20.844 10.188 1 96.56 100 LEU B C 1
ATOM 2881 O O . LEU B 1 100 ? -3.607 20.656 9.805 1 96.56 100 LEU B O 1
ATOM 2885 N N . LEU B 1 101 ? -1.553 19.938 10.133 1 98.5 101 LEU B N 1
ATOM 2886 C CA . LEU B 1 101 ? -1.827 18.609 9.594 1 98.5 101 LEU B CA 1
ATOM 2887 C C . LEU B 1 101 ? -2.869 17.875 10.445 1 98.5 101 LEU B C 1
ATOM 2889 O O . LEU B 1 101 ? -3.736 17.188 9.906 1 98.5 101 LEU B O 1
ATOM 2893 N N . LEU B 1 102 ? -2.75 18.031 11.742 1 98.62 102 LEU B N 1
ATOM 2894 C CA . LEU B 1 102 ? -3.74 17.422 12.625 1 98.62 102 LEU B CA 1
ATOM 2895 C C . LEU B 1 102 ? -5.125 18 12.367 1 98.62 102 LEU B C 1
ATOM 2897 O O . LEU B 1 102 ? -6.098 17.266 12.227 1 98.62 102 LEU B O 1
ATOM 2901 N N . TYR B 1 103 ? -5.184 19.328 12.289 1 96.75 103 TYR B N 1
ATOM 2902 C CA . TYR B 1 103 ? -6.465 19.984 12.023 1 96.75 103 TYR B CA 1
ATOM 2903 C C . TYR B 1 103 ? -7.059 19.5 10.703 1 96.75 103 TYR B C 1
ATOM 2905 O O . TYR B 1 103 ? -8.25 19.203 10.625 1 96.75 103 TYR B O 1
ATOM 2913 N N . ILE B 1 104 ? -6.254 19.422 9.727 1 97.5 104 ILE B N 1
ATOM 2914 C CA . ILE B 1 104 ? -6.707 19 8.406 1 97.5 104 ILE B CA 1
ATOM 2915 C C . ILE B 1 104 ? -7.234 17.562 8.477 1 97.5 104 ILE B C 1
ATOM 2917 O O . ILE B 1 104 ? -8.32 17.266 7.965 1 97.5 104 ILE B O 1
ATOM 2921 N N . GLY B 1 105 ? -6.469 16.656 9.094 1 98.38 105 GLY B N 1
ATOM 2922 C CA . GLY B 1 105 ? -6.93 15.289 9.25 1 98.38 105 GLY B CA 1
ATOM 2923 C C . GLY B 1 105 ? -8.266 15.188 9.953 1 98.38 105 GLY B C 1
ATOM 2924 O O . GLY B 1 105 ? -9.141 14.43 9.531 1 98.38 105 GLY B O 1
ATOM 2925 N N . ASN B 1 106 ? -8.43 16 11.008 1 97.5 106 ASN B N 1
ATOM 2926 C CA . ASN B 1 106 ? -9.688 16.031 11.75 1 97.5 106 ASN B CA 1
ATOM 2927 C C . ASN B 1 106 ? -10.844 16.484 10.875 1 97.5 106 ASN B C 1
ATOM 2929 O O . ASN B 1 106 ? -11.93 15.906 10.914 1 97.5 106 ASN B O 1
ATOM 2933 N N . MET B 1 107 ? -10.633 17.5 10.133 1 95.5 107 MET B N 1
ATOM 2934 C CA . MET B 1 107 ? -11.672 18.031 9.258 1 95.5 107 MET B CA 1
ATOM 2935 C C . MET B 1 107 ? -12.062 17.016 8.195 1 95.5 107 MET B C 1
ATOM 2937 O O . MET B 1 107 ? -13.203 17 7.734 1 95.5 107 MET B O 1
ATOM 2941 N N . LYS B 1 108 ? -11.141 16.141 7.867 1 96.38 108 LYS B N 1
ATOM 2942 C CA . LYS B 1 108 ? -11.414 15.086 6.902 1 96.38 108 LYS B CA 1
ATOM 2943 C C . LYS B 1 108 ? -12.047 13.867 7.582 1 96.38 108 LYS B C 1
ATOM 2945 O O . LYS B 1 108 ? -12.258 12.836 6.945 1 96.38 108 LYS B O 1
ATOM 2950 N N . LYS B 1 109 ? -12.266 13.977 8.891 1 96.06 109 LYS B N 1
ATOM 2951 C CA . LYS B 1 109 ? -12.891 12.953 9.711 1 96.06 109 LYS B CA 1
ATOM 2952 C C . LYS B 1 109 ? -12.008 11.711 9.812 1 96.06 109 LYS B C 1
ATOM 2954 O O . LYS B 1 109 ? -12.516 10.586 9.812 1 96.06 109 LYS B O 1
ATOM 2959 N N . LEU B 1 110 ? -10.75 11.914 9.734 1 97.5 110 LEU B N 1
ATOM 2960 C CA . LEU B 1 110 ? -9.758 10.867 10 1 97.5 110 LEU B CA 1
ATOM 2961 C C . LEU B 1 110 ? -9.258 10.953 11.438 1 97.5 110 LEU B C 1
ATOM 2963 O O . LEU B 1 110 ? -9.375 12 12.086 1 97.5 110 LEU B O 1
ATOM 2967 N N . GLU B 1 111 ? -8.828 9.875 11.914 1 98 111 GLU B N 1
ATOM 2968 C CA . GLU B 1 111 ? -8.141 9.914 13.203 1 98 111 GLU B CA 1
ATOM 2969 C C . GLU B 1 111 ? -6.691 10.367 13.039 1 98 111 GLU B C 1
ATOM 2971 O O . GLU B 1 111 ? -6.023 9.992 12.07 1 98 111 GLU B O 1
ATOM 2976 N N . THR B 1 112 ? -6.215 11.195 13.953 1 98.75 112 THR B N 1
ATOM 2977 C CA . THR B 1 112 ? -4.898 11.797 13.789 1 98.75 112 THR B CA 1
ATOM 2978 C C . THR B 1 112 ? -4.008 11.492 14.984 1 98.75 112 THR B C 1
ATOM 2980 O O . THR B 1 112 ? -4.492 11.398 16.109 1 98.75 112 THR B O 1
ATOM 2983 N N . TYR B 1 113 ? -2.717 11.352 14.742 1 98.69 113 TYR B N 1
ATOM 2984 C CA . TYR B 1 113 ? -1.743 11.016 15.773 1 98.69 113 TYR B CA 1
ATOM 2985 C C . TYR B 1 113 ? -0.479 11.852 15.625 1 98.69 113 TYR B C 1
ATOM 2987 O O . TYR B 1 113 ? -0.031 12.117 14.508 1 98.69 113 TYR B O 1
ATOM 2995 N N . VAL B 1 114 ? 0.048 12.273 16.719 1 98.44 114 VAL B N 1
ATOM 2996 C CA . VAL B 1 114 ? 1.369 12.883 16.828 1 98.44 114 VAL B CA 1
ATOM 2997 C C . VAL B 1 114 ? 2.201 12.141 17.875 1 98.44 114 VAL B C 1
ATOM 2999 O O . VAL B 1 114 ? 1.66 11.602 18.844 1 98.44 114 VAL B O 1
ATOM 3002 N N . PRO B 1 115 ? 3.49 12.078 17.688 1 97.75 115 PRO B N 1
ATOM 3003 C CA . PRO B 1 115 ? 4.348 11.359 18.625 1 97.75 115 PRO B CA 1
ATOM 3004 C C . PRO B 1 115 ? 4.211 11.875 20.062 1 97.75 115 PRO B C 1
ATOM 3006 O O . PRO B 1 115 ? 4.008 13.078 20.266 1 97.75 115 PRO B O 1
ATOM 3009 N N . ALA B 1 116 ? 4.438 11 20.969 1 96.12 116 ALA B N 1
ATOM 3010 C CA . ALA B 1 116 ? 4.293 11.305 22.391 1 96.12 116 ALA B CA 1
ATOM 3011 C C . ALA B 1 116 ? 5.203 12.469 22.781 1 96.12 116 ALA B C 1
ATOM 3013 O O . ALA B 1 116 ? 4.809 13.328 23.578 1 96.12 116 ALA B O 1
ATOM 3014 N N . GLN B 1 117 ? 6.367 12.531 22.266 1 95.69 117 GLN B N 1
ATOM 3015 C CA . GLN B 1 117 ? 7.348 13.539 22.641 1 95.69 117 GLN B CA 1
ATOM 3016 C C . GLN B 1 117 ? 6.922 14.93 22.172 1 95.69 117 GLN B C 1
ATOM 3018 O O . GLN B 1 117 ? 7.43 15.938 22.656 1 95.69 117 GLN B O 1
ATOM 3023 N N . ASP B 1 118 ? 6.023 14.945 21.234 1 96.81 118 ASP B N 1
ATOM 3024 C CA . ASP B 1 118 ? 5.613 16.219 20.656 1 96.81 118 ASP B CA 1
ATOM 3025 C C . ASP B 1 118 ? 4.27 16.672 21.234 1 96.81 118 ASP B C 1
ATOM 3027 O O . ASP B 1 118 ? 3.818 17.781 20.953 1 96.81 118 ASP B O 1
ATOM 3031 N N . LYS B 1 119 ? 3.598 15.93 22.016 1 96.88 119 LYS B N 1
ATOM 3032 C CA . LYS B 1 119 ? 2.221 16.172 22.438 1 96.88 119 LYS B CA 1
ATOM 3033 C C . LYS B 1 119 ? 2.102 17.469 23.219 1 96.88 119 LYS B C 1
ATOM 3035 O O . LYS B 1 119 ? 1.057 18.125 23.203 1 96.88 119 LYS B O 1
ATOM 3040 N N . ASN B 1 120 ? 3.162 17.891 23.844 1 96 120 ASN B N 1
ATOM 3041 C CA . ASN B 1 120 ? 3.102 19.078 24.672 1 96 120 ASN B CA 1
ATOM 3042 C C . ASN B 1 120 ? 3.529 20.328 23.906 1 96 120 ASN B C 1
ATOM 3044 O O . ASN B 1 120 ? 3.432 21.453 24.406 1 96 120 ASN B O 1
ATOM 3048 N N . ARG B 1 121 ? 4.059 20.078 22.75 1 95.06 121 ARG B N 1
ATOM 3049 C CA . ARG B 1 121 ? 4.355 21.219 21.906 1 95.06 121 ARG B CA 1
ATOM 3050 C C . ARG B 1 121 ? 3.072 21.906 21.438 1 95.06 121 ARG B C 1
ATOM 3052 O O . ARG B 1 121 ? 1.988 21.328 21.516 1 95.06 121 ARG B O 1
ATOM 3059 N N . ARG B 1 122 ? 3.217 23.141 21 1 92.19 122 ARG B N 1
ATOM 3060 C CA . ARG B 1 122 ? 2.008 23.922 20.766 1 92.19 122 ARG B CA 1
ATOM 3061 C C . ARG B 1 122 ? 1.904 24.328 19.297 1 92.19 122 ARG B C 1
ATOM 3063 O O . ARG B 1 122 ? 2.914 24.641 18.656 1 92.19 122 ARG B O 1
ATOM 3070 N N . CYS B 1 123 ? 0.73 24.234 18.797 1 93.5 123 CYS B N 1
ATOM 3071 C CA . CYS B 1 123 ? 0.328 24.953 17.594 1 93.5 123 CYS B CA 1
ATOM 3072 C C . CYS B 1 123 ? -0.353 26.281 17.953 1 93.5 123 CYS B C 1
ATOM 3074 O O . CYS B 1 123 ? -1.555 26.297 18.219 1 93.5 123 CYS B O 1
ATOM 3076 N N . ILE B 1 124 ? 0.454 27.312 17.906 1 88.75 124 ILE B N 1
ATOM 3077 C CA . ILE B 1 124 ? 0.055 28.641 18.344 1 88.75 124 ILE B CA 1
ATOM 3078 C C . ILE B 1 124 ? -0.355 28.594 19.812 1 88.75 124 ILE B C 1
ATOM 3080 O O . ILE B 1 124 ? 0.495 28.656 20.703 1 88.75 124 ILE B O 1
ATOM 3084 N N . ASN B 1 125 ? -1.738 28.359 20.094 1 87.25 125 ASN B N 1
ATOM 3085 C CA . ASN B 1 125 ? -2.172 28.438 21.484 1 87.25 125 ASN B CA 1
ATOM 3086 C C . ASN B 1 125 ? -2.74 27.109 21.984 1 87.25 125 ASN B C 1
ATOM 3088 O O . ASN B 1 125 ? -3.262 27.016 23.094 1 87.25 125 ASN B O 1
ATOM 3092 N N . VAL B 1 126 ? -2.604 26.094 21.234 1 92.69 126 VAL B N 1
ATOM 3093 C CA . VAL B 1 126 ? -3.191 24.797 21.578 1 92.69 126 VAL B CA 1
ATOM 3094 C C . VAL B 1 126 ? -2.121 23.719 21.516 1 92.69 126 VAL B C 1
ATOM 3096 O O . VAL B 1 126 ? -1.33 23.672 20.578 1 92.69 126 VAL B O 1
ATOM 3099 N N . LYS B 1 127 ? -2.1 22.875 22.516 1 96.31 127 LYS B N 1
ATOM 3100 C CA . LYS B 1 127 ? -1.154 21.75 22.5 1 96.31 127 LYS B CA 1
ATOM 3101 C C . LYS B 1 127 ? -1.506 20.75 21.406 1 96.31 127 LYS B C 1
ATOM 3103 O O . LYS B 1 127 ? -2.682 20.453 21.172 1 96.31 127 LYS B O 1
ATOM 3108 N N . LEU B 1 128 ? -0.493 20.109 20.844 1 98.19 128 LEU B N 1
ATOM 3109 C CA . LEU B 1 128 ? -0.708 19.141 19.766 1 98.19 128 LEU B CA 1
ATOM 3110 C C . LEU B 1 128 ? -1.509 17.938 20.266 1 98.19 128 LEU B C 1
ATOM 3112 O O . LEU B 1 128 ? -2.355 17.406 19.547 1 98.19 128 LEU B O 1
ATOM 3116 N N . GLY B 1 129 ? -1.246 17.547 21.484 1 98.06 129 GLY B N 1
ATOM 3117 C CA . GLY B 1 129 ? -1.965 16.422 22.062 1 98.06 129 GLY B CA 1
ATOM 3118 C C . GLY B 1 129 ? -3.455 16.672 22.203 1 98.06 129 GLY B C 1
ATOM 3119 O O . GLY B 1 129 ? -4.246 15.734 22.234 1 98.06 129 GLY B O 1
ATOM 3120 N N . GLU B 1 130 ? -3.834 17.938 22.297 1 97.81 130 GLU B N 1
ATOM 3121 C CA . GLU B 1 130 ? -5.242 18.312 22.406 1 97.81 130 GLU B CA 1
ATOM 3122 C C . GLU B 1 130 ? -5.926 18.281 21.047 1 97.81 130 GLU B C 1
ATOM 3124 O O . GLU B 1 130 ? -7.152 18.203 20.953 1 97.81 130 GLU B O 1
ATOM 3129 N N . ILE B 1 131 ? -5.105 18.422 20.031 1 97.75 131 ILE B N 1
ATOM 3130 C CA . ILE B 1 131 ? -5.648 18.422 18.672 1 97.75 131 ILE B CA 1
ATOM 3131 C C . ILE B 1 131 ? -5.746 16.984 18.156 1 97.75 131 ILE B C 1
ATOM 3133 O O . ILE B 1 131 ? -6.723 16.625 17.5 1 97.75 131 ILE B O 1
ATOM 3137 N N . SER B 1 132 ? -4.734 16.203 18.453 1 98.5 132 SER B N 1
ATOM 3138 C CA . SER B 1 132 ? -4.691 14.812 18 1 98.5 132 SER B CA 1
ATOM 3139 C C . SER B 1 132 ? -5.867 14.008 18.562 1 98.5 132 SER B C 1
ATOM 3141 O O . SER B 1 132 ? -6.27 14.211 19.703 1 98.5 132 SER B O 1
ATOM 3143 N N . THR B 1 133 ? -6.441 13.141 17.828 1 98.25 133 THR B N 1
ATOM 3144 C CA . THR B 1 133 ? -7.582 12.344 18.281 1 98.25 133 THR B CA 1
ATOM 3145 C C . THR B 1 133 ? -7.117 11.031 18.891 1 98.25 133 THR B C 1
ATOM 3147 O O . THR B 1 133 ? -7.863 10.398 19.641 1 98.25 133 THR B O 1
ATOM 3150 N N . LEU B 1 134 ? -5.945 10.586 18.562 1 97.69 134 LEU B N 1
ATOM 3151 C CA . LEU B 1 134 ? -5.395 9.352 19.109 1 97.69 134 LEU B CA 1
ATOM 3152 C C . LEU B 1 134 ? -4.289 9.648 20.125 1 97.69 134 LEU B C 1
ATOM 3154 O O . LEU B 1 134 ? -3.492 10.562 19.922 1 97.69 134 LEU B O 1
ATOM 3158 N N . THR B 1 135 ? -4.172 8.844 21.109 1 96.56 135 THR B N 1
ATOM 3159 C CA . THR B 1 135 ? -3.139 9.016 22.125 1 96.56 135 THR B CA 1
ATOM 3160 C C . THR B 1 135 ? -2.006 8.016 21.922 1 96.56 135 THR B C 1
ATOM 3162 O O . THR B 1 135 ? -0.918 8.172 22.484 1 96.56 135 THR B O 1
ATOM 3165 N N . LYS B 1 136 ? -2.334 6.961 21.172 1 96.81 136 LYS B N 1
ATOM 3166 C CA . LYS B 1 136 ? -1.332 5.957 20.828 1 96.81 136 LYS B CA 1
ATOM 3167 C C . LYS B 1 136 ? -1.504 5.488 19.391 1 96.81 136 LYS B C 1
ATOM 3169 O O . LYS B 1 136 ? -2.582 5.629 18.812 1 96.81 136 LYS B O 1
ATOM 3174 N N . VAL B 1 137 ? -0.454 4.961 18.859 1 97.75 137 VAL B N 1
ATOM 3175 C CA . VAL B 1 137 ? -0.541 4.367 17.531 1 97.75 137 VAL B CA 1
ATOM 3176 C C . VAL B 1 137 ? -1.364 3.084 17.578 1 97.75 137 VAL B C 1
ATOM 3178 O O . VAL B 1 137 ? -1.094 2.201 18.406 1 97.75 137 VAL B O 1
ATOM 3181 N N . PRO B 1 138 ? -2.398 2.988 16.781 1 97.31 138 PRO B N 1
ATOM 3182 C CA . PRO B 1 138 ? -3.129 1.72 16.719 1 97.31 138 PRO B CA 1
ATOM 3183 C C . PRO B 1 138 ? -2.227 0.53 16.406 1 97.31 138 PRO B C 1
ATOM 3185 O O . PRO B 1 138 ? -1.193 0.691 15.75 1 97.31 138 PRO B O 1
ATOM 3188 N N . PRO B 1 139 ? -2.564 -0.631 16.938 1 97 139 PRO B N 1
ATOM 3189 C CA . PRO B 1 139 ? -1.78 -1.834 16.641 1 97 139 PRO B CA 1
ATOM 3190 C C . PRO B 1 139 ? -2.086 -2.424 15.266 1 97 139 PRO B C 1
ATOM 3192 O O . PRO B 1 139 ? -2.535 -3.568 15.164 1 97 139 PRO B O 1
ATOM 3195 N N . PHE B 1 140 ? -1.77 -1.693 14.25 1 97.69 140 PHE B N 1
ATOM 3196 C CA . PHE B 1 140 ? -2.238 -1.999 12.906 1 97.69 140 PHE B CA 1
ATOM 3197 C C . PHE B 1 140 ? -1.394 -3.102 12.273 1 97.69 140 PHE B C 1
ATOM 3199 O O . PHE B 1 140 ? -1.754 -3.646 11.234 1 97.69 140 PHE B O 1
ATOM 3206 N N . SER B 1 141 ? -0.346 -3.439 12.852 1 97.19 141 SER B N 1
ATOM 3207 C CA . SER B 1 141 ? 0.537 -4.488 12.352 1 97.19 141 SER B CA 1
ATOM 3208 C C . SER B 1 141 ? 1.491 -4.973 13.438 1 97.19 141 SER B C 1
ATOM 3210 O O . SER B 1 141 ? 1.154 -4.949 14.625 1 97.19 141 SER B O 1
ATOM 3212 N N . TYR B 1 142 ? 2.656 -5.602 13.031 1 97.06 142 TYR B N 1
ATOM 3213 C CA . TYR B 1 142 ? 3.693 -6.027 13.969 1 97.06 142 TYR B CA 1
ATOM 3214 C C . TYR B 1 142 ? 4.148 -4.863 14.844 1 97.06 142 TYR B C 1
ATOM 3216 O O . TYR B 1 142 ? 4.098 -3.705 14.422 1 97.06 142 TYR B O 1
ATOM 3224 N N . GLN B 1 143 ? 4.586 -5.203 16.031 1 96.38 143 GLN B N 1
ATOM 3225 C CA . GLN B 1 143 ? 5.055 -4.176 16.953 1 96.38 143 GLN B CA 1
ATOM 3226 C C . GLN B 1 143 ? 6.211 -3.381 16.359 1 96.38 143 GLN B C 1
ATOM 3228 O O . GLN B 1 143 ? 6.344 -2.184 16.609 1 96.38 143 GLN B O 1
ATOM 3233 N N . GLU B 1 144 ? 7.023 -4.031 15.594 1 96.19 144 GLU B N 1
ATOM 3234 C CA . GLU B 1 144 ? 8.141 -3.354 14.93 1 96.19 144 GLU B CA 1
ATOM 3235 C C . GLU B 1 144 ? 7.648 -2.184 14.086 1 96.19 144 GLU B C 1
ATOM 3237 O O . GLU B 1 144 ? 8.234 -1.099 14.117 1 96.19 144 GLU B O 1
ATOM 3242 N N . PHE B 1 145 ? 6.527 -2.416 13.328 1 96.81 145 PHE B N 1
ATOM 3243 C CA . PHE B 1 145 ? 5.965 -1.367 12.484 1 96.81 145 PHE B CA 1
ATOM 3244 C C . PHE B 1 145 ? 5.328 -0.273 13.336 1 96.81 145 PHE B C 1
ATOM 3246 O O . PHE B 1 145 ? 5.453 0.913 13.023 1 96.81 145 PHE B O 1
ATOM 3253 N N . VAL B 1 146 ? 4.648 -0.677 14.383 1 97.25 146 VAL B N 1
ATOM 3254 C CA . VAL B 1 146 ? 4.012 0.28 15.289 1 97.25 146 VAL B CA 1
ATOM 3255 C C . VAL B 1 146 ? 5.074 1.188 15.906 1 97.25 146 VAL B C 1
ATOM 3257 O O . VAL B 1 146 ? 4.922 2.412 15.914 1 97.25 146 VAL B O 1
ATOM 3260 N N . ASN B 1 147 ? 6.152 0.625 16.328 1 96.25 147 ASN B N 1
ATOM 3261 C CA . ASN B 1 147 ? 7.258 1.39 16.906 1 96.25 147 ASN B CA 1
ATOM 3262 C C . ASN B 1 147 ? 7.875 2.334 15.875 1 96.25 147 ASN B C 1
ATOM 3264 O O . ASN B 1 147 ? 8.102 3.51 16.156 1 96.25 147 ASN B O 1
ATOM 3268 N N . ARG B 1 148 ? 8.148 1.803 14.719 1 95.69 148 ARG B N 1
ATOM 3269 C CA . ARG B 1 148 ? 8.766 2.604 13.664 1 95.69 148 ARG B CA 1
ATOM 3270 C C . ARG B 1 148 ? 7.871 3.777 13.281 1 95.69 148 ARG B C 1
ATOM 3272 O O . ARG B 1 148 ? 8.352 4.895 13.094 1 95.69 148 ARG B O 1
ATOM 3279 N N . SER B 1 149 ? 6.59 3.516 13.188 1 96.75 149 SER B N 1
ATOM 3280 C CA . SER B 1 149 ? 5.637 4.539 12.773 1 96.75 149 SER B CA 1
ATOM 3281 C C . SER B 1 149 ? 5.477 5.617 13.836 1 96.75 149 SER B C 1
ATOM 3283 O O . SER B 1 149 ? 5.117 6.754 13.531 1 96.75 149 SER B O 1
ATOM 3285 N N . SER B 1 150 ? 5.777 5.328 15.07 1 96 150 SER B N 1
ATOM 3286 C CA . SER B 1 150 ? 5.629 6.277 16.172 1 96 150 SER B CA 1
ATOM 3287 C C . SER B 1 150 ? 6.621 7.43 16.047 1 96 150 SER B C 1
ATOM 3289 O O . SER B 1 150 ? 6.488 8.445 16.719 1 96 150 SER B O 1
ATOM 3291 N N . THR B 1 151 ? 7.566 7.309 15.133 1 94.5 151 THR B N 1
ATOM 3292 C CA . THR B 1 151 ? 8.562 8.352 14.93 1 94.5 151 THR B CA 1
ATOM 3293 C C . THR B 1 151 ? 8.156 9.281 13.797 1 94.5 151 THR B C 1
ATOM 3295 O O . THR B 1 151 ? 8.852 10.266 13.508 1 94.5 151 THR B O 1
ATOM 3298 N N . ILE B 1 152 ? 7.094 8.953 13.109 1 97.94 152 ILE B N 1
ATOM 3299 C CA . ILE B 1 152 ? 6.551 9.812 12.062 1 97.94 152 ILE B CA 1
ATOM 3300 C C . ILE B 1 152 ? 5.938 11.062 12.688 1 97.94 152 ILE B C 1
ATOM 3302 O O . ILE B 1 152 ? 5.27 10.984 13.719 1 97.94 152 ILE B O 1
ATOM 3306 N N . ASP B 1 153 ? 6.105 12.18 12.125 1 97.94 153 ASP B N 1
ATOM 3307 C CA . ASP B 1 153 ? 5.73 13.461 12.727 1 97.94 153 ASP B CA 1
ATOM 3308 C C . ASP B 1 153 ? 4.215 13.562 12.906 1 97.94 153 ASP B C 1
ATOM 3310 O O . ASP B 1 153 ? 3.736 14.07 13.914 1 97.94 153 ASP B O 1
ATOM 3314 N N . VAL B 1 154 ? 3.471 13.188 11.859 1 98.81 154 VAL B N 1
ATOM 3315 C CA . VAL B 1 154 ? 2.014 13.156 11.938 1 98.81 154 VAL B CA 1
ATOM 3316 C C . VAL B 1 154 ? 1.478 11.984 11.117 1 98.81 154 VAL B C 1
ATOM 3318 O O . VAL B 1 154 ? 1.968 11.719 10.016 1 98.81 154 VAL B O 1
ATOM 3321 N N . MET B 1 155 ? 0.5 11.312 11.641 1 98.81 155 MET B N 1
ATOM 3322 C CA . MET B 1 155 ? -0.15 10.219 10.922 1 98.81 155 MET B CA 1
ATOM 3323 C C . MET B 1 155 ? -1.665 10.391 10.914 1 98.81 155 MET B C 1
ATOM 3325 O O . MET B 1 155 ? -2.244 10.836 11.906 1 98.81 155 MET B O 1
ATOM 3329 N N . TRP B 1 156 ? -2.273 10.117 9.852 1 98.75 156 TRP B N 1
ATOM 3330 C CA . TRP B 1 156 ? -3.723 9.961 9.758 1 98.75 156 TRP B CA 1
ATOM 3331 C C . TRP B 1 156 ? -4.105 8.484 9.672 1 98.75 156 TRP B C 1
ATOM 3333 O O . TRP B 1 156 ? -3.412 7.691 9.031 1 98.75 156 TRP B O 1
ATOM 3343 N N . PHE B 1 157 ? -5.199 8.102 10.305 1 98.19 157 PHE B N 1
ATOM 3344 C CA . PHE B 1 157 ? -5.73 6.746 10.273 1 98.19 157 PHE B CA 1
ATOM 3345 C C . PHE B 1 157 ? -7.188 6.746 9.82 1 98.19 157 PHE B C 1
ATOM 3347 O O . PHE B 1 157 ? -7.914 7.711 10.062 1 98.19 157 PHE B O 1
ATOM 3354 N N . GLN B 1 158 ? -7.562 5.73 9.219 1 95.62 158 GLN B N 1
ATOM 3355 C CA . GLN B 1 158 ? -8.945 5.547 8.805 1 95.62 158 GLN B CA 1
ATOM 3356 C C . GLN B 1 158 ? -9.453 4.152 9.172 1 95.62 158 GLN B C 1
ATOM 3358 O O . GLN B 1 158 ? -8.672 3.193 9.188 1 95.62 158 GLN B O 1
ATOM 3363 N N . PRO B 1 159 ? -10.703 4.117 9.469 1 91.62 159 PRO B N 1
ATOM 3364 C CA . PRO B 1 159 ? -11.281 2.797 9.711 1 91.62 159 PRO B CA 1
ATOM 3365 C C . PRO B 1 159 ? -11.398 1.957 8.445 1 91.62 159 PRO B C 1
ATOM 3367 O O . PRO B 1 159 ? -11.383 2.5 7.336 1 91.62 159 PRO B O 1
ATOM 3370 N N . ASN B 1 160 ? -11.359 0.652 8.625 1 88.06 160 ASN B N 1
ATOM 3371 C CA . ASN B 1 160 ? -11.508 -0.287 7.52 1 88.06 160 ASN B CA 1
ATOM 3372 C C . ASN B 1 160 ? -12.883 -0.959 7.539 1 88.06 160 ASN B C 1
ATOM 3374 O O . ASN B 1 160 ? -13.523 -1.044 8.586 1 88.06 160 ASN B O 1
ATOM 3378 N N . SER B 1 161 ? -13.25 -1.375 6.398 1 82.94 161 SER B N 1
ATOM 3379 C CA . SER B 1 161 ? -14.57 -1.979 6.223 1 82.94 161 SER B CA 1
ATOM 3380 C C . SER B 1 161 ? -14.695 -3.273 7.02 1 82.94 161 SER B C 1
ATOM 3382 O O . SER B 1 161 ? -15.805 -3.736 7.293 1 82.94 161 SER B O 1
ATOM 3384 N N . LEU B 1 162 ? -13.609 -3.854 7.414 1 88.94 162 LEU B N 1
ATOM 3385 C CA . LEU B 1 162 ? -13.648 -5.145 8.094 1 88.94 162 LEU B CA 1
ATOM 3386 C C . LEU B 1 162 ? -13.992 -4.973 9.57 1 88.94 162 LEU B C 1
ATOM 3388 O O . LEU B 1 162 ? -14.305 -5.945 10.258 1 88.94 162 LEU B O 1
ATOM 3392 N N . GLY B 1 163 ? -13.953 -3.666 10.102 1 85.81 163 GLY B N 1
ATOM 3393 C CA . GLY B 1 163 ? -14.32 -3.391 11.477 1 85.81 163 GLY B CA 1
ATOM 3394 C C . GLY B 1 163 ? -13.977 -1.979 11.914 1 85.81 163 GLY B C 1
ATOM 3395 O O . GLY B 1 163 ? -12.992 -1.402 11.453 1 85.81 163 GLY B O 1
ATOM 3396 N N . SER B 1 164 ? -14.719 -1.481 12.883 1 81.88 164 SER B N 1
ATOM 3397 C CA . SER B 1 164 ? -14.516 -0.112 13.344 1 81.88 164 SER B CA 1
ATOM 3398 C C . SER B 1 164 ? -13.234 0.011 14.164 1 81.88 164 SER B C 1
ATOM 3400 O O . SER B 1 164 ? -12.648 1.091 14.25 1 81.88 164 SER B O 1
ATOM 3402 N N . GLU B 1 165 ? -12.836 -1.089 14.734 1 87.69 165 GLU B N 1
ATOM 3403 C CA . GLU B 1 165 ? -11.633 -1.047 15.562 1 87.69 165 GLU B CA 1
ATOM 3404 C C . GLU B 1 165 ? -10.375 -1.259 14.719 1 87.69 165 GLU B C 1
ATOM 3406 O O . GLU B 1 165 ? -9.258 -1.108 15.219 1 87.69 165 GLU B O 1
ATOM 3411 N N . VAL B 1 166 ? -10.656 -1.572 13.508 1 93.38 166 VAL B N 1
ATOM 3412 C CA . VAL B 1 166 ? -9.562 -1.79 12.57 1 93.38 166 VAL B CA 1
ATOM 3413 C C . VAL B 1 166 ? -9.125 -0.458 11.961 1 93.38 166 VAL B C 1
ATOM 3415 O O . VAL B 1 166 ? -9.773 0.048 11.039 1 93.38 166 VAL B O 1
ATOM 3418 N N . MET B 1 167 ? -8.086 0.1 12.492 1 95.88 167 MET B N 1
ATOM 3419 C CA . MET B 1 167 ? -7.566 1.388 12.047 1 95.88 167 MET B CA 1
ATOM 3420 C C . MET B 1 167 ? -6.254 1.211 11.289 1 95.88 167 MET B C 1
ATOM 3422 O O . MET B 1 167 ? -5.289 0.671 11.836 1 95.88 167 MET B O 1
ATOM 3426 N N . MET B 1 168 ? -6.289 1.639 10.094 1 97.69 168 MET B N 1
ATOM 3427 C CA . MET B 1 168 ? -5.09 1.508 9.273 1 97.69 168 MET B CA 1
ATOM 3428 C C . MET B 1 168 ? -4.551 2.877 8.867 1 97.69 168 MET B C 1
ATOM 3430 O O . MET B 1 168 ? -5.312 3.842 8.773 1 97.69 168 MET B O 1
ATOM 3434 N N . PRO B 1 169 ? -3.23 2.979 8.656 1 98.12 169 PRO B N 1
ATOM 3435 C CA . PRO B 1 169 ? -2.682 4.262 8.203 1 98.12 169 PRO B CA 1
ATOM 3436 C C . PRO B 1 169 ? -3.262 4.715 6.867 1 98.12 169 PRO B C 1
ATOM 3438 O O . PRO B 1 169 ? -3.377 3.916 5.938 1 98.12 169 PRO B O 1
ATOM 3441 N N . ASP B 1 170 ? -3.695 5.906 6.887 1 97.81 170 ASP B N 1
ATOM 3442 C CA . ASP B 1 170 ? -4.125 6.57 5.66 1 97.81 170 ASP B CA 1
ATOM 3443 C C . ASP B 1 170 ? -2.99 7.387 5.047 1 97.81 170 ASP B C 1
ATOM 3445 O O . ASP B 1 170 ? -2.76 7.332 3.838 1 97.81 170 ASP B O 1
ATOM 3449 N N . SER B 1 171 ? -2.23 8.07 5.941 1 98.62 171 SER B N 1
ATOM 3450 C CA . SER B 1 171 ? -1.197 8.992 5.477 1 98.62 171 SER B CA 1
ATOM 3451 C C . SER B 1 171 ? -0.096 9.156 6.52 1 98.62 171 SER B C 1
ATOM 3453 O O . SER B 1 171 ? -0.369 9.172 7.723 1 98.62 171 SER B O 1
ATOM 3455 N N . PHE B 1 172 ? 1.124 9.305 6.031 1 98.81 172 PHE B N 1
ATOM 3456 C CA . PHE B 1 172 ? 2.303 9.648 6.82 1 98.81 172 PHE B CA 1
ATOM 3457 C C . PHE B 1 172 ? 2.838 11.016 6.43 1 98.81 172 PHE B C 1
ATOM 3459 O O . PHE B 1 172 ? 3.012 11.305 5.242 1 98.81 172 PHE B O 1
ATOM 3466 N N . PHE B 1 173 ? 3.16 11.891 7.438 1 98.81 173 PHE B N 1
ATOM 3467 C CA . PHE B 1 173 ? 3.701 13.219 7.156 1 98.81 173 PHE B CA 1
ATOM 3468 C C . PHE B 1 173 ? 5.008 13.438 7.914 1 98.81 173 PHE B C 1
ATOM 3470 O O . PHE B 1 173 ? 5.051 13.305 9.141 1 98.81 173 PHE B O 1
ATOM 3477 N N . GLU B 1 174 ? 6.043 13.781 7.262 1 98.44 174 GLU B N 1
ATOM 3478 C CA . GLU B 1 174 ? 7.293 14.25 7.848 1 98.44 174 GLU B CA 1
ATOM 3479 C C . GLU B 1 174 ? 7.508 15.734 7.59 1 98.44 174 GLU B C 1
ATOM 3481 O O . GLU B 1 174 ? 7.492 16.172 6.438 1 98.44 174 GLU B O 1
ATOM 3486 N N . VAL B 1 175 ? 7.625 16.5 8.633 1 97.5 175 VAL B N 1
ATOM 3487 C CA . VAL B 1 175 ? 7.871 17.938 8.539 1 97.5 175 VAL B CA 1
ATOM 3488 C C . VAL B 1 175 ? 9.367 18.219 8.664 1 97.5 175 VAL B C 1
ATOM 3490 O O . VAL B 1 175 ? 9.961 18 9.727 1 97.5 175 VAL B O 1
ATOM 3493 N N . GLU B 1 176 ? 9.938 18.719 7.605 1 93.12 176 GLU B N 1
ATOM 3494 C CA . GLU B 1 176 ? 11.391 18.875 7.57 1 93.12 176 GLU B CA 1
ATOM 3495 C C . GLU B 1 176 ? 11.781 20.344 7.453 1 93.12 176 GLU B C 1
ATOM 3497 O O . GLU B 1 176 ? 11.445 21.016 6.473 1 93.12 176 GLU B O 1
ATOM 3502 N N . HIS B 1 177 ? 12.438 20.844 8.406 1 85.12 177 HIS B N 1
ATOM 3503 C CA . HIS B 1 177 ? 12.977 22.188 8.336 1 85.12 177 HIS B CA 1
ATOM 3504 C C . HIS B 1 177 ? 14.469 22.172 8.016 1 85.12 177 HIS B C 1
ATOM 3506 O O . HIS B 1 177 ? 14.891 22.656 6.965 1 85.12 177 HIS B O 1
ATOM 3512 N N . SER B 1 178 ? 15.289 21.547 8.906 1 80.56 178 SER B N 1
ATOM 3513 C CA . SER B 1 178 ? 16.734 21.562 8.695 1 80.56 178 SER B CA 1
ATOM 3514 C C . SER B 1 178 ? 17.312 20.141 8.672 1 80.56 178 SER B C 1
ATOM 3516 O O . SER B 1 178 ? 18.453 19.938 8.266 1 80.56 178 SER B O 1
ATOM 3518 N N . THR B 1 179 ? 16.469 19.25 9.031 1 80.06 179 THR B N 1
ATOM 3519 C CA . THR B 1 179 ? 16.938 17.875 9.102 1 80.06 179 THR B CA 1
ATOM 3520 C C . THR B 1 179 ? 17.062 17.281 7.703 1 80.06 179 THR B C 1
ATOM 3522 O O . THR B 1 179 ? 16.422 17.734 6.762 1 80.06 179 THR B O 1
ATOM 3525 N N . ASP B 1 180 ? 17.844 16.312 7.633 1 89.62 180 ASP B N 1
ATOM 3526 C CA . ASP B 1 180 ? 18.078 15.617 6.367 1 89.62 180 ASP B CA 1
ATOM 3527 C C . ASP B 1 180 ? 16.828 14.875 5.91 1 89.62 180 ASP B C 1
ATOM 3529 O O . ASP B 1 180 ? 16.328 14.008 6.617 1 89.62 180 ASP B O 1
ATOM 3533 N N . ILE B 1 181 ? 16.391 15.18 4.742 1 95.75 181 ILE B N 1
ATOM 3534 C CA . ILE B 1 181 ? 15.195 14.594 4.164 1 95.75 181 ILE B CA 1
ATOM 3535 C C . ILE B 1 181 ? 15.391 13.094 3.973 1 95.75 181 ILE B C 1
ATOM 3537 O O . ILE B 1 181 ? 14.438 12.32 4.035 1 95.75 181 ILE B O 1
ATOM 3541 N N . GLN B 1 182 ? 16.609 12.68 3.783 1 95.56 182 GLN B N 1
ATOM 3542 C CA . GLN B 1 182 ? 16.906 11.266 3.574 1 95.56 182 GLN B CA 1
ATOM 3543 C C . GLN B 1 182 ? 16.422 10.414 4.742 1 95.56 182 GLN B C 1
ATOM 3545 O O . GLN B 1 182 ? 15.945 9.297 4.547 1 95.56 182 GLN B O 1
ATOM 3550 N N . ASN B 1 183 ? 16.562 10.922 5.918 1 95.69 183 ASN B N 1
ATOM 3551 C CA . ASN B 1 183 ? 16.109 10.188 7.094 1 95.69 183 ASN B CA 1
ATOM 3552 C C . ASN B 1 183 ? 14.602 9.914 7.043 1 95.69 183 ASN B C 1
ATOM 3554 O O . ASN B 1 183 ? 14.148 8.82 7.375 1 95.69 183 ASN B O 1
ATOM 3558 N N . SER B 1 184 ? 13.898 10.906 6.613 1 97.25 184 SER B N 1
ATOM 3559 C CA . SER B 1 184 ? 12.453 10.766 6.484 1 97.25 184 SER B CA 1
ATOM 3560 C C . SER B 1 184 ? 12.094 9.742 5.41 1 97.25 184 SER B C 1
ATOM 3562 O O . SER B 1 184 ? 11.188 8.922 5.605 1 97.25 184 SER B O 1
ATOM 3564 N N . LEU B 1 185 ? 12.812 9.766 4.305 1 97.75 185 LEU B N 1
ATOM 3565 C CA . LEU B 1 185 ? 12.57 8.82 3.219 1 97.75 185 LEU B CA 1
ATOM 3566 C C . LEU B 1 185 ? 12.859 7.391 3.67 1 97.75 185 LEU B C 1
ATOM 3568 O O . LEU B 1 185 ? 12.18 6.453 3.252 1 97.75 185 LEU B O 1
ATOM 3572 N N . CYS B 1 186 ? 13.828 7.219 4.496 1 96.88 186 CYS B N 1
ATOM 3573 C CA . CYS B 1 186 ? 14.133 5.902 5.043 1 96.88 186 CYS B CA 1
ATOM 3574 C C . CYS B 1 186 ? 12.977 5.379 5.887 1 96.88 186 CYS B C 1
ATOM 3576 O O . CYS B 1 186 ? 12.641 4.195 5.816 1 96.88 186 CYS B O 1
ATOM 3578 N N . LYS B 1 187 ? 12.391 6.27 6.676 1 96.62 187 LYS B N 1
ATOM 3579 C CA . LYS B 1 187 ? 11.219 5.867 7.453 1 96.62 187 LYS B CA 1
ATOM 3580 C C . LYS B 1 187 ? 10.094 5.387 6.543 1 96.62 187 LYS B C 1
ATOM 3582 O O . LYS B 1 187 ? 9.477 4.355 6.809 1 96.62 187 LYS B O 1
ATOM 3587 N N . PHE B 1 188 ? 9.898 6.168 5.484 1 98 188 PHE B N 1
ATOM 3588 C CA . PHE B 1 188 ? 8.859 5.805 4.527 1 98 188 PHE B CA 1
ATOM 3589 C C . PHE B 1 188 ? 9.172 4.457 3.883 1 98 188 PHE B C 1
ATOM 3591 O O . PHE B 1 188 ? 8.273 3.635 3.686 1 98 188 PHE B O 1
ATOM 3598 N N . SER B 1 189 ? 10.438 4.289 3.564 1 96.75 189 SER B N 1
ATOM 3599 C CA . SER B 1 189 ? 10.836 3.018 2.971 1 96.75 189 SER B CA 1
ATOM 3600 C C . SER B 1 189 ? 10.555 1.852 3.91 1 96.75 189 SER B C 1
ATOM 3602 O O . SER B 1 189 ? 10.109 0.788 3.473 1 96.75 189 SER B O 1
ATOM 3604 N N . ASP B 1 190 ? 10.773 2.031 5.16 1 96.19 190 ASP B N 1
ATOM 3605 C CA . ASP B 1 190 ? 10.508 0.995 6.156 1 96.19 190 ASP B CA 1
ATOM 3606 C C . ASP B 1 190 ? 9.023 0.648 6.199 1 96.19 190 ASP B C 1
ATOM 3608 O O . ASP B 1 190 ? 8.656 -0.488 6.508 1 96.19 190 ASP B O 1
ATOM 3612 N N . LEU B 1 191 ? 8.203 1.567 5.863 1 97.25 191 LEU B N 1
ATOM 3613 C CA . LEU B 1 191 ? 6.758 1.405 6.004 1 97.25 191 LEU B CA 1
ATOM 3614 C C . LEU B 1 191 ? 6.102 1.174 4.648 1 97.25 191 LEU B C 1
ATOM 3616 O O . LEU B 1 191 ? 4.883 1.295 4.512 1 97.25 191 LEU B O 1
ATOM 3620 N N . GLN B 1 192 ? 6.906 0.85 3.648 1 96.62 192 GLN B N 1
ATOM 3621 C CA . GLN B 1 192 ? 6.457 0.835 2.26 1 96.62 192 GLN B CA 1
ATOM 3622 C C . GLN B 1 192 ? 5.441 -0.278 2.023 1 96.62 192 GLN B C 1
ATOM 3624 O O . GLN B 1 192 ? 4.73 -0.275 1.014 1 96.62 192 GLN B O 1
ATOM 3629 N N . CYS B 1 193 ? 5.301 -1.229 2.885 1 97 193 CYS B N 1
ATOM 3630 C CA . CYS B 1 193 ? 4.379 -2.346 2.693 1 97 193 CYS B CA 1
ATOM 3631 C C . CYS B 1 193 ? 2.943 -1.926 2.982 1 97 193 CYS B C 1
ATOM 3633 O O . CYS B 1 193 ? 2.006 -2.676 2.709 1 97 193 CYS B O 1
ATOM 3635 N N . PHE B 1 194 ? 2.705 -0.787 3.471 1 97.56 194 PHE B N 1
ATOM 3636 C CA . PHE B 1 194 ? 1.37 -0.244 3.691 1 97.56 194 PHE B CA 1
ATOM 3637 C C . PHE B 1 194 ? 0.989 0.724 2.578 1 97.56 194 PHE B C 1
ATOM 3639 O O . PHE B 1 194 ? 1.824 1.5 2.109 1 97.56 194 PHE B O 1
ATOM 3646 N N . ASN B 1 195 ? -0.254 0.594 2.199 1 96.62 195 ASN B N 1
ATOM 3647 C CA . ASN B 1 195 ? -0.744 1.467 1.138 1 96.62 195 ASN B CA 1
ATOM 3648 C C . ASN B 1 195 ? -1.226 2.805 1.688 1 96.62 195 ASN B C 1
ATOM 3650 O O . ASN B 1 195 ? -2.395 3.162 1.529 1 96.62 195 ASN B O 1
ATOM 3654 N N . ALA B 1 196 ? -0.358 3.566 2.299 1 97.06 196 ALA B N 1
ATOM 3655 C CA . ALA B 1 196 ? -0.601 4.902 2.84 1 97.06 196 ALA B CA 1
ATOM 3656 C C . ALA B 1 196 ? 0.083 5.969 1.99 1 97.06 196 ALA B C 1
ATOM 3658 O O . ALA B 1 196 ? 1.129 5.719 1.388 1 97.06 196 ALA B O 1
ATOM 3659 N N . GLN B 1 197 ? -0.51 7.102 1.954 1 97.31 197 GLN B N 1
ATOM 3660 C CA . GLN B 1 197 ? 0.149 8.227 1.304 1 97.31 197 GLN B CA 1
ATOM 3661 C C . GLN B 1 197 ? 1.317 8.742 2.141 1 97.31 197 GLN B C 1
ATOM 3663 O O . GLN B 1 197 ? 1.281 8.68 3.371 1 97.31 197 GLN B O 1
ATOM 3668 N N . MET B 1 198 ? 2.338 9.195 1.444 1 98.62 198 MET B N 1
ATOM 3669 C CA . MET B 1 198 ? 3.545 9.664 2.119 1 98.62 198 MET B CA 1
ATOM 3670 C C . MET B 1 198 ? 3.893 11.078 1.687 1 98.62 198 MET B C 1
ATOM 3672 O O . MET B 1 198 ? 4.051 11.352 0.495 1 98.62 198 MET B O 1
ATOM 3676 N N . PHE B 1 199 ? 4.078 11.984 2.709 1 98.81 199 PHE B N 1
ATOM 3677 C CA . PHE B 1 199 ? 4.273 13.391 2.379 1 98.81 199 PHE B CA 1
ATOM 3678 C C . PHE B 1 199 ? 5.484 13.953 3.117 1 98.81 199 PHE B C 1
ATOM 3680 O O . PHE B 1 199 ? 5.629 13.758 4.324 1 98.81 199 PHE B O 1
ATOM 3687 N N . ILE B 1 200 ? 6.281 14.641 2.396 1 98.69 200 ILE B N 1
ATOM 3688 C CA . ILE B 1 200 ? 7.309 15.5 2.973 1 98.69 200 ILE B CA 1
ATOM 3689 C C . ILE B 1 200 ? 6.844 16.953 2.941 1 98.69 200 ILE B C 1
ATOM 3691 O O . ILE B 1 200 ? 6.551 17.5 1.874 1 98.69 200 ILE B O 1
ATOM 3695 N N . VAL B 1 201 ? 6.703 17.5 4.09 1 98.19 201 VAL B N 1
ATOM 3696 C CA . VAL B 1 201 ? 6.305 18.891 4.234 1 98.19 201 VAL B CA 1
ATOM 3697 C C . VAL B 1 201 ? 7.523 19.75 4.566 1 98.19 201 VAL B C 1
ATOM 3699 O O . VAL B 1 201 ? 8.164 19.547 5.602 1 98.19 201 VAL B O 1
ATOM 3702 N N . ALA B 1 202 ? 7.836 20.688 3.727 1 97.06 202 ALA B N 1
ATOM 3703 C CA . ALA B 1 202 ? 9.039 21.484 3.914 1 97.06 202 ALA B CA 1
ATOM 3704 C C . ALA B 1 202 ? 8.953 22.797 3.137 1 97.06 202 ALA B C 1
ATOM 3706 O O . ALA B 1 202 ? 7.945 23.078 2.479 1 97.06 202 ALA B O 1
ATOM 3707 N N . ASP B 1 203 ? 9.961 23.609 3.396 1 94.38 203 ASP B N 1
ATOM 3708 C CA . ASP B 1 203 ? 10.055 24.844 2.619 1 94.38 203 ASP B CA 1
ATOM 3709 C C . ASP B 1 203 ? 10.148 24.547 1.125 1 94.38 203 ASP B C 1
ATOM 3711 O O . ASP B 1 203 ? 10.836 23.609 0.719 1 94.38 203 ASP B O 1
ATOM 3715 N N . ALA B 1 204 ? 9.594 25.375 0.282 1 95.12 204 ALA B N 1
ATOM 3716 C CA . ALA B 1 204 ? 9.594 25.188 -1.166 1 95.12 204 ALA B CA 1
ATOM 3717 C C . ALA B 1 204 ? 11.016 25.109 -1.71 1 95.12 204 ALA B C 1
ATOM 3719 O O . ALA B 1 204 ? 11.273 24.406 -2.686 1 95.12 204 ALA B O 1
ATOM 3720 N N . ARG B 1 205 ? 11.938 25.766 -1.104 1 94.38 205 ARG B N 1
ATOM 3721 C CA . ARG B 1 205 ? 13.32 25.828 -1.556 1 94.38 205 ARG B CA 1
ATOM 3722 C C . ARG B 1 205 ? 13.992 24.469 -1.464 1 94.38 205 ARG B C 1
ATOM 3724 O O . ARG B 1 205 ? 15.016 24.234 -2.104 1 94.38 205 ARG B O 1
ATOM 3731 N N . ARG B 1 206 ? 13.367 23.609 -0.706 1 96.25 206 ARG B N 1
ATOM 3732 C CA . ARG B 1 206 ? 13.992 22.312 -0.492 1 96.25 206 ARG B CA 1
ATOM 3733 C C . ARG B 1 206 ? 13.438 21.266 -1.458 1 96.25 206 ARG B C 1
ATOM 3735 O O . ARG B 1 206 ? 13.758 20.078 -1.349 1 96.25 206 ARG B O 1
ATOM 3742 N N . HIS B 1 207 ? 12.656 21.641 -2.385 1 97.38 207 HIS B N 1
ATOM 3743 C CA . HIS B 1 207 ? 12.023 20.734 -3.34 1 97.38 207 HIS B CA 1
ATOM 3744 C C . HIS B 1 207 ? 13.078 20 -4.164 1 97.38 207 HIS B C 1
ATOM 3746 O O . HIS B 1 207 ? 12.977 18.781 -4.355 1 97.38 207 HIS B O 1
ATOM 3752 N N . ASP B 1 208 ? 14.023 20.719 -4.613 1 97 208 ASP B N 1
ATOM 3753 C CA . ASP B 1 208 ? 15.047 20.094 -5.441 1 97 208 ASP B CA 1
ATOM 3754 C C . ASP B 1 208 ? 15.844 19.062 -4.645 1 97 208 ASP B C 1
ATOM 3756 O O . ASP B 1 208 ? 16.188 18 -5.164 1 97 208 ASP B O 1
ATOM 3760 N N . GLU B 1 209 ? 16.172 19.453 -3.439 1 96.94 209 GLU B N 1
ATOM 3761 C CA . GLU B 1 209 ? 16.828 18.484 -2.562 1 96.94 209 GLU B CA 1
ATOM 3762 C C . GLU B 1 209 ? 15.992 17.234 -2.404 1 96.94 209 GLU B C 1
ATOM 3764 O O . GLU B 1 209 ? 16.516 16.109 -2.457 1 96.94 209 GLU B O 1
ATOM 3769 N N . PHE B 1 210 ? 14.766 17.391 -2.268 1 98.06 210 PHE B N 1
ATOM 3770 C CA . PHE B 1 210 ? 13.812 16.297 -2.15 1 98.06 210 PHE B CA 1
ATOM 3771 C C . PHE B 1 210 ? 13.867 15.391 -3.381 1 98.06 210 PHE B C 1
ATOM 3773 O O . PHE B 1 210 ? 14.016 14.172 -3.262 1 98.06 210 PHE B O 1
ATOM 3780 N N . ILE B 1 211 ? 13.789 15.961 -4.531 1 97.75 211 ILE B N 1
ATOM 3781 C CA . ILE B 1 211 ? 13.805 15.211 -5.781 1 97.75 211 ILE B CA 1
ATOM 3782 C C . ILE B 1 211 ? 15.117 14.445 -5.906 1 97.75 211 ILE B C 1
ATOM 3784 O O . ILE B 1 211 ? 15.125 13.266 -6.266 1 97.75 211 ILE B O 1
ATOM 3788 N N . ALA B 1 212 ? 16.188 15.125 -5.586 1 96.94 212 ALA B N 1
ATOM 3789 C CA . ALA B 1 212 ? 17.5 14.5 -5.688 1 96.94 212 ALA B CA 1
ATOM 3790 C C . ALA B 1 212 ? 17.609 13.281 -4.777 1 96.94 212 ALA B C 1
ATOM 3792 O O . ALA B 1 212 ? 18.094 12.227 -5.199 1 96.94 212 ALA B O 1
ATOM 3793 N N . LYS B 1 213 ? 17.156 13.445 -3.562 1 97.06 213 LYS B N 1
ATOM 3794 C CA . LYS B 1 213 ? 17.219 12.352 -2.604 1 97.06 213 LYS B CA 1
ATOM 3795 C C . LYS B 1 213 ? 16.297 11.211 -3.006 1 97.06 213 LYS B C 1
ATOM 3797 O O . LYS B 1 213 ? 16.672 10.039 -2.928 1 97.06 213 LYS B O 1
ATOM 3802 N N . LEU B 1 214 ? 15.109 11.555 -3.469 1 97.44 214 LEU B N 1
ATOM 3803 C CA . LEU B 1 214 ? 14.102 10.57 -3.834 1 97.44 214 LEU B CA 1
ATOM 3804 C C . LEU B 1 214 ? 14.531 9.773 -5.062 1 97.44 214 LEU B C 1
ATOM 3806 O O . LEU B 1 214 ? 14.133 8.625 -5.238 1 97.44 214 LEU B O 1
ATOM 3810 N N . SER B 1 215 ? 15.344 10.328 -5.898 1 96.31 215 SER B N 1
ATOM 3811 C CA . SER B 1 215 ? 15.734 9.734 -7.172 1 96.31 215 SER B CA 1
ATOM 3812 C C . SER B 1 215 ? 16.766 8.617 -6.973 1 96.31 215 SER B C 1
ATOM 3814 O O . SER B 1 215 ? 17.047 7.859 -7.898 1 96.31 215 SER B O 1
ATOM 3816 N N . HIS B 1 216 ? 17.328 8.57 -5.766 1 95.31 216 HIS B N 1
ATOM 3817 C CA . HIS B 1 216 ? 18.266 7.488 -5.496 1 95.31 216 HIS B CA 1
ATOM 3818 C C . HIS B 1 216 ? 17.609 6.125 -5.695 1 95.31 216 HIS B C 1
ATOM 3820 O O . HIS B 1 216 ? 16.438 5.941 -5.352 1 95.31 216 HIS B O 1
ATOM 3826 N N . ASP B 1 217 ? 18.328 5.125 -6.152 1 94.81 217 ASP B N 1
ATOM 3827 C CA . ASP B 1 217 ? 17.844 3.791 -6.473 1 94.81 217 ASP B CA 1
ATOM 3828 C C . ASP B 1 217 ? 17.188 3.137 -5.254 1 94.81 217 ASP B C 1
ATOM 3830 O O . ASP B 1 217 ? 16.219 2.4 -5.387 1 94.81 217 ASP B O 1
ATOM 3834 N N . TYR B 1 218 ? 17.766 3.475 -4.145 1 93.12 218 TYR B N 1
ATOM 3835 C CA . TYR B 1 218 ? 17.297 2.895 -2.895 1 93.12 218 TYR B CA 1
ATOM 3836 C C . TYR B 1 218 ? 15.82 3.23 -2.666 1 93.12 218 TYR B C 1
ATOM 3838 O O . TYR B 1 218 ? 15.086 2.453 -2.051 1 93.12 218 TYR B O 1
ATOM 3846 N N . PHE B 1 219 ? 15.359 4.359 -3.184 1 96.88 219 PHE B N 1
ATOM 3847 C CA . PHE B 1 219 ? 14.008 4.824 -2.885 1 96.88 219 PHE B CA 1
ATOM 3848 C C . PHE B 1 219 ? 13.086 4.605 -4.078 1 96.88 219 PHE B C 1
ATOM 3850 O O . PHE B 1 219 ? 11.938 5.062 -4.074 1 96.88 219 PHE B O 1
ATOM 3857 N N . LYS B 1 220 ? 13.492 3.896 -5.082 1 95.75 220 LYS B N 1
ATOM 3858 C CA . LYS B 1 220 ? 12.711 3.641 -6.289 1 95.75 220 LYS B CA 1
ATOM 3859 C C . LYS B 1 220 ? 11.367 3.004 -5.949 1 95.75 220 LYS B C 1
ATOM 3861 O O . LYS B 1 220 ? 10.336 3.404 -6.484 1 95.75 220 LYS B O 1
ATOM 3866 N N . PRO B 1 221 ? 11.32 2.119 -5.039 1 93.75 221 PRO B N 1
ATOM 3867 C CA . PRO B 1 221 ? 10.055 1.445 -4.754 1 93.75 221 PRO B CA 1
ATOM 3868 C C . PRO B 1 221 ? 8.984 2.402 -4.23 1 93.75 221 PRO B C 1
ATOM 3870 O O . PRO B 1 221 ? 7.789 2.113 -4.34 1 93.75 221 PRO B O 1
ATOM 3873 N N . ILE B 1 222 ? 9.398 3.525 -3.662 1 96.5 222 ILE B N 1
ATOM 3874 C CA . ILE B 1 222 ? 8.406 4.43 -3.096 1 96.5 222 ILE B CA 1
ATOM 3875 C C . ILE B 1 222 ? 8.383 5.738 -3.885 1 96.5 222 ILE B C 1
ATOM 3877 O O . ILE B 1 222 ? 7.668 6.676 -3.529 1 96.5 222 ILE B O 1
ATOM 3881 N N . SER B 1 223 ? 9.102 5.887 -4.93 1 96.44 223 SER B N 1
ATOM 3882 C CA . SER B 1 223 ? 9.344 7.152 -5.613 1 96.44 223 SER B CA 1
ATOM 3883 C C . SER B 1 223 ? 8.047 7.746 -6.156 1 96.44 223 SER B C 1
ATOM 3885 O O . SER B 1 223 ? 7.879 8.969 -6.172 1 96.44 223 SER B O 1
ATOM 3887 N N . ASP B 1 224 ? 7.141 6.895 -6.5 1 94 224 ASP B N 1
ATOM 3888 C CA . ASP B 1 224 ? 5.898 7.379 -7.102 1 94 224 ASP B CA 1
ATOM 3889 C C . ASP B 1 224 ? 4.84 7.648 -6.031 1 94 224 ASP B C 1
ATOM 3891 O O . ASP B 1 224 ? 3.771 8.18 -6.332 1 94 224 ASP B O 1
ATOM 3895 N N . ARG B 1 225 ? 5.152 7.371 -4.848 1 95.12 225 ARG B N 1
ATOM 3896 C CA . ARG B 1 225 ? 4.141 7.438 -3.799 1 95.12 225 ARG B CA 1
ATOM 3897 C C . ARG B 1 225 ? 4.422 8.586 -2.834 1 95.12 225 ARG B C 1
ATOM 3899 O O . ARG B 1 225 ? 3.541 9 -2.08 1 95.12 225 ARG B O 1
ATOM 3906 N N . VAL B 1 226 ? 5.648 9.031 -2.789 1 98.44 226 VAL B N 1
ATOM 3907 C CA . VAL B 1 226 ? 6.02 10.109 -1.878 1 98.44 226 VAL B CA 1
ATOM 3908 C C . VAL B 1 226 ? 5.801 11.453 -2.559 1 98.44 226 VAL B C 1
ATOM 3910 O O . VAL B 1 226 ? 6.246 11.664 -3.689 1 98.44 226 VAL B O 1
ATOM 3913 N N . LYS B 1 227 ? 5.172 12.359 -1.895 1 98.38 227 LYS B N 1
ATOM 3914 C CA . LYS B 1 227 ? 4.863 13.68 -2.438 1 98.38 227 LYS B CA 1
ATOM 3915 C C . LYS B 1 227 ? 5.473 14.781 -1.576 1 98.38 227 LYS B C 1
ATOM 3917 O O . LYS B 1 227 ? 5.672 14.594 -0.374 1 98.38 227 LYS B O 1
ATOM 3922 N N . PHE B 1 228 ? 5.73 15.875 -2.219 1 98.5 228 PHE B N 1
ATOM 3923 C CA . PHE B 1 228 ? 6.246 17.078 -1.562 1 98.5 228 PHE B CA 1
ATOM 3924 C C . PHE B 1 228 ? 5.152 18.125 -1.404 1 98.5 228 PHE B C 1
ATOM 3926 O O . PHE B 1 228 ? 4.438 18.422 -2.361 1 98.5 228 PHE B O 1
ATOM 3933 N N . VAL B 1 229 ? 5.023 18.594 -0.231 1 98.25 229 VAL B N 1
ATOM 3934 C CA . VAL B 1 229 ? 4.082 19.672 0.044 1 98.25 229 VAL B CA 1
ATOM 3935 C C . VAL B 1 229 ? 4.816 20.844 0.702 1 98.25 229 VAL B C 1
ATOM 3937 O O . VAL B 1 229 ? 5.355 20.703 1.802 1 98.25 229 VAL B O 1
ATOM 3940 N N . SER B 1 230 ? 4.793 21.953 0.057 1 97.31 230 SER B N 1
ATOM 3941 C CA . SER B 1 230 ? 5.426 23.125 0.658 1 97.31 230 SER B CA 1
ATOM 3942 C C . SER B 1 230 ? 4.574 23.703 1.79 1 97.31 230 SER B C 1
ATOM 3944 O O . SER B 1 230 ? 3.359 23.5 1.819 1 97.31 230 SER B O 1
ATOM 3946 N N . TYR B 1 231 ? 5.211 24.453 2.637 1 94.19 231 TYR B N 1
ATOM 3947 C CA . TYR B 1 231 ? 4.504 25.109 3.725 1 94.19 231 TYR B CA 1
ATOM 3948 C C . TYR B 1 231 ? 3.365 25.969 3.191 1 94.19 231 TYR B C 1
ATOM 3950 O O . TYR B 1 231 ? 2.252 25.938 3.721 1 94.19 231 TYR B O 1
ATOM 3958 N N . ASP B 1 232 ? 3.629 26.672 2.127 1 92.69 232 ASP B N 1
ATOM 3959 C CA . ASP B 1 232 ? 2.631 27.547 1.531 1 92.69 232 ASP B CA 1
ATOM 3960 C C . ASP B 1 232 ? 1.428 26.766 1.025 1 92.69 232 ASP B C 1
ATOM 3962 O O . ASP B 1 232 ? 0.28 27.141 1.266 1 92.69 232 ASP B O 1
ATOM 3966 N N . LYS B 1 233 ? 1.736 25.703 0.328 1 95.56 233 LYS B N 1
ATOM 3967 C CA . LYS B 1 233 ? 0.663 24.875 -0.208 1 95.56 233 LYS B CA 1
ATOM 3968 C C . LYS B 1 233 ? -0.183 24.281 0.913 1 95.56 233 LYS B C 1
ATOM 3970 O O . LYS B 1 233 ? -1.411 24.234 0.812 1 95.56 233 LYS B O 1
ATOM 3975 N N . LEU B 1 234 ? 0.465 23.797 1.931 1 96.5 234 LEU B N 1
ATOM 3976 C CA . LEU B 1 234 ? -0.25 23.219 3.07 1 96.5 234 LEU B CA 1
ATOM 3977 C C . LEU B 1 234 ? -1.169 24.266 3.703 1 96.5 234 LEU B C 1
ATOM 3979 O O . LEU B 1 234 ? -2.33 23.969 3.998 1 96.5 234 LEU B O 1
ATOM 3983 N N . ASP B 1 235 ? -0.647 25.438 3.889 1 90.94 235 ASP B N 1
ATOM 3984 C CA . ASP B 1 235 ? -1.413 26.516 4.492 1 90.94 235 ASP B CA 1
ATOM 3985 C C . ASP B 1 235 ? -2.639 26.859 3.648 1 90.94 235 ASP B C 1
ATOM 3987 O O . ASP B 1 235 ? -3.732 27.047 4.184 1 90.94 235 ASP B O 1
ATOM 3991 N N . ARG B 1 236 ? -2.434 27 2.395 1 90.62 236 ARG B N 1
ATOM 3992 C CA . ARG B 1 236 ? -3.539 27.312 1.496 1 90.62 236 ARG B CA 1
ATOM 3993 C C . ARG B 1 236 ? -4.621 26.234 1.563 1 90.62 236 ARG B C 1
ATOM 3995 O O . ARG B 1 236 ? -5.812 26.547 1.536 1 90.62 236 ARG B O 1
ATOM 4002 N N . TYR B 1 237 ? -4.184 25.047 1.556 1 94 237 TYR B N 1
ATOM 4003 C CA . TYR B 1 237 ? -5.133 23.953 1.658 1 94 237 TYR B CA 1
ATOM 4004 C C . TYR B 1 237 ? -5.934 24.031 2.951 1 94 237 TYR B C 1
ATOM 4006 O O . TYR B 1 237 ? -7.164 23.922 2.936 1 94 237 TYR B O 1
ATOM 4014 N N . TYR B 1 238 ? -5.238 24.234 4.059 1 93 238 TYR B N 1
ATOM 4015 C CA . TYR B 1 238 ? -5.871 24.391 5.359 1 93 238 TYR B CA 1
ATOM 4016 C C . TYR B 1 238 ? -6.883 25.531 5.336 1 93 238 TYR B C 1
ATOM 4018 O O . TYR B 1 238 ? -8.016 25.375 5.805 1 93 238 TYR B O 1
ATOM 4026 N N . GLU B 1 239 ? -6.5 26.641 4.793 1 87.56 239 GLU B N 1
ATOM 4027 C CA . GLU B 1 239 ? -7.371 27.812 4.691 1 87.56 239 GLU B CA 1
ATOM 4028 C C . GLU B 1 239 ? -8.633 27.484 3.9 1 87.56 239 GLU B C 1
ATOM 4030 O O . GLU B 1 239 ? -9.734 27.906 4.277 1 87.56 239 GLU B O 1
ATOM 4035 N N . GLY B 1 240 ? -8.414 26.797 2.836 1 87.94 240 GLY B N 1
ATOM 4036 C CA . GLY B 1 240 ? -9.555 26.391 2.027 1 87.94 240 GLY B CA 1
ATOM 4037 C C . GLY B 1 240 ? -10.562 25.547 2.787 1 87.94 240 GLY B C 1
ATOM 4038 O O . GLY B 1 240 ? -11.766 25.75 2.668 1 87.94 240 GLY B O 1
ATOM 4039 N N . LEU B 1 241 ? -10.086 24.656 3.541 1 90.19 241 LEU B N 1
ATOM 4040 C CA . LEU B 1 241 ? -10.953 23.781 4.32 1 90.19 241 LEU B CA 1
ATOM 4041 C C . LEU B 1 241 ? -11.695 24.562 5.395 1 90.19 241 LEU B C 1
ATOM 4043 O O . LEU B 1 241 ? -12.875 24.328 5.645 1 90.19 241 LEU B O 1
ATOM 4047 N N . MET B 1 242 ? -11.016 25.547 5.996 1 84 242 MET B N 1
ATOM 4048 C CA . MET B 1 242 ? -11.602 26.359 7.062 1 84 242 MET B CA 1
ATOM 4049 C C . MET B 1 242 ? -12.727 27.234 6.523 1 84 242 MET B C 1
ATOM 4051 O O . MET B 1 242 ? -13.727 27.453 7.207 1 84 242 MET B O 1
ATOM 4055 N N . THR B 1 243 ? -12.578 27.641 5.352 1 79.06 243 THR B N 1
ATOM 4056 C CA . THR B 1 243 ? -13.578 28.5 4.738 1 79.06 243 THR B CA 1
ATOM 4057 C C . THR B 1 243 ? -14.82 27.703 4.34 1 79.06 243 THR B C 1
ATOM 4059 O O . THR B 1 243 ? -15.938 28.203 4.406 1 79.06 243 THR B O 1
ATOM 4062 N N . GLN B 1 244 ? -14.656 26.469 3.902 1 78.62 244 GLN B N 1
ATOM 4063 C CA . GLN B 1 244 ? -15.766 25.609 3.496 1 78.62 244 GLN B CA 1
ATOM 4064 C C . GLN B 1 244 ? -16.594 25.172 4.699 1 78.62 244 GLN B C 1
ATOM 4066 O O . GLN B 1 244 ? -17.812 25.047 4.609 1 78.62 244 GLN B O 1
ATOM 4071 N N . ARG B 1 245 ? -16.016 24.797 5.723 1 69 245 ARG B N 1
ATOM 4072 C CA . ARG B 1 245 ? -16.703 24.375 6.934 1 69 245 ARG B CA 1
ATOM 4073 C C . ARG B 1 245 ? -17.703 25.438 7.395 1 69 245 ARG B C 1
ATOM 4075 O O . ARG B 1 245 ? -18.781 25.109 7.879 1 69 245 ARG B O 1
ATOM 4082 N N . LYS B 1 246 ? -17.453 26.672 7.367 1 59.78 246 LYS B N 1
ATOM 4083 C CA . LYS B 1 246 ? -18.391 27.719 7.762 1 59.78 246 LYS B CA 1
ATOM 4084 C C . LYS B 1 246 ? -19.547 27.828 6.766 1 59.78 246 LYS B C 1
ATOM 4086 O O . LYS B 1 246 ? -20.703 28 7.16 1 59.78 246 LYS B O 1
ATOM 4091 N N . SER B 1 247 ? -19.016 27.656 5.566 1 53.59 247 SER B N 1
ATOM 4092 C CA . SER B 1 247 ? -20.125 27.734 4.613 1 53.59 247 SER B CA 1
ATOM 4093 C C . SER B 1 247 ? -21.141 26.625 4.836 1 53.59 247 SER B C 1
ATOM 4095 O O . SER B 1 247 ? -22.344 26.828 4.645 1 53.59 247 SER B O 1
ATOM 4097 N N . SER B 1 248 ? -20.594 25.5 5.188 1 46.53 248 SER B N 1
ATOM 4098 C CA . SER B 1 248 ? -21.547 24.438 5.465 1 46.53 248 SER B CA 1
ATOM 4099 C C . SER B 1 248 ? -22.359 24.719 6.719 1 46.53 248 SER B C 1
ATOM 4101 O O . SER B 1 248 ? -23.469 24.219 6.875 1 46.53 248 SER B O 1
ATOM 4103 N N . LEU B 1 249 ? -21.828 25.391 7.695 1 40.97 249 LEU B N 1
ATOM 4104 C CA . LEU B 1 249 ? -22.594 25.797 8.867 1 40.97 249 LEU B CA 1
ATOM 4105 C C . LEU B 1 249 ? -23.578 26.906 8.508 1 40.97 249 LEU B C 1
ATOM 4107 O O . LEU B 1 249 ? -24.547 27.125 9.227 1 40.97 249 LEU B O 1
ATOM 4111 N N . ILE B 1 250 ? -23.266 27.719 7.578 1 35.97 250 ILE B N 1
ATOM 4112 C CA . ILE B 1 250 ? -24.203 28.734 7.137 1 35.97 250 ILE B CA 1
ATOM 4113 C C . ILE B 1 250 ? -25.281 28.109 6.25 1 35.97 250 ILE B C 1
ATOM 4115 O O . ILE B 1 250 ? -26.406 28.594 6.188 1 35.97 250 ILE B O 1
ATOM 4119 N N . LEU B 1 251 ? -24.953 27 5.629 1 29.77 251 LEU B N 1
ATOM 4120 C CA . LEU B 1 251 ? -26.094 26.438 4.91 1 29.77 251 LEU B CA 1
ATOM 4121 C C . LEU B 1 251 ? -26.938 25.562 5.828 1 29.77 251 LEU B C 1
ATOM 4123 O O . LEU B 1 251 ? -26.406 24.781 6.613 1 29.77 251 LEU B O 1
#

Nearest PDB structures (foldseek):
  1mhp-assembly1_A  TM=3.863E-01  e=3.171E-01  Rattus norvegicus
  8ju8-assembly1_A  TM=4.687E-01  e=5.047E+00  synthetic construct
  6bzf-assembly2_D  TM=4.314E-01  e=2.677E+00  Saccharomyces cerevisiae
  6hxj-assembly1_F  TM=3.874E-01  e=3.371E+00  Chlorobium limicola
  1mhp-assembly1_A  TM=3.863E-01  e=3.096E-01  Rattus norvegicus

pLDDT: mean 90.84, std 10.72, range [29.77, 98.81]

Sequence (502 aa):
MKQYEAVIETLKRLGGCATFGQLNQEVFKIEDCTWNTKTPFASIRRIVQDRKEIFRIRPGLWALEEYRSLLADRGIVAQDVTNSDSEQVQEFNHSYYQGLLLYIGNMKKLETYVPAQDKNRRCINVKLGEISTLTKVPPFSYQEFVNRSSTIDVMWFQPNSLGSEVMMPDSFFEVEHSTDIQNSLCKFSDLQCFNAQMFIVADARRHDEFIAKLSHDYFKPISDRVKFVSYDKLDRYYEGLMTQRKSSLILMKQYEAVIETLKRLGGCATFGQLNQEVFKIEDCTWNTKTPFASIRRIVQDRKEIFRIRPGLWALEEYRSLLADRGIVAQDVTNSDSEQVQEFNHSYYQGLLLYIGNMKKLETYVPAQDKNRRCINVKLGEISTLTKVPPFSYQEFVNRSSTIDVMWFQPNSLGSEVMMPDSFFEVEHSTDIQNSLCKFSDLQCFNAQMFIVADARRHDEFIAKLSHDYFKPISDRVKFVSYDKLDRYYEGLMTQRKSSLIL

InterPro domains:
  IPR059547 Type II restriction enzyme NmeDI, C-terminal domain [PF27126] (87-239)

Solvent-accessible surface area (backbone atoms only — not comparable to full-atom values): 27116 Å² total; per-residue (Å²): 90,53,63,64,56,42,51,52,50,40,29,52,74,57,70,25,40,44,36,59,36,54,45,69,64,50,37,72,70,46,77,67,40,76,73,92,52,100,50,52,67,60,50,52,52,48,39,55,72,66,38,83,60,34,44,76,76,48,75,57,32,35,30,35,55,90,35,43,68,63,36,24,75,69,20,71,35,54,80,42,90,88,34,59,76,31,70,52,30,51,51,34,52,48,32,34,51,46,31,51,52,32,52,48,31,46,76,70,72,30,43,16,36,55,28,78,91,48,26,77,40,40,32,88,90,41,38,34,51,77,63,27,73,39,94,64,78,62,76,47,37,45,67,65,54,42,58,58,55,51,71,41,50,29,37,30,29,37,69,40,94,88,33,83,84,41,43,39,66,46,31,42,35,39,73,41,86,82,61,66,64,61,61,54,50,51,53,49,59,74,51,51,57,41,47,41,44,36,36,43,35,27,56,66,87,46,48,63,59,48,52,59,58,41,67,36,75,90,36,52,91,47,47,90,54,53,44,81,39,30,52,57,58,51,36,52,51,48,33,51,53,46,54,48,54,51,49,55,70,71,94,91,54,62,64,57,43,50,52,51,39,28,52,74,56,71,26,39,41,35,59,34,55,45,68,65,50,38,74,70,45,78,68,42,76,74,92,51,100,49,53,67,58,52,51,53,49,41,54,72,66,38,83,60,32,43,74,75,46,76,58,32,35,31,35,56,91,35,43,69,62,36,23,76,70,20,69,37,54,81,43,89,89,35,60,76,32,70,51,31,50,50,35,53,48,32,34,52,46,33,52,52,31,52,48,30,44,76,70,71,30,44,15,36,54,28,79,90,48,28,79,40,40,31,88,91,41,38,35,51,77,63,25,72,40,92,64,81,61,75,49,37,44,66,65,55,42,57,60,54,50,72,42,51,29,37,30,29,36,68,41,95,87,33,83,86,41,44,40,65,46,31,42,35,39,71,41,85,83,61,66,64,62,60,54,52,50,53,49,59,75,49,49,58,40,48,42,44,35,34,41,34,28,57,66,86,46,49,62,59,49,52,58,58,43,65,36,75,89,37,52,92,47,47,90,54,53,44,80,39,30,52,58,57,51,37,51,51,48,32,53,52,47,55,48,55,51,49,56,69,72,93

Foldseek 3Di:
DELLVLLCVQCVVVPFKDFLLSSLVRSVVPPVYDQPDPCSSVVSVCSQVPPPQKDDQDQRMIGGPVCQVVCCVQLCHPPDPVCRPPPSVVLLVLLQLLQLVLQVLVLVVWAKDAAPVQQQPDNSH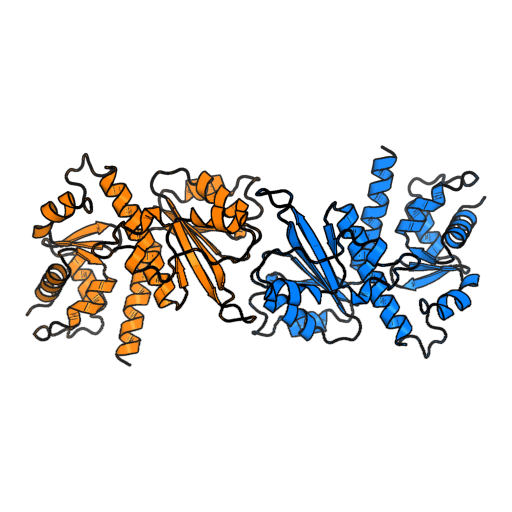HGSVVSGRDPAQQPQDDVVLRVLLSPFGMWTWDADPVDRSRIDTAATEHEDEPDQVLVVLVSCVVVVVGPHAYEYEYAPVCVVVVLVSCPDPSNVSCSVRYYYDYPNNSSVVSSVSSNVVVVVVVD/DELLVLLCVQCVVVPFKDFLLSSLVRSVVPPVYDQPDPCSSVVSVCSQVPPPQKDDQDQRMIGGPVCQVVCCVQLCHPPDPVCRPPPSVVLLVLLQVLQLVLQVLVLVVWAKDAAPVQQQPDNSHHGSVVSGRDPAQQPQDDVVLRVLLSPFGMWTWDADPVDRSRIDTAATEHEDEPDQVLVVLVSCVVVVVGPHAYEYEYAPVCVVVVLVSCPDPSNVSCSVRYYYDYPNNSSVVSSVSSNVVVVVVVD